Protein AF-0000000087051568 (afdb_homodimer)

InterPro domains:
  IPR002885 Pentatricopeptide repeat [PF01535] (149-173)
  IPR002885 Pentatricopeptide repeat [PF13041] (75-123)
  IPR002885 Pentatricopeptide repeat [PS51375] (75-109)
  IPR002885 Pentatricopeptide repeat [PS51375] (110-144)
  IPR002885 Pentatricopeptide repeat [TIGR00756] (49-76)
  IPR002885 Pentatricopeptide repeat [TIGR00756] (77-106)
  IPR002885 Pentatricopeptide repeat [TIGR00756] (113-145)
  IPR011990 Tetratricopeptide-like helical domain superfamily [G3DSA:1.25.40.10] (1-111)
  IPR011990 Tetratricopeptide-like helical domain superfamily [G3DSA:1.25.40.10] (114-200)
  IPR011990 Tetratricopeptide-like helical domain superfamily [SSF48452] (55-232)
  IPR046848 E motif [PF20431] (190-251)
  IPR046960 Pentatricopeptide repeat-containing protein At4g14850-like, plant [PTHR47926] (1-251)

Radius of gyration: 24.04 Å; Cα contacts (8 Å, |Δi|>4): 680; chains: 2; bounding box: 50×74×55 Å

Solvent-accessible surface area (backbone atoms only — not comparable to full-atom values): 26525 Å² total; per-residue (Å²): 116,85,82,51,93,58,80,76,49,68,41,55,52,51,47,52,32,50,45,23,30,76,65,47,34,49,70,63,40,47,51,51,51,48,50,38,61,73,67,64,54,79,78,45,63,67,56,46,39,43,49,28,43,21,27,25,64,42,67,38,47,68,62,16,48,52,51,57,68,67,46,88,68,79,53,63,60,48,52,37,44,53,27,39,33,27,24,75,72,62,36,28,67,61,12,46,50,50,49,50,51,38,53,72,67,68,48,76,78,51,70,64,52,52,38,35,43,36,43,13,18,33,75,64,57,38,54,70,61,35,53,51,52,59,58,45,29,59,76,68,74,36,77,81,48,69,68,47,49,21,32,49,22,34,23,28,16,74,45,62,37,44,67,60,24,50,51,52,61,72,64,47,91,61,84,71,43,36,63,33,37,44,29,44,38,68,39,20,42,82,78,34,52,70,58,28,59,72,43,43,64,58,32,41,68,46,36,71,70,48,49,65,56,39,50,52,52,19,50,39,28,44,76,70,67,36,54,67,59,17,50,50,35,50,47,50,35,52,75,69,65,27,53,83,80,61,68,72,76,84,120,112,83,82,50,92,58,79,75,51,66,40,54,53,52,48,52,33,50,46,21,30,77,66,47,34,49,68,61,38,48,51,52,50,48,49,39,61,74,69,63,55,80,80,46,63,66,56,47,38,43,50,29,43,22,27,23,64,41,67,38,49,68,61,17,48,53,51,57,67,67,47,88,67,80,51,63,60,46,52,37,44,52,27,39,36,27,24,76,72,61,36,27,68,62,13,45,51,51,50,50,51,37,53,74,67,67,47,77,79,49,71,63,50,52,39,35,43,36,44,12,18,32,73,64,60,37,57,70,61,33,52,51,51,59,58,44,29,59,77,67,73,35,78,82,49,69,69,45,50,21,33,49,21,35,22,29,14,72,46,63,38,46,69,59,24,49,51,52,61,71,63,47,91,60,83,72,42,37,64,33,37,43,30,44,37,68,40,21,42,84,78,33,51,70,58,27,59,71,43,43,64,60,32,39,69,46,37,72,70,47,47,65,57,41,50,52,51,19,49,38,27,44,74,70,65,37,53,66,60,16,50,50,35,51,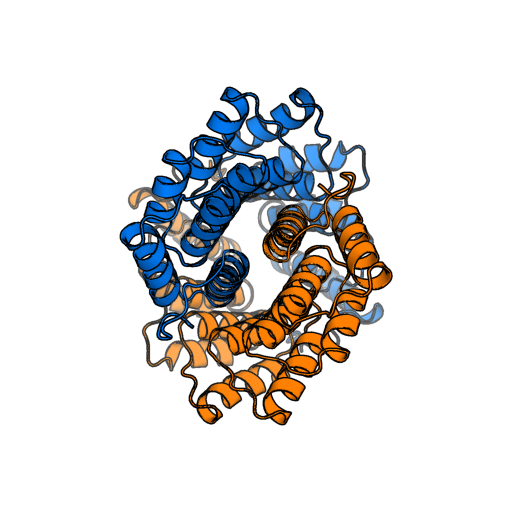49,51,35,50,74,70,64,26,54,83,80,57,66,73,76,83,119

Secondary structure (DSSP, 8-state):
-TTSSSPPPHHHHHHHHHHHHHHT-HHHHHHHHHHHHHHT----HHHHHHHHHHHHHTT-HHHHHHHHHH-SS--HHHHHHHHHHHHHTT-HHHHHHHHHHHHHTTPPP-HHHHHHHHHHHHHHT-HHHHHHHHHHHHHTT----HHHHHHHHHHHHHTT-HHHHHHHHHT-SSPP-HHHHHHHHHHHTTT-HHHHHHHHHHHHHH-TT-HHHHHHHHHHHHHTT-HHHHHHHHHHHHHTT-STTS-----/-TTSSSPPPHHHHHHHHHHHHHHT-HHHHHHHHHHHHHHT----HHHHHHHHHHHHHTT-HHHHHHHHHH-SS--HHHHHHHHHHHHHTT-HHHHHHHHHHHHHTTPPP-HHHHHHHHHHHHHHT-HHHHHHHHHHHHHTT----HHHHHHHHHHHHHTT-HHHHHHHHHT-SSPP-HHHHHHHHHHHTTT-HHHHHHHHHHHHHH-TT-HHHHHHHHHHHHHTT-HHHHHHHHHHHHHTT-STTS-----

Foldseek 3Di:
DVPDPDDDDPVRLLVQLVVLLVVLPVVSLVVSVVVCVVVVPDCDASNLLSSLLNCLSNPVLVVSVVSLVPDPDDAQSSLLSNLLSCLVVLNLVVSLVSVVVCVVVVHQDEQRSLLSSLSSCLSNLVLVSNVVSVVCCVVSVYDDDQSSLLSNLLSCLQNPVLVVSVVSQVPDPDHHALSSLVSSLVSQLVPPVVVNVVCLVVNCVRPVQDVVSLQSNLVSCVVVVNNVVSVVSVVSCVVVVHPVPDPPPPD/DVPDPDDDDPVRLLVQLVVLLVVLPVVSLVVSVVCCVVVVPDCDASNLLSSLLNCLSNPVLVVSVVSLVPDPDDAQSSLLSNLLSCLVVLNLVVSLVSVVVCVVVVHQDEQRSLLSSLSSCLSNLVLVSNVVSVVCCVVSVYDDDQSSLLSNLLSCLQNPVLVVSVVSQVPDPDHHALSSLVSSLVSQLPPPVVVNVVCLVVNCVRPVQDVVSLQSNLVSCVVVVNNVVSVVSVVSCVVVVHPVVDPPPPD

pLDDT: mean 90.9, std 13.41, range [21.06, 98.75]

Organism: Hibiscus syriacus (NCBI:txid106335)

Nearest PDB structures (foldseek):
  5orm-assembly1_A  TM=7.805E-01  e=6.049E-10  synthetic construct
  5i9g-assembly1_C  TM=6.517E-01  e=6.913E-09  unidentified
  5i9f-assembly1_A  TM=6.359E-01  e=5.325E-09  unidentified
  4pjs-assembly1_A  TM=8.354E-01  e=2.057E-07  unidentified
  4wsl-assembly1_A  TM=7.800E-01  e=1.168E-07  synthetic construct

Structure (mmCIF, N/CA/C/O backbone):
data_AF-0000000087051568-model_v1
#
loop_
_entity.id
_entity.type
_entity.pdbx_description
1 polymer 'Pentatricopeptide repeat-containing protein'
#
loop_
_atom_site.group_PDB
_atom_site.id
_atom_site.type_symbol
_atom_site.label_atom_id
_atom_site.label_alt_id
_atom_site.label_comp_id
_atom_site.label_asym_id
_atom_site.label_entity_id
_atom_site.label_seq_id
_atom_site.pdbx_PDB_ins_code
_atom_site.Cartn_x
_atom_site.Cartn_y
_atom_site.Cartn_z
_atom_site.occupancy
_atom_site.B_iso_or_equiv
_atom_site.auth_seq_id
_atom_site.auth_comp_id
_atom_site.auth_asym_id
_atom_site.auth_atom_id
_atom_site.pdbx_PDB_model_num
ATOM 1 N N . MET A 1 1 ? -3.162 -30.062 1.984 1 47.62 1 MET A N 1
ATOM 2 C CA . MET A 1 1 ? -2.6 -30.75 0.82 1 47.62 1 MET A CA 1
ATOM 3 C C . MET A 1 1 ? -1.329 -31.5 1.192 1 47.62 1 MET A C 1
ATOM 5 O O . MET A 1 1 ? -1.002 -32.531 0.573 1 47.62 1 MET A O 1
ATOM 9 N N . LEU A 1 2 ? -0.613 -30.969 2.207 1 52.28 2 LEU A N 1
ATOM 10 C CA . LEU A 1 2 ? 0.668 -31.594 2.514 1 52.28 2 LEU A CA 1
ATOM 11 C C . LEU A 1 2 ? 0.465 -32.906 3.27 1 52.28 2 LEU A C 1
ATOM 13 O O . LEU A 1 2 ? 1.401 -33.688 3.414 1 52.28 2 LEU A O 1
ATOM 17 N N . SER A 1 3 ? -0.708 -33.062 3.746 1 48.16 3 SER A N 1
ATOM 18 C CA . SER A 1 3 ? -0.844 -34.219 4.59 1 48.16 3 SER A CA 1
ATOM 19 C C . SER A 1 3 ? -1.071 -35.5 3.754 1 48.16 3 SER A C 1
ATOM 21 O O . SER A 1 3 ? -0.991 -36.594 4.266 1 48.16 3 SER A O 1
ATOM 23 N N . GLY A 1 4 ? -1.518 -35.281 2.52 1 49.38 4 GLY A N 1
ATOM 24 C CA . GLY A 1 4 ? -1.837 -36.5 1.83 1 49.38 4 GLY A CA 1
ATOM 25 C C . GLY A 1 4 ? -0.629 -37.156 1.181 1 49.38 4 GLY A C 1
ATOM 26 O O . GLY A 1 4 ? 0.436 -36.562 1.085 1 49.38 4 GLY A O 1
ATOM 27 N N . ASN A 1 5 ? -0.614 -38.469 1.013 1 57.62 5 ASN A N 1
ATOM 28 C CA . ASN A 1 5 ? 0.361 -39.406 0.469 1 57.62 5 ASN A CA 1
ATOM 29 C C . ASN A 1 5 ? 0.868 -38.969 -0.898 1 57.62 5 ASN A C 1
ATOM 31 O O . ASN A 1 5 ? 1.734 -39.625 -1.487 1 57.62 5 ASN A O 1
ATOM 35 N N . SER A 1 6 ? 0.224 -38.031 -1.545 1 67.12 6 SER A N 1
ATOM 36 C CA . SER A 1 6 ? 0.7 -37.719 -2.885 1 67.12 6 SER A CA 1
ATOM 37 C C . SER A 1 6 ? 1.562 -36.438 -2.873 1 67.12 6 SER A C 1
ATOM 39 O O . SER A 1 6 ? 1.287 -35.5 -2.125 1 67.12 6 SER A O 1
ATOM 41 N N . THR A 1 7 ? 2.715 -36.531 -3.445 1 80.19 7 THR A N 1
ATOM 42 C CA . THR A 1 7 ? 3.684 -35.469 -3.561 1 80.19 7 THR A CA 1
ATOM 43 C C . THR A 1 7 ? 3.088 -34.281 -4.32 1 80.19 7 THR A C 1
ATOM 45 O O . THR A 1 7 ? 2.652 -34.438 -5.461 1 80.19 7 THR A O 1
ATOM 48 N N . PRO A 1 8 ? 3.049 -33.219 -3.609 1 87.44 8 PRO A N 1
ATOM 49 C CA . PRO A 1 8 ? 2.5 -32.062 -4.309 1 87.44 8 PRO A CA 1
ATOM 50 C C . PRO A 1 8 ? 3.326 -31.656 -5.531 1 87.44 8 PRO A C 1
ATOM 52 O O . PRO A 1 8 ? 4.555 -31.766 -5.512 1 87.44 8 PRO A O 1
ATOM 55 N N . ASP A 1 9 ? 2.594 -31.359 -6.625 1 90.75 9 ASP A N 1
ATOM 56 C CA . ASP A 1 9 ? 3.305 -30.891 -7.809 1 90.75 9 ASP A CA 1
ATOM 57 C C . ASP A 1 9 ? 3.639 -29.406 -7.695 1 90.75 9 ASP A C 1
ATOM 59 O O . ASP A 1 9 ? 3.273 -28.75 -6.715 1 90.75 9 ASP A O 1
ATOM 63 N N . LEU A 1 10 ? 4.383 -28.922 -8.625 1 93.19 10 LEU A N 1
ATOM 64 C CA . LEU A 1 10 ? 4.879 -27.547 -8.625 1 93.19 10 LEU A CA 1
ATOM 65 C C . LEU A 1 10 ? 3.727 -26.562 -8.594 1 93.19 10 LEU A C 1
ATOM 67 O O . LEU A 1 10 ? 3.789 -25.547 -7.887 1 93.19 10 LEU A O 1
ATOM 71 N N . ALA A 1 11 ? 2.725 -26.812 -9.336 1 93.69 11 ALA A N 1
ATOM 72 C CA . ALA A 1 11 ? 1.56 -25.938 -9.375 1 93.69 11 ALA A CA 1
ATOM 73 C C . ALA A 1 11 ? 0.919 -25.812 -8 1 93.69 11 ALA A C 1
ATOM 75 O O . ALA A 1 11 ? 0.519 -24.719 -7.594 1 93.69 11 ALA A O 1
ATOM 76 N N . THR A 1 12 ? 0.798 -26.891 -7.352 1 94.62 12 THR A N 1
ATOM 77 C CA . THR A 1 12 ? 0.222 -26.906 -6.012 1 94.62 12 THR A CA 1
ATOM 78 C C . THR A 1 12 ? 1.073 -26.094 -5.047 1 94.62 12 THR A C 1
ATOM 80 O O . THR A 1 12 ? 0.546 -25.281 -4.277 1 94.62 12 THR A O 1
ATOM 83 N N . LEU A 1 13 ? 2.342 -26.266 -5.105 1 95.75 13 LEU A N 1
ATOM 84 C CA . LEU A 1 13 ? 3.252 -25.547 -4.227 1 95.75 13 LEU A CA 1
ATOM 85 C C . LEU A 1 13 ? 3.176 -24.047 -4.492 1 95.75 13 LEU A C 1
ATOM 87 O O . LEU A 1 13 ? 3.082 -23.25 -3.553 1 95.75 13 LEU A O 1
ATOM 91 N N . LEU A 1 14 ? 3.16 -23.656 -5.73 1 96.38 14 LEU A N 1
ATOM 92 C CA . LEU A 1 14 ? 3.076 -22.25 -6.102 1 96.38 14 LEU A CA 1
ATOM 93 C C . LEU A 1 14 ? 1.758 -21.641 -5.637 1 96.38 14 LEU A C 1
ATOM 95 O O . LEU A 1 14 ? 1.731 -20.516 -5.133 1 96.38 14 LEU A O 1
ATOM 99 N N . THR A 1 15 ? 0.735 -22.375 -5.758 1 96.62 15 THR A N 1
ATOM 100 C CA . THR A 1 15 ? -0.589 -21.922 -5.352 1 96.62 15 THR A CA 1
ATOM 101 C C . THR A 1 15 ? -0.647 -21.703 -3.844 1 96.62 15 THR A C 1
ATOM 103 O O . THR A 1 15 ? -1.157 -20.688 -3.377 1 96.62 15 THR A O 1
ATOM 106 N N . GLU A 1 16 ? -0.17 -22.672 -3.16 1 97 16 GLU A N 1
ATOM 107 C CA . GLU A 1 16 ? -0.204 -22.578 -1.703 1 97 16 GLU A CA 1
ATOM 108 C C . GLU A 1 16 ? 0.677 -21.438 -1.202 1 97 16 GLU A C 1
ATOM 110 O O . GLU A 1 16 ? 0.318 -20.734 -0.25 1 97 16 GLU A O 1
ATOM 115 N N . LEU A 1 17 ? 1.796 -21.25 -1.808 1 97.69 17 LEU A N 1
ATOM 116 C CA . LEU A 1 17 ? 2.672 -20.156 -1.414 1 97.69 17 LEU A CA 1
ATOM 117 C C . LEU A 1 17 ? 2.025 -18.797 -1.721 1 97.69 17 LEU A C 1
ATOM 119 O O . LEU A 1 17 ? 2.146 -17.859 -0.937 1 97.69 17 LEU A O 1
ATOM 123 N N . SER A 1 18 ? 1.414 -18.688 -2.83 1 97.62 18 SER A N 1
ATOM 124 C CA . SER A 1 18 ? 0.683 -17.469 -3.186 1 97.62 18 SER A CA 1
ATOM 125 C C . SER A 1 18 ? -0.407 -17.172 -2.164 1 97.62 18 SER A C 1
ATOM 127 O O . SER A 1 18 ? -0.582 -16.016 -1.763 1 97.62 18 SER A O 1
ATOM 129 N N . ALA A 1 19 ? -1.087 -18.188 -1.787 1 97.19 19 ALA A N 1
ATOM 130 C CA . ALA A 1 19 ? -2.123 -18.031 -0.771 1 97.19 19 ALA A CA 1
ATOM 131 C C . ALA A 1 19 ? -1.533 -17.5 0.535 1 97.19 19 ALA A C 1
ATOM 133 O O . ALA A 1 19 ? -2.088 -16.594 1.151 1 97.19 19 ALA A O 1
ATOM 134 N N . CYS A 1 20 ? -0.437 -18.094 0.895 1 97.38 20 CYS A N 1
ATOM 135 C CA . CYS A 1 20 ? 0.229 -17.672 2.121 1 97.38 20 CYS A CA 1
ATOM 136 C C . CYS A 1 20 ? 0.679 -16.219 2.02 1 97.38 20 CYS A C 1
ATOM 138 O O . CYS A 1 20 ? 0.632 -15.477 3.004 1 97.38 20 CYS A O 1
ATOM 140 N N . SER A 1 21 ? 1.12 -15.805 0.848 1 97.44 21 SER A N 1
ATOM 141 C CA . SER A 1 21 ? 1.536 -14.422 0.62 1 97.44 21 SER A CA 1
ATOM 142 C C . SER A 1 21 ? 0.359 -13.461 0.753 1 97.44 21 SER A C 1
ATOM 144 O O . SER A 1 21 ? 0.464 -12.43 1.425 1 97.44 21 SER A O 1
ATOM 146 N N . HIS A 1 22 ? -0.748 -13.812 0.194 1 95.75 22 HIS A N 1
ATOM 147 C CA . HIS A 1 22 ? -1.931 -12.961 0.214 1 95.75 22 HIS A CA 1
ATOM 148 C C . HIS A 1 22 ? -2.494 -12.828 1.625 1 95.75 22 HIS A C 1
ATOM 150 O O . HIS A 1 22 ? -2.945 -11.75 2.023 1 95.75 22 HIS A O 1
ATOM 156 N N . LEU A 1 23 ? -2.377 -13.938 2.369 1 94.25 23 LEU A N 1
ATOM 157 C CA . LEU A 1 23 ? -3.031 -13.984 3.672 1 94.25 23 LEU A CA 1
ATOM 158 C C . LEU A 1 23 ? -2.025 -13.734 4.793 1 94.25 23 LEU A C 1
ATOM 160 O O . LEU A 1 23 ? -2.357 -13.867 5.973 1 94.25 23 LEU A O 1
ATOM 164 N N . ALA A 1 24 ? -0.825 -13.508 4.473 1 93.88 24 ALA A N 1
ATOM 165 C CA . ALA A 1 24 ? 0.256 -13.234 5.418 1 93.88 24 ALA A CA 1
ATOM 166 C C . ALA A 1 24 ? 0.407 -14.367 6.426 1 93.88 24 ALA A C 1
ATOM 168 O O . ALA A 1 24 ? 0.534 -14.125 7.629 1 93.88 24 ALA A O 1
ATOM 169 N N . SER A 1 25 ? 0.306 -15.57 5.926 1 95.12 25 SER A N 1
ATOM 170 C CA . SER A 1 25 ? 0.428 -16.766 6.758 1 95.12 25 SER A CA 1
ATOM 171 C C . SER A 1 25 ? 1.837 -17.344 6.691 1 95.12 25 SER A C 1
ATOM 173 O O . SER A 1 25 ? 2.057 -18.391 6.066 1 95.12 25 SER A O 1
ATOM 175 N N . TRP A 1 26 ? 2.764 -16.797 7.418 1 94.31 26 TRP A N 1
ATOM 176 C CA . TRP A 1 26 ? 4.164 -17.172 7.246 1 94.31 26 TRP A CA 1
ATOM 177 C C . TRP A 1 26 ? 4.441 -18.547 7.824 1 94.31 26 TRP A C 1
ATOM 179 O O . TRP A 1 26 ? 5.273 -19.297 7.301 1 94.31 26 TRP A O 1
ATOM 189 N N . GLU A 1 27 ? 3.676 -18.969 8.906 1 96.56 27 GLU A N 1
ATOM 190 C CA . GLU A 1 27 ? 3.902 -20.281 9.484 1 96.56 27 GLU A CA 1
ATOM 191 C C . GLU A 1 27 ? 3.598 -21.391 8.469 1 96.56 27 GLU A C 1
ATOM 193 O O . GLU A 1 27 ? 4.367 -22.344 8.328 1 96.56 27 GLU A O 1
ATOM 198 N N . LYS A 1 28 ? 2.475 -21.203 7.855 1 96.94 28 LYS A N 1
ATOM 199 C CA . LYS A 1 28 ? 2.131 -22.156 6.805 1 96.94 28 LYS A CA 1
ATOM 200 C C . LYS A 1 28 ? 3.15 -22.125 5.672 1 96.94 28 LYS A C 1
ATOM 202 O O . LYS A 1 28 ? 3.557 -23.172 5.16 1 96.94 28 LYS A O 1
ATOM 207 N N . GLY A 1 29 ? 3.529 -20.906 5.266 1 97.81 29 GLY A N 1
ATOM 208 C CA . GLY A 1 29 ? 4.551 -20.766 4.238 1 97.81 29 GLY A CA 1
ATOM 209 C C . GLY A 1 29 ? 5.863 -21.438 4.605 1 97.81 29 GLY A C 1
ATOM 210 O O . GLY A 1 29 ? 6.488 -22.094 3.77 1 97.81 29 GLY A O 1
ATOM 211 N N . GLU A 1 30 ? 6.195 -21.281 5.805 1 97.62 30 GLU A N 1
ATOM 212 C CA . GLU A 1 30 ? 7.434 -21.891 6.281 1 97.62 30 GLU A CA 1
ATOM 213 C C . GLU A 1 30 ? 7.348 -23.406 6.254 1 97.62 30 GLU A C 1
ATOM 215 O O . GLU A 1 30 ? 8.336 -24.094 5.977 1 97.62 30 GLU A O 1
ATOM 220 N N . ARG A 1 31 ? 6.227 -23.953 6.609 1 97.06 31 ARG A N 1
ATOM 221 C CA . ARG A 1 31 ? 6.035 -25.391 6.535 1 97.06 31 ARG A CA 1
ATOM 222 C C . ARG A 1 31 ? 6.207 -25.906 5.109 1 97.06 31 ARG A C 1
ATOM 224 O O . ARG A 1 31 ? 6.824 -26.938 4.883 1 97.06 31 ARG A O 1
ATOM 231 N N . ILE A 1 32 ? 5.723 -25.172 4.191 1 97 32 ILE A N 1
ATOM 232 C CA . ILE A 1 32 ? 5.871 -25.531 2.783 1 97 32 ILE A CA 1
ATOM 233 C C . ILE A 1 32 ? 7.348 -25.484 2.393 1 97 32 ILE A C 1
ATOM 235 O O . ILE A 1 32 ? 7.844 -26.375 1.706 1 97 32 ILE A O 1
ATOM 239 N N . HIS A 1 33 ? 7.996 -24.438 2.811 1 97.25 33 HIS A N 1
ATOM 240 C CA . HIS A 1 33 ? 9.422 -24.312 2.537 1 97.25 33 HIS A CA 1
ATOM 241 C C . HIS A 1 33 ? 10.203 -25.484 3.098 1 97.25 33 HIS A C 1
ATOM 243 O O . HIS A 1 33 ? 11.062 -26.047 2.414 1 97.25 33 HIS A O 1
ATOM 249 N N . CYS A 1 34 ? 9.875 -25.844 4.309 1 96.12 34 CYS A N 1
ATOM 250 C CA . CYS A 1 34 ? 10.531 -26.969 4.941 1 96.12 34 CYS A CA 1
ATOM 251 C C . CYS A 1 34 ? 10.258 -28.266 4.16 1 96.12 34 CYS A C 1
ATOM 253 O O . CYS A 1 34 ? 11.164 -29.078 3.975 1 96.12 34 CYS A O 1
ATOM 255 N N . TYR A 1 35 ? 9.094 -28.406 3.793 1 94.44 35 TYR A N 1
ATOM 256 C CA . TYR A 1 35 ? 8.727 -29.562 2.99 1 94.44 35 TYR A CA 1
ATOM 257 C C . TYR A 1 35 ? 9.57 -29.641 1.724 1 94.44 35 TYR A C 1
ATOM 259 O O . TYR A 1 35 ? 10.055 -30.719 1.359 1 94.44 35 TYR A O 1
ATOM 267 N N . ILE A 1 36 ? 9.719 -28.531 1.072 1 94 36 ILE A N 1
ATOM 268 C CA . ILE A 1 36 ? 10.492 -28.453 -0.163 1 94 36 ILE A CA 1
ATOM 269 C C . ILE A 1 36 ? 11.945 -28.828 0.115 1 94 36 ILE A C 1
ATOM 271 O O . ILE A 1 36 ? 12.539 -29.625 -0.612 1 94 36 ILE A O 1
ATOM 275 N N . LYS A 1 37 ? 12.477 -28.297 1.082 1 92.38 37 LYS A N 1
ATOM 276 C CA . LYS A 1 37 ? 13.867 -28.516 1.445 1 92.38 37 LYS A CA 1
ATOM 277 C C . LYS A 1 37 ? 14.109 -29.969 1.837 1 92.38 37 LYS A C 1
ATOM 279 O O . LYS A 1 37 ? 15.055 -30.609 1.356 1 92.38 37 LYS A O 1
ATOM 284 N N . GLU A 1 38 ? 13.25 -30.516 2.625 1 91.81 38 GLU A N 1
ATOM 285 C CA . GLU A 1 38 ? 13.414 -31.859 3.15 1 91.81 38 GLU A CA 1
ATOM 286 C C . GLU A 1 38 ? 13.141 -32.906 2.076 1 91.81 38 GLU A C 1
ATOM 288 O O . GLU A 1 38 ? 13.727 -34 2.098 1 91.81 38 GLU A O 1
ATOM 293 N N . GLY A 1 39 ? 12.273 -32.562 1.256 1 88.31 39 GLY A N 1
ATOM 294 C CA . GLY A 1 39 ? 11.914 -33.5 0.194 1 88.31 39 GLY A CA 1
ATOM 295 C C . GLY A 1 39 ? 12.93 -33.531 -0.935 1 88.31 39 GLY A C 1
ATOM 296 O O . GLY A 1 39 ? 12.836 -34.344 -1.84 1 88.31 39 GLY A O 1
ATOM 297 N N . GLY A 1 40 ? 13.883 -32.625 -0.935 1 83.5 40 GLY A N 1
ATOM 298 C CA . GLY A 1 40 ? 14.93 -32.594 -1.944 1 83.5 40 GLY A CA 1
ATOM 299 C C . GLY A 1 40 ? 14.477 -31.984 -3.26 1 83.5 40 GLY A C 1
ATOM 300 O O . GLY A 1 40 ? 15.023 -32.312 -4.316 1 83.5 40 GLY A O 1
ATOM 301 N N . TYR A 1 41 ? 13.391 -31.25 -3.246 1 83.94 41 TYR A N 1
ATOM 302 C CA . TYR A 1 41 ? 12.938 -30.578 -4.453 1 83.94 41 TYR A CA 1
ATOM 303 C C . TYR A 1 41 ? 13.961 -29.531 -4.906 1 83.94 41 TYR A C 1
ATOM 305 O O . TYR A 1 41 ? 14.578 -28.859 -4.082 1 83.94 41 TYR A O 1
ATOM 313 N N . GLU A 1 42 ? 14.188 -29.609 -6.168 1 85.38 42 GLU A N 1
ATOM 314 C CA . GLU A 1 42 ? 14.992 -28.5 -6.691 1 85.38 42 GLU A CA 1
ATOM 315 C C . GLU A 1 42 ? 14.219 -27.188 -6.617 1 85.38 42 GLU A C 1
ATOM 317 O O . GLU A 1 42 ? 13.086 -27.094 -7.082 1 85.38 42 GLU A O 1
ATOM 322 N N . LEU A 1 43 ? 14.836 -26.281 -6.02 1 91.19 43 LEU A N 1
ATOM 323 C CA . LEU A 1 43 ? 14.242 -24.953 -5.949 1 91.19 43 LEU A CA 1
ATOM 324 C C . LEU A 1 43 ? 14.438 -24.203 -7.258 1 91.19 43 LEU A C 1
ATOM 326 O O . LEU A 1 43 ? 15.461 -23.547 -7.449 1 91.19 43 LEU A O 1
ATOM 330 N N . CYS A 1 44 ? 13.5 -24.344 -8.141 1 93.25 44 CYS A N 1
ATOM 331 C CA . CYS A 1 44 ? 13.578 -23.625 -9.398 1 93.25 44 CYS A CA 1
ATOM 332 C C . CYS A 1 44 ? 13.305 -22.141 -9.188 1 93.25 44 CYS A C 1
ATOM 334 O O . CYS A 1 44 ? 12.969 -21.719 -8.078 1 93.25 44 CYS A O 1
ATOM 336 N N . GLN A 1 45 ? 13.422 -21.344 -10.188 1 94.88 45 GLN A N 1
ATOM 337 C CA . GLN A 1 45 ? 13.352 -19.891 -10.109 1 94.88 45 GLN A CA 1
ATOM 338 C C . GLN A 1 45 ? 11.969 -19.438 -9.656 1 94.88 45 GLN A C 1
ATOM 340 O O . GLN A 1 45 ? 11.852 -18.531 -8.82 1 94.88 45 GLN A O 1
ATOM 345 N N . SER A 1 46 ? 10.953 -20.031 -10.227 1 95.31 46 SER A N 1
ATOM 346 C CA . SER A 1 46 ? 9.594 -19.625 -9.891 1 95.31 46 SER A CA 1
ATOM 347 C C . SER A 1 46 ? 9.281 -19.906 -8.422 1 95.31 46 SER A C 1
ATOM 349 O O . SER A 1 46 ? 8.656 -19.094 -7.75 1 95.31 46 SER A O 1
ATOM 351 N N . LEU A 1 47 ? 9.68 -21.047 -7.973 1 95.88 47 LEU A N 1
ATOM 352 C CA . LEU A 1 47 ? 9.445 -21.422 -6.582 1 95.88 47 LEU A CA 1
ATOM 353 C C . LEU A 1 47 ? 10.234 -20.516 -5.641 1 95.88 47 LEU A C 1
ATOM 355 O O . LEU A 1 47 ? 9.719 -20.078 -4.613 1 95.88 47 LEU A O 1
ATOM 359 N N . ALA A 1 48 ? 11.43 -20.312 -5.996 1 97.44 48 ALA A N 1
ATOM 360 C CA . ALA A 1 48 ? 12.273 -19.422 -5.191 1 97.44 48 ALA A CA 1
ATOM 361 C C . ALA A 1 48 ? 11.664 -18.016 -5.102 1 97.44 48 ALA A C 1
ATOM 363 O O . ALA A 1 48 ? 11.586 -17.438 -4.016 1 97.44 48 ALA A O 1
ATOM 364 N N . THR A 1 49 ? 11.219 -17.469 -6.203 1 98.12 49 THR A N 1
ATOM 365 C CA . THR A 1 49 ? 10.617 -16.141 -6.234 1 98.12 49 THR A CA 1
ATOM 366 C C . THR A 1 49 ? 9.344 -16.109 -5.391 1 98.12 49 THR A C 1
ATOM 368 O O . THR A 1 49 ? 9.102 -15.148 -4.668 1 98.12 49 THR A O 1
ATOM 371 N N . ALA A 1 50 ? 8.57 -17.172 -5.48 1 98.19 50 ALA A N 1
ATOM 372 C CA . ALA A 1 50 ? 7.348 -17.25 -4.688 1 98.19 50 ALA A CA 1
ATOM 373 C C . ALA A 1 50 ? 7.664 -17.266 -3.193 1 98.19 50 ALA A C 1
ATOM 375 O O . ALA A 1 50 ? 6.969 -16.625 -2.402 1 98.19 50 ALA A O 1
ATOM 376 N N . LEU A 1 51 ? 8.664 -18 -2.844 1 98.38 51 LEU A N 1
ATOM 377 C CA . LEU A 1 51 ? 9.086 -18.062 -1.449 1 98.38 51 LEU A CA 1
ATOM 378 C C . LEU A 1 51 ? 9.57 -16.688 -0.979 1 98.38 51 LEU A C 1
ATOM 380 O O . LEU A 1 51 ? 9.227 -16.25 0.118 1 98.38 51 LEU A O 1
ATOM 384 N N . ILE A 1 52 ? 10.359 -16.031 -1.796 1 98.56 52 ILE A N 1
ATOM 385 C CA . ILE A 1 52 ? 10.859 -14.688 -1.484 1 98.56 52 ILE A CA 1
ATOM 386 C C . ILE A 1 52 ? 9.688 -13.734 -1.257 1 98.56 52 ILE A C 1
ATOM 388 O O . ILE A 1 52 ? 9.656 -13.016 -0.259 1 98.56 52 ILE A O 1
ATOM 392 N N . ASP A 1 53 ? 8.773 -13.727 -2.137 1 98.56 53 ASP A N 1
ATOM 393 C CA . ASP A 1 53 ? 7.59 -12.875 -2.057 1 98.56 53 ASP A CA 1
ATOM 394 C C . ASP A 1 53 ? 6.793 -13.156 -0.786 1 98.56 53 ASP A C 1
ATOM 396 O O . ASP A 1 53 ? 6.387 -12.227 -0.083 1 98.56 53 ASP A O 1
ATOM 400 N N . MET A 1 54 ? 6.582 -14.438 -0.525 1 98.5 54 MET A N 1
ATOM 401 C CA . MET A 1 54 ? 5.812 -14.852 0.646 1 98.5 54 MET A CA 1
ATOM 402 C C . MET A 1 54 ? 6.488 -14.383 1.932 1 98.5 54 MET A C 1
ATOM 404 O O . MET A 1 54 ? 5.859 -13.734 2.77 1 98.5 54 MET A O 1
ATOM 408 N N . TYR A 1 55 ? 7.758 -14.664 2.062 1 98.31 55 TYR A N 1
ATOM 409 C CA . TYR A 1 55 ? 8.484 -14.273 3.268 1 98.31 55 TYR A CA 1
ATOM 410 C C . TYR A 1 55 ? 8.5 -12.758 3.424 1 98.31 55 TYR A C 1
ATOM 412 O O . TYR A 1 55 ? 8.328 -12.234 4.531 1 98.31 55 TYR A O 1
ATOM 420 N N . ALA A 1 56 ? 8.703 -12.008 2.324 1 98.12 56 ALA A N 1
ATOM 421 C CA . ALA A 1 56 ? 8.742 -10.547 2.371 1 98.12 56 ALA A CA 1
ATOM 422 C C . ALA A 1 56 ? 7.402 -9.977 2.814 1 98.12 56 ALA A C 1
ATOM 424 O O . ALA A 1 56 ? 7.344 -9.164 3.744 1 98.12 56 ALA A O 1
ATOM 425 N N . LYS A 1 57 ? 6.402 -10.461 2.234 1 96.19 57 LYS A N 1
ATOM 426 C CA . LYS A 1 57 ? 5.074 -9.922 2.514 1 96.19 57 LYS A CA 1
ATOM 427 C C . LYS A 1 57 ? 4.617 -10.281 3.924 1 96.19 57 LYS A C 1
ATOM 429 O O . LYS A 1 57 ? 3.779 -9.594 4.508 1 96.19 57 LYS A O 1
ATOM 434 N N . CYS A 1 58 ? 5.184 -11.328 4.43 1 96.19 58 CYS A N 1
ATOM 435 C CA . CYS A 1 58 ? 4.809 -11.766 5.773 1 96.19 58 CYS A CA 1
ATOM 436 C C . CYS A 1 58 ? 5.727 -11.156 6.82 1 96.19 58 CYS A C 1
ATOM 438 O O . CYS A 1 58 ? 5.637 -11.484 8.008 1 96.19 58 CYS A O 1
ATOM 440 N N . GLY A 1 59 ? 6.699 -10.398 6.441 1 94.94 59 GLY A N 1
ATOM 441 C CA . GLY A 1 59 ? 7.559 -9.672 7.367 1 94.94 59 GLY A CA 1
ATOM 442 C C . GLY A 1 59 ? 8.812 -10.438 7.742 1 94.94 59 GLY A C 1
ATOM 443 O O . GLY A 1 59 ? 9.547 -10.031 8.641 1 94.94 59 GLY A O 1
ATOM 444 N N . GLN A 1 60 ? 8.93 -11.562 7.152 1 97.44 60 GLN A N 1
ATOM 445 C CA . GLN A 1 60 ? 10.141 -12.344 7.383 1 97.44 60 GLN A CA 1
ATOM 446 C C . GLN A 1 60 ? 11.219 -12 6.363 1 97.44 60 GLN A C 1
ATOM 448 O O . GLN A 1 60 ? 11.672 -12.859 5.605 1 97.44 60 GLN A O 1
ATOM 453 N N . ILE A 1 61 ? 11.734 -10.789 6.406 1 98 61 ILE A N 1
ATOM 454 C CA . ILE A 1 61 ? 12.555 -10.195 5.359 1 98 61 ILE A CA 1
ATOM 455 C C . ILE A 1 61 ? 13.93 -10.859 5.344 1 98 61 ILE A C 1
ATOM 457 O O . ILE A 1 61 ? 14.539 -11.016 4.281 1 98 61 ILE A O 1
ATOM 461 N N . GLU A 1 62 ? 14.43 -11.305 6.52 1 97.62 62 GLU A N 1
ATOM 462 C CA . GLU A 1 62 ? 15.734 -11.953 6.57 1 97.62 62 GLU A CA 1
ATOM 463 C C . GLU A 1 62 ? 15.719 -13.289 5.828 1 97.62 62 GLU A C 1
ATOM 465 O O . GLU A 1 62 ? 16.656 -13.617 5.098 1 97.62 62 GLU A O 1
ATOM 470 N N . LYS A 1 63 ? 14.695 -14 6.02 1 97.94 63 LYS A N 1
ATOM 471 C CA . LYS A 1 63 ? 14.539 -15.258 5.297 1 97.94 63 LYS A CA 1
ATOM 472 C C . LYS A 1 63 ? 14.391 -15.016 3.797 1 97.94 63 LYS A C 1
ATOM 474 O O . LYS A 1 63 ? 14.938 -15.766 2.984 1 97.94 63 LYS A O 1
ATOM 479 N N . SER A 1 64 ? 13.633 -14 3.469 1 98.44 64 SER A N 1
ATOM 480 C CA . SER A 1 64 ? 13.484 -13.594 2.074 1 98.44 64 SER A CA 1
ATOM 481 C C . SER A 1 64 ? 14.836 -13.289 1.441 1 98.44 64 SER A C 1
ATOM 483 O O . SER A 1 64 ? 15.148 -13.789 0.36 1 98.44 64 SER A O 1
ATOM 485 N N . ARG A 1 65 ? 15.648 -12.594 2.096 1 98.31 65 ARG A N 1
ATOM 486 C CA . ARG A 1 65 ? 16.953 -12.18 1.611 1 98.31 65 ARG A CA 1
ATOM 487 C C . ARG A 1 65 ? 17.875 -13.391 1.436 1 98.31 65 ARG A C 1
ATOM 489 O O . ARG A 1 65 ? 18.609 -13.477 0.454 1 98.31 65 ARG A O 1
ATOM 496 N N . GLU A 1 66 ? 17.844 -14.242 2.352 1 97.94 66 GLU A N 1
ATOM 497 C CA . GLU A 1 66 ? 18.672 -15.445 2.27 1 97.94 66 GLU A CA 1
ATOM 498 C C . GLU A 1 66 ? 18.344 -16.25 1.021 1 97.94 66 GLU A C 1
ATOM 500 O O . GLU A 1 66 ? 19.25 -16.734 0.33 1 97.94 66 GLU A O 1
ATOM 505 N N . LEU A 1 67 ? 17.109 -16.391 0.813 1 98.06 67 LEU A N 1
ATOM 506 C CA . LEU A 1 67 ? 16.672 -17.109 -0.376 1 98.06 67 LEU A CA 1
ATOM 507 C C . LEU A 1 67 ? 17.109 -16.391 -1.645 1 98.06 67 LEU A C 1
ATOM 509 O O . LEU A 1 67 ? 17.609 -17.016 -2.586 1 98.06 67 LEU A O 1
ATOM 513 N N . PHE A 1 68 ? 17 -15.141 -1.661 1 98.56 68 PHE A N 1
ATOM 514 C CA . PHE A 1 68 ? 17.375 -14.32 -2.807 1 98.56 68 PHE A CA 1
ATOM 515 C C . PHE A 1 68 ? 18.859 -14.469 -3.125 1 98.56 68 PHE A C 1
ATOM 517 O O . PHE A 1 68 ? 19.234 -14.641 -4.285 1 98.56 68 PHE A O 1
ATOM 524 N N . ILE A 1 69 ? 19.609 -14.391 -2.082 1 97.44 69 ILE A N 1
ATOM 525 C CA . ILE A 1 69 ? 21.047 -14.508 -2.238 1 97.44 69 ILE A CA 1
ATOM 526 C C . ILE A 1 69 ? 21.406 -15.891 -2.793 1 97.44 69 ILE A C 1
ATOM 528 O O . ILE A 1 69 ? 22.281 -16.016 -3.639 1 97.44 69 ILE A O 1
ATOM 532 N N . SER A 1 70 ? 20.703 -16.891 -2.422 1 95.19 70 SER A N 1
ATOM 533 C CA . SER A 1 70 ? 21.031 -18.266 -2.771 1 95.19 70 SER A CA 1
ATOM 534 C C . SER A 1 70 ? 20.578 -18.594 -4.195 1 95.19 70 SER A C 1
ATOM 536 O O . SER A 1 70 ? 21 -19.609 -4.758 1 95.19 70 SER A O 1
ATOM 538 N N . MET A 1 71 ? 19.797 -17.719 -4.77 1 95.81 71 MET A N 1
ATOM 539 C CA . MET A 1 71 ? 19.344 -17.969 -6.133 1 95.81 71 MET A CA 1
ATOM 540 C C . MET A 1 71 ? 20.5 -17.906 -7.121 1 95.81 71 MET A C 1
ATOM 542 O O . MET A 1 71 ? 21.281 -16.953 -7.109 1 95.81 71 MET A O 1
ATOM 546 N N . LYS A 1 72 ? 20.562 -18.922 -7.941 1 92 72 LYS A N 1
ATOM 547 C CA . LYS A 1 72 ? 21.609 -18.953 -8.961 1 92 72 LYS A CA 1
ATOM 548 C C . LYS A 1 72 ? 21.328 -17.953 -10.07 1 92 72 LYS A C 1
ATOM 550 O O . LYS A 1 72 ? 22.234 -17.266 -10.547 1 92 72 LYS A O 1
ATOM 555 N N . GLU A 1 73 ? 20.188 -17.969 -10.531 1 93.44 73 GLU A N 1
ATOM 556 C CA . GLU A 1 73 ? 19.734 -17.031 -11.562 1 93.44 73 GLU A CA 1
ATOM 557 C C . GLU A 1 73 ? 18.594 -16.156 -11.055 1 93.44 73 GLU A C 1
ATOM 559 O O . GLU A 1 73 ? 17.688 -16.656 -10.383 1 93.44 73 GLU A O 1
ATOM 564 N N . LYS A 1 74 ? 18.703 -14.914 -11.414 1 96.19 74 LYS A N 1
ATOM 565 C CA . LYS A 1 74 ? 17.688 -13.953 -11 1 96.19 74 LYS A CA 1
ATOM 566 C C . LYS A 1 74 ? 17.109 -13.219 -12.211 1 96.19 74 LYS A C 1
ATOM 568 O O . LYS A 1 74 ? 17.844 -12.82 -13.109 1 96.19 74 LYS A O 1
ATOM 573 N N . ASP A 1 75 ? 15.844 -13.125 -12.258 1 95.94 75 ASP A N 1
ATOM 574 C CA . ASP A 1 75 ? 15.195 -12.375 -13.328 1 95.94 75 ASP A CA 1
ATOM 575 C C . ASP A 1 75 ? 14.562 -11.086 -12.805 1 95.94 75 ASP A C 1
ATOM 577 O O . ASP A 1 75 ? 14.742 -10.734 -11.633 1 95.94 75 ASP A O 1
ATOM 581 N N . LEU A 1 76 ? 13.875 -10.391 -13.664 1 96.69 76 LEU A N 1
ATOM 582 C CA . LEU A 1 76 ? 13.305 -9.094 -13.328 1 96.69 76 LEU A CA 1
ATOM 583 C C . LEU A 1 76 ? 12.328 -9.211 -12.164 1 96.69 76 LEU A C 1
ATOM 585 O O . LEU A 1 76 ? 12.312 -8.367 -11.266 1 96.69 76 LEU A O 1
ATOM 589 N N . VAL A 1 77 ? 11.562 -10.266 -12.141 1 97.31 77 VAL A N 1
ATOM 590 C CA . VAL A 1 77 ? 10.547 -10.453 -11.117 1 97.31 77 VAL A CA 1
ATOM 591 C C . VAL A 1 77 ? 11.211 -10.688 -9.758 1 97.31 77 VAL A C 1
ATOM 593 O O . VAL A 1 77 ? 10.805 -10.102 -8.75 1 97.31 77 VAL A O 1
ATOM 596 N N . SER A 1 78 ? 12.18 -11.57 -9.734 1 97.94 78 SER A N 1
ATOM 597 C CA . SER A 1 78 ? 12.867 -11.852 -8.477 1 97.94 78 SER A CA 1
ATOM 598 C C . SER A 1 78 ? 13.523 -10.602 -7.91 1 97.94 78 SER A C 1
ATOM 600 O O . SER A 1 78 ? 13.438 -10.344 -6.707 1 97.94 78 SER A O 1
ATOM 602 N N . TRP A 1 79 ? 14.148 -9.766 -8.82 1 98.19 79 TRP A N 1
ATOM 603 C CA . TRP A 1 79 ? 14.742 -8.5 -8.398 1 98.19 79 TRP A CA 1
ATOM 604 C C . TRP A 1 79 ? 13.68 -7.555 -7.852 1 98.19 79 TRP A C 1
ATOM 606 O O . TRP A 1 79 ? 13.836 -6.992 -6.766 1 98.19 79 TRP A O 1
ATOM 616 N N . TYR A 1 80 ? 12.633 -7.473 -8.562 1 98.25 80 TYR A N 1
ATOM 617 C CA . TYR A 1 80 ? 11.562 -6.555 -8.195 1 98.25 80 TYR A CA 1
ATOM 618 C C . TYR A 1 80 ? 10.945 -6.934 -6.855 1 98.25 80 TYR A C 1
ATOM 620 O O . TYR A 1 80 ? 10.711 -6.074 -6.004 1 98.25 80 TYR A O 1
ATOM 628 N N . VAL A 1 81 ? 10.672 -8.172 -6.668 1 98.44 81 VAL A N 1
ATOM 629 C CA . VAL A 1 81 ? 10.023 -8.648 -5.453 1 98.44 81 VAL A CA 1
ATOM 630 C C . VAL A 1 81 ? 10.914 -8.359 -4.246 1 98.44 81 VAL A C 1
ATOM 632 O O . VAL A 1 81 ? 10.422 -7.957 -3.189 1 98.44 81 VAL A O 1
ATOM 635 N N . MET A 1 82 ? 12.172 -8.539 -4.387 1 98.69 82 MET A N 1
ATOM 636 C CA . MET A 1 82 ? 13.086 -8.289 -3.275 1 98.69 82 MET A CA 1
ATOM 637 C C . MET A 1 82 ? 13.18 -6.793 -2.977 1 98.69 82 MET A C 1
ATOM 639 O O . MET A 1 82 ? 13.141 -6.387 -1.815 1 98.69 82 MET A O 1
ATOM 643 N N . ILE A 1 83 ? 13.289 -5.953 -4.02 1 98.5 83 ILE A N 1
ATOM 644 C CA . ILE A 1 83 ? 13.32 -4.504 -3.852 1 98.5 83 ILE A CA 1
ATOM 645 C C . ILE A 1 83 ? 12.031 -4.031 -3.186 1 98.5 83 ILE A C 1
ATOM 647 O O . ILE A 1 83 ? 12.07 -3.311 -2.188 1 98.5 83 ILE A O 1
ATOM 651 N N . SER A 1 84 ? 10.992 -4.504 -3.719 1 98.12 84 SER A N 1
ATOM 652 C CA . SER A 1 84 ? 9.688 -4.121 -3.203 1 98.12 84 SER A CA 1
ATOM 653 C C . SER A 1 84 ? 9.484 -4.613 -1.773 1 98.12 84 SER A C 1
ATOM 655 O O . SER A 1 84 ? 8.828 -3.951 -0.968 1 98.12 84 SER A O 1
ATOM 657 N N . GLY A 1 85 ? 10.016 -5.809 -1.524 1 97.88 85 GLY A N 1
ATOM 658 C CA . GLY A 1 85 ? 9.961 -6.336 -0.17 1 97.88 85 GLY A CA 1
ATOM 659 C C . GLY A 1 85 ? 10.586 -5.414 0.856 1 97.88 85 GLY A C 1
ATOM 660 O O . GLY A 1 85 ? 9.992 -5.133 1.896 1 97.88 85 GLY A O 1
ATOM 661 N N . TYR A 1 86 ? 11.695 -4.926 0.544 1 97.88 86 TYR A N 1
ATOM 662 C CA . TYR A 1 86 ? 12.367 -3.99 1.443 1 97.88 86 TYR A CA 1
ATOM 663 C C . TYR A 1 86 ? 11.617 -2.662 1.503 1 97.88 86 TYR A C 1
ATOM 665 O O . TYR A 1 86 ? 11.477 -2.072 2.576 1 97.88 86 TYR A O 1
ATOM 673 N N . ALA A 1 87 ? 11.164 -2.18 0.36 1 96.94 87 ALA A N 1
ATOM 674 C CA . ALA A 1 87 ? 10.445 -0.911 0.293 1 96.94 87 ALA A CA 1
ATOM 675 C C . ALA A 1 87 ? 9.188 -0.948 1.154 1 96.94 87 ALA A C 1
ATOM 677 O O . ALA A 1 87 ? 8.898 0.002 1.887 1 96.94 87 ALA A O 1
ATOM 678 N N . MET A 1 88 ? 8.5 -2.035 1.134 1 93.88 88 MET A N 1
ATOM 679 C CA . MET A 1 88 ? 7.234 -2.197 1.844 1 93.88 88 MET A CA 1
ATOM 680 C C . MET A 1 88 ? 7.449 -2.145 3.354 1 93.88 88 MET A C 1
ATOM 682 O O . MET A 1 88 ? 6.551 -1.744 4.098 1 93.88 88 MET A O 1
ATOM 686 N N . HIS A 1 89 ? 8.586 -2.504 3.797 1 92.25 89 HIS A N 1
ATOM 687 C CA . HIS A 1 89 ? 8.867 -2.535 5.227 1 92.25 89 HIS A CA 1
ATOM 688 C C . HIS A 1 89 ? 9.664 -1.307 5.656 1 92.25 89 HIS A C 1
ATOM 690 O O . HIS A 1 89 ? 10.211 -1.271 6.762 1 92.25 89 HIS A O 1
ATOM 696 N N . GLY A 1 90 ? 9.883 -0.403 4.742 1 90.19 90 GLY A N 1
ATOM 697 C CA . GLY A 1 90 ? 10.5 0.87 5.078 1 90.19 90 GLY A CA 1
ATOM 698 C C . GLY A 1 90 ? 12.016 0.803 5.117 1 90.19 90 GLY A C 1
ATOM 699 O O . GLY A 1 90 ? 12.664 1.688 5.68 1 90.19 90 GLY A O 1
ATOM 700 N N . ASP A 1 91 ? 12.492 -0.25 4.676 1 96 91 ASP A N 1
ATOM 701 C CA . ASP A 1 91 ? 13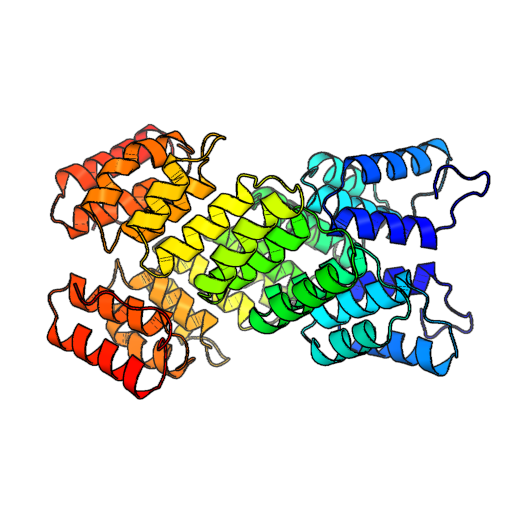.945 -0.4 4.641 1 96 91 ASP A CA 1
ATOM 702 C C . ASP A 1 91 ? 14.516 0.087 3.311 1 96 91 ASP A C 1
ATOM 704 O O . ASP A 1 91 ? 14.945 -0.717 2.48 1 96 91 ASP A O 1
ATOM 708 N N . ALA A 1 92 ? 14.625 1.369 3.217 1 97 92 ALA A N 1
ATOM 709 C CA . ALA A 1 92 ? 15.039 2.021 1.979 1 97 92 ALA A CA 1
ATOM 710 C C . ALA A 1 92 ? 16.5 1.698 1.648 1 97 92 ALA A C 1
ATOM 712 O O . ALA A 1 92 ? 16.844 1.473 0.485 1 97 92 ALA A O 1
ATOM 713 N N . LYS A 1 93 ? 17.312 1.626 2.59 1 97.38 93 LYS A N 1
ATOM 714 C CA . LYS A 1 93 ? 18.734 1.386 2.357 1 97.38 93 LYS A CA 1
ATOM 715 C C . LYS A 1 93 ? 18.969 0.019 1.718 1 97.38 93 LYS A C 1
ATOM 717 O O . LYS A 1 93 ? 19.703 -0.098 0.735 1 97.38 93 LYS A O 1
ATOM 722 N N . SER A 1 94 ? 18.281 -0.949 2.312 1 98.38 94 SER A N 1
ATOM 723 C CA . SER A 1 94 ? 18.422 -2.283 1.738 1 98.38 94 SER A CA 1
ATOM 724 C C . SER A 1 94 ? 17.812 -2.352 0.343 1 98.38 94 SER A C 1
ATOM 726 O O . SER A 1 94 ? 18.344 -3.027 -0.541 1 98.38 94 SER A O 1
ATOM 728 N N . ALA A 1 95 ? 16.656 -1.694 0.133 1 98.69 95 ALA A N 1
ATOM 729 C CA . ALA A 1 95 ? 16.062 -1.637 -1.196 1 98.69 95 ALA A CA 1
ATOM 730 C C . ALA A 1 95 ? 17.031 -1.056 -2.215 1 98.69 95 ALA A C 1
ATOM 732 O O . ALA A 1 95 ? 17.203 -1.603 -3.307 1 98.69 95 ALA A O 1
ATOM 733 N N . ILE A 1 96 ? 17.734 -0.016 -1.84 1 98.62 96 ILE A N 1
ATOM 734 C CA . ILE A 1 96 ? 18.703 0.647 -2.705 1 98.62 96 ILE A CA 1
ATOM 735 C C . ILE A 1 96 ? 19.875 -0.291 -2.98 1 98.62 96 ILE A C 1
ATOM 737 O O . ILE A 1 96 ? 20.359 -0.378 -4.113 1 98.62 96 ILE A O 1
ATOM 741 N N . GLN A 1 97 ? 20.312 -0.958 -1.972 1 98.5 97 GLN A N 1
ATOM 742 C CA . GLN A 1 97 ? 21.422 -1.888 -2.127 1 98.5 97 GLN A CA 1
ATOM 743 C C . GLN A 1 97 ? 21.094 -2.986 -3.133 1 98.5 97 GLN A C 1
ATOM 745 O O . GLN A 1 97 ? 21.906 -3.326 -3.986 1 98.5 97 GLN A O 1
ATOM 750 N N . ILE A 1 98 ? 19.906 -3.555 -3.008 1 98.75 98 ILE A N 1
ATOM 751 C CA . ILE A 1 98 ? 19.5 -4.598 -3.938 1 98.75 98 ILE A CA 1
ATOM 752 C C . ILE A 1 98 ? 19.391 -4.023 -5.348 1 98.75 98 ILE A C 1
ATOM 754 O O . ILE A 1 98 ? 19.781 -4.672 -6.32 1 98.75 98 ILE A O 1
ATOM 758 N N . PHE A 1 99 ? 18.891 -2.865 -5.504 1 98.56 99 PHE A N 1
ATOM 759 C CA . PHE A 1 99 ? 18.781 -2.205 -6.801 1 98.56 99 PHE A CA 1
ATOM 760 C C . PHE A 1 99 ? 20.172 -2.014 -7.422 1 98.56 99 PHE A C 1
ATOM 762 O O . PHE A 1 99 ? 20.359 -2.248 -8.617 1 98.56 99 PHE A O 1
ATOM 769 N N . GLN A 1 100 ? 21.062 -1.562 -6.582 1 97.69 100 GLN A N 1
ATOM 770 C CA . GLN A 1 100 ? 22.422 -1.383 -7.051 1 97.69 100 GLN A CA 1
ATOM 771 C C . GLN A 1 100 ? 23.016 -2.705 -7.523 1 97.69 100 GLN A C 1
ATOM 773 O O . GLN A 1 100 ? 23.703 -2.754 -8.555 1 97.69 100 GLN A O 1
ATOM 778 N N . GLN A 1 101 ? 22.812 -3.742 -6.777 1 97.88 101 GLN A N 1
ATOM 779 C CA . GLN A 1 101 ? 23.266 -5.066 -7.191 1 97.88 101 GLN A CA 1
ATOM 780 C C . GLN A 1 101 ? 22.641 -5.473 -8.523 1 97.88 101 GLN A C 1
ATOM 782 O O . GLN A 1 101 ? 23.297 -6.098 -9.359 1 97.88 101 GLN A O 1
ATOM 787 N N . MET A 1 102 ? 21.359 -5.141 -8.68 1 97.56 102 MET A N 1
ATOM 788 C CA . MET A 1 102 ? 20.672 -5.41 -9.938 1 97.56 102 MET A CA 1
ATOM 789 C C . MET A 1 102 ? 21.375 -4.734 -11.109 1 97.56 102 MET A C 1
ATOM 791 O O . MET A 1 102 ? 21.641 -5.367 -12.133 1 97.56 102 MET A O 1
ATOM 795 N N . GLU A 1 103 ? 21.672 -3.475 -10.93 1 95.5 103 GLU A N 1
ATOM 796 C CA . GLU A 1 103 ? 22.359 -2.711 -11.969 1 95.5 103 GLU A CA 1
ATOM 797 C C . GLU A 1 103 ? 23.734 -3.309 -12.273 1 95.5 103 GLU A C 1
ATOM 799 O O . GLU A 1 103 ? 24.109 -3.436 -13.438 1 95.5 103 GLU A O 1
ATOM 804 N N . GLU A 1 104 ? 24.391 -3.666 -11.25 1 95.5 104 GLU A N 1
ATOM 805 C CA . GLU A 1 104 ? 25.75 -4.199 -11.391 1 95.5 104 GLU A CA 1
ATOM 806 C C . GLU A 1 104 ? 25.734 -5.543 -12.117 1 95.5 104 GLU A C 1
ATOM 808 O O . GLU A 1 104 ? 26.734 -5.918 -12.75 1 95.5 104 GLU A O 1
ATOM 813 N N . SER A 1 105 ? 24.688 -6.242 -11.984 1 95.69 105 SER A N 1
ATOM 814 C CA . SER A 1 105 ? 24.562 -7.539 -12.641 1 95.69 105 SER A CA 1
ATOM 815 C C . SER A 1 105 ? 24.094 -7.387 -14.086 1 95.69 105 SER A C 1
ATOM 817 O O . SER A 1 105 ? 23.875 -8.383 -14.773 1 95.69 105 SER A O 1
ATOM 819 N N . ASN A 1 106 ? 23.859 -6.199 -14.516 1 93.19 106 ASN A N 1
ATOM 820 C CA . ASN A 1 106 ? 23.422 -5.859 -15.859 1 93.19 106 ASN A CA 1
ATOM 821 C C . ASN A 1 106 ? 22 -6.371 -16.125 1 93.19 106 ASN A C 1
ATOM 823 O O . ASN A 1 106 ? 21.656 -6.676 -17.266 1 93.19 106 ASN A O 1
ATOM 827 N N . ALA A 1 107 ? 21.344 -6.637 -15.016 1 94.56 107 ALA A N 1
ATOM 828 C CA . ALA A 1 107 ? 19.922 -6.93 -15.172 1 94.56 107 ALA A CA 1
ATOM 829 C C . ALA A 1 107 ? 19.141 -5.684 -15.578 1 94.56 107 ALA A C 1
ATOM 831 O O . ALA A 1 107 ? 19.406 -4.586 -15.094 1 94.56 107 ALA A O 1
ATOM 832 N N . LYS A 1 108 ? 18.234 -5.898 -16.438 1 92.62 108 LYS A N 1
ATOM 833 C CA . LYS A 1 108 ? 17.453 -4.766 -16.938 1 92.62 108 LYS A CA 1
ATOM 834 C C . LYS A 1 108 ? 16.5 -4.238 -15.852 1 92.62 108 LYS A C 1
ATOM 836 O O . LYS A 1 108 ? 15.875 -5.02 -15.141 1 92.62 108 LYS A O 1
ATOM 841 N N . GLN A 1 109 ? 16.469 -2.902 -15.75 1 95.56 109 GLN A N 1
ATOM 842 C CA . GLN A 1 109 ? 15.516 -2.229 -14.875 1 95.56 109 GLN A CA 1
ATOM 843 C C . GLN A 1 109 ? 14.305 -1.729 -15.656 1 95.56 109 GLN A C 1
ATOM 845 O O . GLN A 1 109 ? 14.352 -1.645 -16.891 1 95.56 109 GLN A O 1
ATOM 850 N N . ASN A 1 110 ? 13.273 -1.486 -14.977 1 94.38 110 ASN A N 1
ATOM 851 C CA . ASN A 1 110 ? 12.086 -0.926 -15.617 1 94.38 110 ASN A CA 1
ATOM 852 C C . ASN A 1 110 ? 11.406 0.115 -14.734 1 94.38 110 ASN A C 1
ATOM 854 O O . ASN A 1 110 ? 11.969 0.53 -13.719 1 94.38 110 ASN A O 1
ATOM 858 N N . ASP A 1 111 ? 10.258 0.609 -15.117 1 96.12 111 ASP A N 1
ATOM 859 C CA . ASP A 1 111 ? 9.523 1.651 -14.406 1 96.12 111 ASP A CA 1
ATOM 860 C C . ASP A 1 111 ? 9.211 1.221 -12.977 1 96.12 111 ASP A C 1
ATOM 862 O O . ASP A 1 111 ? 9.336 2.016 -12.039 1 96.12 111 ASP A O 1
ATOM 866 N N . LEU A 1 112 ? 8.938 -0.01 -12.875 1 96.5 112 LEU A N 1
ATOM 867 C CA . LEU A 1 112 ? 8.461 -0.491 -11.586 1 96.5 112 LEU A CA 1
ATOM 868 C C . LEU A 1 112 ? 9.609 -0.624 -10.594 1 96.5 112 LEU A C 1
ATOM 870 O O . LEU A 1 112 ? 9.445 -0.337 -9.406 1 96.5 112 LEU A O 1
ATOM 874 N N . THR A 1 113 ? 10.766 -1.106 -11.008 1 97.62 113 THR A N 1
ATOM 875 C CA . THR A 1 113 ? 11.922 -1.211 -10.117 1 97.62 113 THR A CA 1
ATOM 876 C C . THR A 1 113 ? 12.359 0.169 -9.633 1 97.62 113 THR A C 1
ATOM 878 O O . THR A 1 113 ? 12.617 0.361 -8.445 1 97.62 113 THR A O 1
ATOM 881 N N . PHE A 1 114 ? 12.336 1.134 -10.555 1 98.31 114 PHE A N 1
ATOM 882 C CA . PHE A 1 114 ? 12.68 2.504 -10.188 1 98.31 114 PHE A CA 1
ATOM 883 C C . PHE A 1 114 ? 11.633 3.08 -9.242 1 98.31 114 PHE A C 1
ATOM 885 O O . PHE A 1 114 ? 11.969 3.744 -8.258 1 98.31 114 PHE A O 1
ATOM 892 N N . LEU A 1 115 ? 10.43 2.799 -9.539 1 98 115 LEU A N 1
ATOM 893 C CA . LEU A 1 115 ? 9.359 3.324 -8.695 1 98 115 LEU A CA 1
ATOM 894 C C . LEU A 1 115 ? 9.477 2.787 -7.273 1 98 115 LEU A C 1
ATOM 896 O O . LEU A 1 115 ? 9.328 3.537 -6.309 1 98 115 LEU A O 1
ATOM 900 N N . SER A 1 116 ? 9.719 1.532 -7.18 1 98.19 116 SER A N 1
ATOM 901 C CA . SER A 1 116 ? 9.797 0.895 -5.871 1 98.19 116 SER A CA 1
ATOM 902 C C . SER A 1 116 ? 10.922 1.498 -5.027 1 98.19 116 SER A C 1
ATOM 904 O O . SER A 1 116 ? 10.719 1.811 -3.852 1 98.19 116 SER A O 1
ATOM 906 N N . VAL A 1 117 ? 12.039 1.681 -5.586 1 98.12 117 VAL A N 1
ATOM 907 C CA . VAL A 1 117 ? 13.164 2.197 -4.82 1 98.12 117 VAL A CA 1
ATOM 908 C C . VAL A 1 117 ? 12.961 3.686 -4.539 1 98.12 117 VAL A C 1
ATOM 910 O O . VAL A 1 117 ? 13.344 4.18 -3.473 1 98.12 117 VAL A O 1
ATOM 913 N N . LEU A 1 118 ? 12.352 4.438 -5.477 1 98.06 118 LEU A N 1
ATOM 914 C CA . LEU A 1 118 ? 12.07 5.848 -5.25 1 98.06 118 LEU A CA 1
ATOM 915 C C . LEU A 1 118 ? 11.039 6.027 -4.141 1 98.06 118 LEU A C 1
ATOM 917 O O . LEU A 1 118 ? 11.156 6.93 -3.312 1 98.06 118 LEU A O 1
ATOM 921 N N . ASN A 1 119 ? 10.086 5.152 -4.164 1 97.62 119 ASN A N 1
ATOM 922 C CA . ASN A 1 119 ? 9.094 5.172 -3.092 1 97.62 119 ASN A CA 1
ATOM 923 C C . ASN A 1 119 ? 9.734 4.926 -1.729 1 97.62 119 ASN A C 1
ATOM 925 O O . ASN A 1 119 ? 9.367 5.562 -0.74 1 97.62 119 ASN A O 1
ATOM 929 N N . ALA A 1 120 ? 10.633 3.982 -1.719 1 96.88 120 ALA A N 1
ATOM 930 C CA . ALA A 1 120 ? 11.352 3.701 -0.482 1 96.88 120 ALA A CA 1
ATOM 931 C C . ALA A 1 120 ? 12.125 4.93 -0.008 1 96.88 120 ALA A C 1
ATOM 933 O O . ALA A 1 120 ? 12.125 5.254 1.182 1 96.88 120 ALA A O 1
ATOM 934 N N . CYS A 1 121 ? 12.758 5.641 -0.917 1 96.25 121 CYS A N 1
ATOM 935 C CA . CYS A 1 121 ? 13.5 6.852 -0.589 1 96.25 121 CYS A CA 1
ATOM 936 C C . CYS A 1 121 ? 12.57 7.941 -0.064 1 96.25 121 CYS A C 1
ATOM 938 O O . CYS A 1 121 ? 12.898 8.625 0.908 1 96.25 121 CYS A O 1
ATOM 940 N N . ALA A 1 122 ? 11.469 8.086 -0.715 1 95.06 122 ALA A N 1
ATOM 941 C CA . ALA A 1 122 ? 10.5 9.094 -0.301 1 95.06 122 ALA A CA 1
ATOM 942 C C . ALA A 1 122 ? 10 8.836 1.118 1 95.06 122 ALA A C 1
ATOM 944 O O . ALA A 1 122 ? 9.945 9.75 1.942 1 95.06 122 ALA A O 1
ATOM 945 N N . HIS A 1 123 ? 9.789 7.609 1.444 1 89.38 123 HIS A N 1
ATOM 946 C CA . HIS A 1 123 ? 9.289 7.23 2.764 1 89.38 123 HIS A CA 1
ATOM 947 C C . HIS A 1 123 ? 10.367 7.426 3.83 1 89.38 123 HIS A C 1
ATOM 949 O O . HIS A 1 123 ? 10.062 7.828 4.957 1 89.38 123 HIS A O 1
ATOM 955 N N . ALA A 1 124 ? 11.57 7.203 3.414 1 90.38 124 ALA A N 1
ATOM 956 C CA . ALA A 1 124 ? 12.664 7.23 4.387 1 90.38 124 ALA A CA 1
ATOM 957 C C . ALA A 1 124 ? 13.312 8.609 4.441 1 90.38 124 ALA A C 1
ATOM 959 O O . ALA A 1 124 ? 14.156 8.87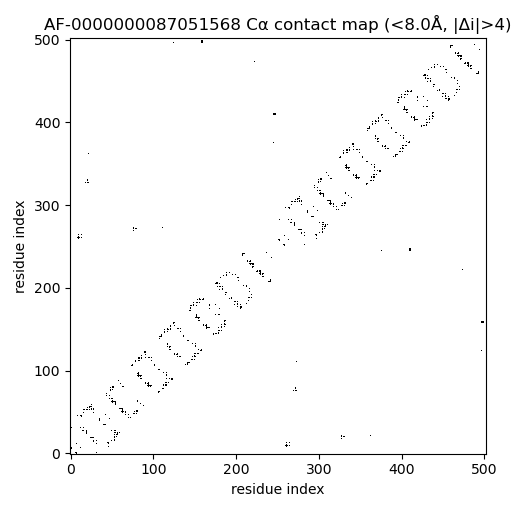5 5.297 1 90.38 124 ALA A O 1
ATOM 960 N N . GLY A 1 125 ? 12.977 9.438 3.486 1 89.19 125 GLY A N 1
ATOM 961 C CA . GLY A 1 125 ? 13.547 10.773 3.457 1 89.19 125 GLY A CA 1
ATOM 962 C C . GLY A 1 125 ? 14.977 10.805 2.939 1 89.19 125 GLY A C 1
ATOM 963 O O . GLY A 1 125 ? 15.789 11.609 3.391 1 89.19 125 GLY A O 1
ATOM 964 N N . LEU A 1 126 ? 15.25 9.867 2.096 1 95 126 LEU A N 1
ATOM 965 C CA . LEU A 1 126 ? 16.594 9.812 1.519 1 95 126 LEU A CA 1
ATOM 966 C C . LEU A 1 126 ? 16.672 10.648 0.248 1 95 126 LEU A C 1
ATOM 968 O O . LEU A 1 126 ? 16.578 10.117 -0.86 1 95 126 LEU A O 1
ATOM 972 N N . VAL A 1 127 ? 16.984 11.883 0.377 1 96.38 127 VAL A N 1
ATOM 973 C CA . VAL A 1 127 ? 16.859 12.875 -0.685 1 96.38 127 VAL A CA 1
ATOM 974 C C . VAL A 1 127 ? 17.953 12.664 -1.724 1 96.38 127 VAL A C 1
ATOM 976 O O . VAL A 1 127 ? 17.672 12.547 -2.92 1 96.38 127 VAL A O 1
ATOM 979 N N . GLU A 1 128 ? 19.203 12.602 -1.27 1 97.38 128 GLU A N 1
ATOM 980 C CA . GLU A 1 128 ? 20.312 12.492 -2.201 1 97.38 128 GLU A CA 1
ATOM 981 C C . GLU A 1 128 ? 20.25 11.188 -2.992 1 97.38 128 GLU A C 1
ATOM 983 O O . GLU A 1 128 ? 20.469 11.18 -4.203 1 97.38 128 GLU A O 1
ATOM 988 N N . GLU A 1 129 ? 19.922 10.18 -2.311 1 98.06 129 GLU A N 1
ATOM 989 C CA . GLU A 1 129 ? 19.781 8.891 -2.982 1 98.06 129 GLU A CA 1
ATOM 990 C C . GLU A 1 129 ? 18.641 8.938 -4 1 98.06 129 GLU A C 1
ATOM 992 O O . GLU A 1 129 ? 18.781 8.406 -5.109 1 98.06 129 GLU A O 1
ATOM 997 N N . GLY A 1 130 ? 17.531 9.516 -3.611 1 98.25 130 GLY A N 1
ATOM 998 C CA . GLY A 1 130 ? 16.406 9.656 -4.523 1 98.25 130 GLY A CA 1
ATOM 999 C C . GLY A 1 130 ? 16.75 10.438 -5.777 1 98.25 130 GLY A C 1
ATOM 1000 O O . GLY A 1 130 ? 16.406 10.016 -6.887 1 98.25 130 GLY A O 1
ATOM 1001 N N . LYS A 1 131 ? 17.406 11.531 -5.586 1 97.75 131 LYS A N 1
ATOM 1002 C CA . LYS A 1 131 ? 17.828 12.336 -6.727 1 97.75 131 LYS A CA 1
ATOM 1003 C C . LYS A 1 131 ? 18.75 11.539 -7.652 1 97.75 131 LYS A C 1
ATOM 1005 O O . LYS A 1 131 ? 18.609 11.602 -8.875 1 97.75 131 LYS A O 1
ATOM 1010 N N . PHE A 1 132 ? 19.641 10.891 -7.082 1 97.69 132 PHE A N 1
ATOM 1011 C CA . PHE A 1 132 ? 20.578 10.07 -7.852 1 97.69 132 PHE A CA 1
ATOM 1012 C C . PHE A 1 132 ? 19.812 9.016 -8.656 1 97.69 132 PHE A C 1
ATOM 1014 O O . PHE A 1 132 ? 20.031 8.875 -9.859 1 97.69 132 PHE A O 1
ATOM 1021 N N . LEU A 1 133 ? 18.953 8.344 -8.039 1 98.38 133 LEU A N 1
ATOM 1022 C CA . LEU A 1 133 ? 18.188 7.281 -8.68 1 98.38 133 LEU A CA 1
ATOM 1023 C C . LEU A 1 133 ? 17.312 7.844 -9.797 1 98.38 133 LEU A C 1
ATOM 1025 O O . LEU A 1 133 ? 17.203 7.234 -10.867 1 98.38 133 LEU A O 1
ATOM 1029 N N . PHE A 1 134 ? 16.719 8.938 -9.5 1 98.06 134 PHE A N 1
ATOM 1030 C CA . PHE A 1 134 ? 15.875 9.586 -10.508 1 98.06 134 PHE A CA 1
ATOM 1031 C C . PHE A 1 134 ? 16.688 9.945 -11.742 1 98.06 134 PHE A C 1
ATOM 1033 O O . PHE A 1 134 ? 16.234 9.742 -12.867 1 98.06 134 PHE A O 1
ATOM 1040 N N . SER A 1 135 ? 17.875 10.406 -11.523 1 95.88 135 SER A N 1
ATOM 1041 C CA . SER A 1 135 ? 18.75 10.742 -12.633 1 95.88 135 SER A CA 1
ATOM 1042 C C . SER A 1 135 ? 19.188 9.492 -13.398 1 95.88 135 SER A C 1
ATOM 1044 O O . SER A 1 135 ? 19.406 9.547 -14.609 1 95.88 135 SER A O 1
ATOM 1046 N N . ARG A 1 136 ? 19.25 8.367 -12.711 1 95.69 136 ARG A N 1
ATOM 1047 C CA . ARG A 1 136 ? 19.656 7.105 -13.312 1 95.69 136 ARG A CA 1
ATOM 1048 C C . ARG A 1 136 ? 18.594 6.578 -14.273 1 95.69 136 ARG A C 1
ATOM 1050 O O . ARG A 1 136 ? 18.906 5.766 -15.156 1 95.69 136 ARG A O 1
ATOM 1057 N N . MET A 1 137 ? 17.359 7.035 -14.133 1 96.25 137 MET A N 1
ATOM 1058 C CA . MET A 1 137 ? 16.297 6.562 -15.023 1 96.25 137 MET A CA 1
ATOM 1059 C C . MET A 1 137 ? 16.609 6.914 -16.469 1 96.25 137 MET A C 1
ATOM 1061 O O . MET A 1 137 ? 16.547 6.051 -17.344 1 96.25 137 MET A O 1
ATOM 1065 N N . GLU A 1 138 ? 17.016 8.094 -16.719 1 88.69 138 GLU A N 1
ATOM 1066 C CA . GLU A 1 138 ? 17.375 8.5 -18.078 1 88.69 138 GLU A CA 1
ATOM 1067 C C . GLU A 1 138 ? 18.578 7.707 -18.594 1 88.69 138 GLU A C 1
ATOM 1069 O O . GLU A 1 138 ? 18.609 7.297 -19.75 1 88.69 138 GLU A O 1
ATOM 1074 N N . HIS A 1 139 ? 19.469 7.516 -17.734 1 89.31 139 HIS A N 1
ATOM 1075 C CA . HIS A 1 139 ? 20.672 6.777 -18.109 1 89.31 139 HIS A CA 1
ATOM 1076 C C . HIS A 1 139 ? 20.344 5.352 -18.531 1 89.31 139 HIS A C 1
ATOM 1078 O O . HIS A 1 139 ? 21 4.789 -19.406 1 89.31 139 HIS A O 1
ATOM 1084 N N . ASN A 1 140 ? 19.359 4.789 -17.953 1 91.5 140 ASN A N 1
ATOM 1085 C CA . ASN A 1 140 ? 18.953 3.416 -18.234 1 91.5 140 ASN A CA 1
ATOM 1086 C C . ASN A 1 140 ? 17.828 3.369 -19.266 1 91.5 140 ASN A C 1
ATOM 1088 O O . ASN A 1 140 ? 17.156 2.342 -19.406 1 91.5 140 ASN A O 1
ATOM 1092 N N . SER A 1 141 ? 17.531 4.516 -19.844 1 92.19 141 SER A N 1
ATOM 1093 C CA . SER A 1 141 ? 16.531 4.648 -20.891 1 92.19 141 SER A CA 1
ATOM 1094 C C . SER A 1 141 ? 15.133 4.336 -20.359 1 92.19 141 SER A C 1
ATOM 1096 O O . SER A 1 141 ? 14.328 3.691 -21.047 1 92.19 141 SER A O 1
ATOM 1098 N N . VAL A 1 142 ? 14.922 4.617 -19.156 1 95.19 142 VAL A N 1
ATOM 1099 C CA . VAL A 1 142 ? 13.594 4.547 -18.547 1 95.19 142 VAL A CA 1
ATOM 1100 C C . VAL A 1 142 ? 13.039 5.957 -18.359 1 95.19 142 VAL A C 1
ATOM 1102 O O . VAL A 1 142 ? 13.633 6.777 -17.656 1 95.19 142 VAL A O 1
ATOM 1105 N N . ASN A 1 143 ? 11.961 6.238 -18.984 1 95.19 143 ASN A N 1
ATOM 1106 C CA . ASN A 1 143 ? 11.359 7.562 -18.859 1 95.19 143 ASN A CA 1
ATOM 1107 C C . ASN A 1 143 ? 10.492 7.68 -17.609 1 95.19 143 ASN A C 1
ATOM 1109 O O . ASN A 1 143 ? 9.602 6.863 -17.391 1 95.19 143 ASN A O 1
ATOM 1113 N N . PRO A 1 144 ? 10.758 8.727 -16.844 1 96.5 144 PRO A N 1
ATOM 1114 C CA . PRO A 1 144 ? 9.898 8.914 -15.672 1 96.5 144 PRO A CA 1
ATOM 1115 C C . PRO A 1 144 ? 8.445 9.188 -16.047 1 96.5 144 PRO A C 1
ATOM 1117 O O . PRO A 1 144 ? 8.18 9.914 -17.016 1 96.5 144 PRO A O 1
ATOM 1120 N N . ASN A 1 145 ? 7.617 8.523 -15.445 1 96.12 145 ASN A N 1
ATOM 1121 C CA . ASN A 1 145 ? 6.195 8.797 -15.609 1 96.12 145 ASN A CA 1
ATOM 1122 C C . ASN A 1 145 ? 5.621 9.523 -14.391 1 96.12 145 ASN A C 1
ATOM 1124 O O . ASN A 1 145 ? 6.371 9.984 -13.531 1 96.12 145 ASN A O 1
ATOM 1128 N N . LEU A 1 146 ? 4.32 9.727 -14.305 1 97.31 146 LEU A N 1
ATOM 1129 C CA . LEU A 1 146 ? 3.66 10.531 -13.289 1 97.31 146 LEU A CA 1
ATOM 1130 C C . LEU A 1 146 ? 3.943 9.984 -11.891 1 97.31 146 LEU A C 1
ATOM 1132 O O . LEU A 1 146 ? 4.137 10.75 -10.945 1 97.31 146 LEU A O 1
ATOM 1136 N N . LYS A 1 147 ? 4.016 8.695 -11.781 1 96.94 147 LYS A N 1
ATOM 1137 C CA . LYS A 1 147 ? 4.246 8.078 -10.477 1 96.94 147 LYS A CA 1
ATOM 1138 C C . LYS A 1 147 ? 5.648 8.391 -9.953 1 96.94 147 LYS A C 1
ATOM 1140 O O . LYS A 1 147 ? 5.832 8.633 -8.758 1 96.94 147 LYS A O 1
ATOM 1145 N N . HIS A 1 148 ? 6.598 8.398 -10.805 1 98.19 148 HIS A N 1
ATOM 1146 C CA . HIS A 1 148 ? 7.961 8.75 -10.422 1 98.19 148 HIS A CA 1
ATOM 1147 C C . HIS A 1 148 ? 8.055 10.211 -9.984 1 98.19 148 HIS A C 1
ATOM 1149 O O . HIS A 1 148 ? 8.672 10.516 -8.961 1 98.19 148 HIS A O 1
ATOM 1155 N N . TYR A 1 149 ? 7.402 11.039 -10.75 1 98 149 TYR A N 1
ATOM 1156 C CA . TYR A 1 149 ? 7.402 12.461 -10.422 1 98 149 TYR A CA 1
ATOM 1157 C C . TYR A 1 149 ? 6.695 12.711 -9.094 1 98 149 TYR A C 1
ATOM 1159 O O . TYR A 1 149 ? 7.141 13.539 -8.297 1 98 149 TYR A O 1
ATOM 1167 N N . ALA A 1 150 ? 5.605 12.016 -8.898 1 97.75 150 ALA A N 1
ATOM 1168 C CA . ALA A 1 150 ? 4.898 12.164 -7.633 1 97.75 150 ALA A CA 1
ATOM 1169 C C . ALA A 1 150 ? 5.789 11.758 -6.461 1 97.75 150 ALA A C 1
ATOM 1171 O O . ALA A 1 150 ? 5.84 12.453 -5.445 1 97.75 150 ALA A O 1
ATOM 1172 N N . CYS A 1 151 ? 6.496 10.695 -6.602 1 97.5 151 CYS A N 1
ATOM 1173 C CA . CYS A 1 151 ? 7.398 10.211 -5.562 1 97.5 151 CYS A CA 1
ATOM 1174 C C . CYS A 1 151 ? 8.5 11.219 -5.285 1 97.5 151 CYS A C 1
ATOM 1176 O O . CYS A 1 151 ? 8.805 11.523 -4.129 1 97.5 151 CYS A O 1
ATOM 1178 N N . MET A 1 152 ? 9.039 11.719 -6.316 1 98.06 152 MET A N 1
ATOM 1179 C CA . MET A 1 152 ? 10.125 12.688 -6.176 1 98.06 152 MET A CA 1
ATOM 1180 C C . MET A 1 152 ? 9.617 13.992 -5.57 1 98.06 152 MET A C 1
ATOM 1182 O O . MET A 1 152 ? 10.289 14.602 -4.742 1 98.06 152 MET A O 1
ATOM 1186 N N . THR A 1 153 ? 8.461 14.391 -5.992 1 97.94 153 THR A N 1
ATOM 1187 C CA . THR A 1 153 ? 7.855 15.594 -5.438 1 97.94 153 THR A CA 1
ATOM 1188 C C . THR A 1 153 ? 7.602 15.43 -3.939 1 97.94 153 THR A C 1
ATOM 1190 O O . THR A 1 153 ? 7.895 16.328 -3.15 1 97.94 153 THR A O 1
ATOM 1193 N N . ASP A 1 154 ? 7.102 14.32 -3.6 1 95.75 154 ASP A N 1
ATOM 1194 C CA . ASP A 1 154 ? 6.852 14.008 -2.197 1 95.75 154 ASP A CA 1
ATOM 1195 C C . ASP A 1 154 ? 8.156 14.008 -1.397 1 95.75 154 ASP A C 1
ATOM 1197 O O . ASP A 1 154 ? 8.227 14.578 -0.31 1 95.75 154 ASP A O 1
ATOM 1201 N N . LEU A 1 155 ? 9.117 13.352 -1.941 1 95.75 155 LEU A N 1
ATOM 1202 C CA . LEU A 1 155 ? 10.422 13.258 -1.293 1 95.75 155 LEU A CA 1
ATOM 1203 C C . LEU A 1 155 ? 11.008 14.648 -1.054 1 95.75 155 LEU A C 1
ATOM 1205 O O . LEU A 1 155 ? 11.383 14.977 0.073 1 95.75 155 LEU A O 1
ATOM 1209 N N . LEU A 1 156 ? 11.016 15.438 -2.105 1 96 156 LEU A N 1
ATOM 1210 C CA . LEU A 1 156 ? 11.578 16.781 -2.01 1 96 156 LEU A CA 1
ATOM 1211 C C . LEU A 1 156 ? 10.727 17.656 -1.097 1 96 156 LEU A C 1
ATOM 1213 O O . LEU A 1 156 ? 11.258 18.375 -0.244 1 96 156 LEU A O 1
ATOM 1217 N N . GLY A 1 157 ? 9.5 17.547 -1.238 1 92.5 157 GLY A N 1
ATOM 1218 C CA . GLY A 1 157 ? 8.586 18.359 -0.441 1 92.5 157 GLY A CA 1
ATOM 1219 C C . GLY A 1 157 ? 8.688 18.078 1.046 1 92.5 157 GLY A C 1
ATOM 1220 O O . GLY A 1 157 ? 8.875 19 1.845 1 92.5 157 GLY A O 1
ATOM 1221 N N . ARG A 1 158 ? 8.672 16.906 1.415 1 85.81 158 ARG A N 1
ATOM 1222 C CA . ARG A 1 158 ? 8.68 16.5 2.818 1 85.81 158 ARG A CA 1
ATOM 1223 C C . ARG A 1 158 ? 10.031 16.812 3.461 1 85.81 158 ARG A C 1
ATOM 1225 O O . ARG A 1 158 ? 10.117 17 4.676 1 85.81 158 ARG A O 1
ATOM 1232 N N . SER A 1 159 ? 11.016 16.828 2.635 1 86.81 159 SER A N 1
ATOM 1233 C CA . SER A 1 159 ? 12.352 17.094 3.158 1 86.81 159 SER A CA 1
ATOM 1234 C C . SER A 1 159 ? 12.625 18.594 3.23 1 86.81 159 SER A C 1
ATOM 1236 O O . SER A 1 159 ? 13.742 19 3.543 1 86.81 159 SER A O 1
ATOM 1238 N N . GLY A 1 160 ? 11.68 19.391 2.771 1 85.62 160 GLY A N 1
ATOM 1239 C CA . GLY A 1 160 ? 11.82 20.828 2.883 1 85.62 160 GLY A CA 1
ATOM 1240 C C . GLY A 1 160 ? 12.406 21.469 1.638 1 85.62 160 GLY A C 1
ATOM 1241 O O . GLY A 1 160 ? 12.625 22.672 1.598 1 85.62 160 GLY A O 1
ATOM 1242 N N . ASN A 1 161 ? 12.688 20.625 0.692 1 93.69 161 ASN A N 1
ATOM 1243 C CA . ASN A 1 161 ? 13.203 21.156 -0.57 1 93.69 161 ASN A CA 1
ATOM 1244 C C . ASN A 1 161 ? 12.062 21.594 -1.488 1 93.69 161 ASN A C 1
ATOM 1246 O O . ASN A 1 161 ? 11.961 21.141 -2.625 1 93.69 161 ASN A O 1
ATOM 1250 N N . LEU A 1 162 ? 11.352 22.547 -1.061 1 95 162 LEU A N 1
ATOM 1251 C CA . LEU A 1 162 ? 10.094 22.953 -1.694 1 95 162 LEU A CA 1
ATOM 1252 C C . LEU A 1 162 ? 10.359 23.625 -3.031 1 95 162 LEU A C 1
ATOM 1254 O O . LEU A 1 162 ? 9.641 23.391 -4.004 1 95 162 LEU A O 1
ATOM 1258 N N . GLN A 1 163 ? 11.352 24.5 -3.039 1 95.75 163 GLN A N 1
ATOM 1259 C CA . GLN A 1 163 ? 11.68 25.172 -4.289 1 95.75 163 GLN A CA 1
ATOM 1260 C C . GLN A 1 163 ? 12.086 24.172 -5.367 1 95.75 163 GLN A C 1
ATOM 1262 O O . GLN A 1 163 ? 11.656 24.297 -6.52 1 95.75 163 GLN A O 1
ATOM 1267 N N . GLU A 1 164 ? 12.867 23.281 -4.926 1 97.25 164 GLU A N 1
ATOM 1268 C CA . GLU A 1 164 ? 13.273 22.234 -5.863 1 97.25 164 GLU A CA 1
ATOM 1269 C C . GLU A 1 164 ? 12.086 21.375 -6.293 1 97.25 164 GLU A C 1
ATOM 1271 O O . GLU A 1 164 ? 11.992 20.969 -7.453 1 97.25 164 GLU A O 1
ATOM 1276 N N . ALA A 1 165 ? 11.211 21.016 -5.391 1 97.88 165 ALA A N 1
ATOM 1277 C CA . ALA A 1 165 ? 10 20.25 -5.703 1 97.88 165 ALA A CA 1
ATOM 1278 C C . ALA A 1 165 ? 9.141 20.984 -6.719 1 97.88 165 ALA A C 1
ATOM 1280 O O . ALA A 1 165 ? 8.672 20.391 -7.695 1 97.88 165 ALA A O 1
ATOM 1281 N N . GLU A 1 166 ? 8.984 22.25 -6.469 1 97.44 166 GLU A N 1
ATOM 1282 C CA . GLU A 1 166 ? 8.195 23.047 -7.398 1 97.44 166 GLU A CA 1
ATOM 1283 C C . GLU A 1 166 ? 8.852 23.109 -8.773 1 97.44 166 GLU A C 1
ATOM 1285 O O . GLU A 1 166 ? 8.18 22.969 -9.797 1 97.44 166 GLU A O 1
ATOM 1290 N N . ALA A 1 167 ? 10.102 23.391 -8.773 1 97.75 167 ALA A N 1
ATOM 1291 C CA . ALA A 1 167 ? 10.836 23.438 -10.039 1 97.75 167 ALA A CA 1
ATOM 1292 C C . ALA A 1 167 ? 10.695 22.125 -10.805 1 97.75 167 ALA A C 1
ATOM 1294 O O . ALA A 1 167 ? 10.531 22.125 -12.023 1 97.75 167 ALA A O 1
ATOM 1295 N N . LEU A 1 168 ? 10.766 21.016 -10.141 1 98.25 168 LEU A N 1
ATOM 1296 C CA . LEU A 1 168 ? 10.609 19.703 -10.75 1 98.25 168 LEU A CA 1
ATOM 1297 C C . LEU A 1 168 ? 9.234 19.562 -11.406 1 98.25 168 LEU A C 1
ATOM 1299 O O . LEU A 1 168 ? 9.141 19.156 -12.57 1 98.25 168 LEU A O 1
ATOM 1303 N N . VAL A 1 169 ? 8.234 19.938 -10.711 1 98.31 169 VAL A N 1
ATOM 1304 C CA . VAL A 1 169 ? 6.863 19.797 -11.195 1 98.31 169 VAL A CA 1
ATOM 1305 C C . VAL A 1 169 ? 6.648 20.703 -12.406 1 98.31 169 VAL A C 1
ATOM 1307 O O . VAL A 1 169 ? 6.062 20.297 -13.406 1 98.31 169 VAL A O 1
ATOM 1310 N N . MET A 1 170 ? 7.234 21.859 -12.344 1 96.69 170 MET A N 1
ATOM 1311 C CA . MET A 1 170 ? 7.039 22.859 -13.398 1 96.69 170 MET A CA 1
ATOM 1312 C C . MET A 1 170 ? 7.836 22.484 -14.648 1 96.69 170 MET A C 1
ATOM 1314 O O . MET A 1 170 ? 7.539 22.953 -15.742 1 96.69 170 MET A O 1
ATOM 1318 N N . SER A 1 171 ? 8.797 21.688 -14.5 1 96.25 171 SER A N 1
ATOM 1319 C CA . SER A 1 171 ? 9.664 21.344 -15.625 1 96.25 171 SER A CA 1
ATOM 1320 C C . SER A 1 171 ? 9.234 20.031 -16.266 1 96.25 171 SER A C 1
ATOM 1322 O O . SER A 1 171 ? 9.844 19.578 -17.234 1 96.25 171 SER A O 1
ATOM 1324 N N . MET A 1 172 ? 8.227 19.391 -15.719 1 96.44 172 MET A N 1
ATOM 1325 C CA . MET A 1 172 ? 7.773 18.109 -16.25 1 96.44 172 MET A CA 1
ATOM 1326 C C . MET A 1 172 ? 7.355 18.25 -17.719 1 96.44 172 MET A C 1
ATOM 1328 O O . MET A 1 172 ? 6.727 19.25 -18.094 1 96.44 172 MET A O 1
ATOM 1332 N N . LEU A 1 173 ? 7.672 17.234 -18.5 1 92.19 173 LEU A N 1
ATOM 1333 C CA . LEU A 1 173 ? 7.277 17.203 -19.906 1 92.19 173 LEU A CA 1
ATOM 1334 C C . LEU A 1 173 ? 5.836 16.719 -20.062 1 92.19 173 LEU A C 1
ATOM 1336 O O . LEU A 1 173 ? 5.172 17.047 -21.047 1 92.19 173 LEU A O 1
ATOM 1340 N N . ILE A 1 174 ? 5.379 15.977 -19.156 1 95.31 174 ILE A N 1
ATOM 1341 C CA . ILE A 1 174 ? 3.996 15.516 -19.109 1 95.31 174 ILE A CA 1
ATOM 1342 C C . ILE A 1 174 ? 3.221 16.344 -18.078 1 95.31 174 ILE A C 1
ATOM 1344 O O . ILE A 1 174 ? 3.762 16.719 -17.031 1 95.31 174 ILE A O 1
ATOM 1348 N N . SER A 1 175 ? 1.995 16.547 -18.391 1 96.12 175 SER A N 1
ATOM 1349 C CA . SER A 1 175 ? 1.19 17.359 -17.484 1 96.12 175 SER A CA 1
ATOM 1350 C C . SER A 1 175 ? 1.041 16.703 -16.125 1 96.12 175 SER A C 1
ATOM 1352 O O . SER A 1 175 ? 0.628 15.547 -16.031 1 96.12 175 SER A O 1
ATOM 1354 N N . PRO A 1 176 ? 1.365 17.469 -15.062 1 97.5 176 PRO A N 1
ATOM 1355 C CA . PRO A 1 176 ? 1.16 16.891 -13.734 1 97.5 176 PRO A CA 1
ATOM 1356 C C . PRO A 1 176 ? -0.308 16.594 -13.438 1 97.5 176 PRO A C 1
ATOM 1358 O O . PRO A 1 176 ? -1.19 17.344 -13.852 1 97.5 176 PRO A O 1
ATOM 1361 N N . ASP A 1 177 ? -0.507 15.539 -12.781 1 96.44 177 ASP A N 1
ATOM 1362 C CA . ASP A 1 177 ? -1.867 15.195 -12.383 1 96.44 177 ASP A CA 1
ATOM 1363 C C . ASP A 1 177 ? -2.084 15.469 -10.891 1 96.44 177 ASP A C 1
ATOM 1365 O O . ASP A 1 177 ? -1.264 16.125 -10.25 1 96.44 177 ASP A O 1
ATOM 1369 N N . GLY A 1 178 ? -3.219 15.031 -10.375 1 95.19 178 GLY A N 1
ATOM 1370 C CA . GLY A 1 178 ? -3.582 15.281 -8.992 1 95.19 178 GLY A CA 1
ATOM 1371 C C . GLY A 1 178 ? -2.576 14.727 -8 1 95.19 178 GLY A C 1
ATOM 1372 O O . GLY A 1 178 ? -2.336 15.328 -6.949 1 95.19 178 GLY A O 1
ATOM 1373 N N . SER A 1 179 ? -2.027 13.602 -8.383 1 95.19 179 SER A N 1
ATOM 1374 C CA . SER A 1 179 ? -1.059 12.992 -7.477 1 95.19 179 SER A CA 1
ATOM 1375 C C . SER A 1 179 ? 0.192 13.852 -7.344 1 95.19 179 SER A C 1
ATOM 1377 O O . SER A 1 179 ? 0.735 14.008 -6.25 1 95.19 179 SER A O 1
ATOM 1379 N N . VAL A 1 180 ? 0.628 14.422 -8.391 1 97.69 180 VAL A N 1
ATOM 1380 C CA . VAL A 1 180 ? 1.83 15.25 -8.391 1 97.69 180 VAL A CA 1
ATOM 1381 C C . VAL A 1 180 ? 1.533 16.594 -7.727 1 97.69 180 VAL A C 1
ATOM 1383 O O . VAL A 1 180 ? 2.211 16.984 -6.773 1 97.69 180 VAL A O 1
ATOM 1386 N N . TRP A 1 181 ? 0.479 17.234 -8.125 1 97.44 181 TRP A N 1
ATOM 1387 C CA . TRP A 1 181 ? 0.093 18.531 -7.562 1 97.44 181 TRP A CA 1
ATOM 1388 C C . TRP A 1 181 ? -0.257 18.391 -6.082 1 97.44 181 TRP A C 1
ATOM 1390 O O . TRP A 1 181 ? 0.091 19.25 -5.273 1 97.44 181 TRP A O 1
ATOM 1400 N N . GLY A 1 182 ? -0.953 17.344 -5.832 1 95.5 182 GLY A N 1
ATOM 1401 C CA . GLY A 1 182 ? -1.324 17.094 -4.449 1 95.5 182 GLY A CA 1
ATOM 1402 C C . GLY A 1 182 ? -0.128 16.922 -3.533 1 95.5 182 GLY A C 1
ATOM 1403 O O . GLY A 1 182 ? -0.13 17.422 -2.404 1 95.5 182 GLY A O 1
ATOM 1404 N N . ALA A 1 183 ? 0.847 16.172 -4.016 1 95.12 183 ALA A N 1
ATOM 1405 C CA . ALA A 1 183 ? 2.072 16 -3.238 1 95.12 183 ALA A CA 1
ATOM 1406 C C . ALA A 1 183 ? 2.74 17.344 -2.965 1 95.12 183 ALA A C 1
ATOM 1408 O O . ALA A 1 183 ? 3.188 17.609 -1.845 1 95.12 183 ALA A O 1
ATOM 1409 N N . LEU A 1 184 ? 2.742 18.188 -3.932 1 96.69 184 LEU A N 1
ATOM 1410 C CA . LEU A 1 184 ? 3.352 19.5 -3.766 1 96.69 184 LEU A CA 1
ATOM 1411 C C . LEU A 1 184 ? 2.541 20.359 -2.801 1 96.69 184 LEU A C 1
ATOM 1413 O O . LEU A 1 184 ? 3.104 21 -1.915 1 96.69 184 LEU A O 1
ATOM 1417 N N . LEU A 1 185 ? 1.271 20.312 -2.908 1 95.38 185 LEU A N 1
ATOM 1418 C CA . LEU A 1 185 ? 0.399 21.078 -2.021 1 95.38 185 LEU A CA 1
ATOM 1419 C C . LEU A 1 185 ? 0.565 20.625 -0.575 1 95.38 185 LEU A C 1
ATOM 1421 O O . LEU A 1 185 ? 0.716 21.453 0.325 1 95.38 185 LEU A O 1
ATOM 1425 N N . SER A 1 186 ? 0.533 19.406 -0.407 1 88.69 186 SER A N 1
ATOM 1426 C CA . SER A 1 186 ? 0.652 18.844 0.937 1 88.69 186 SER A CA 1
ATOM 1427 C C . SER A 1 186 ? 1.957 19.281 1.6 1 88.69 186 SER A C 1
ATOM 1429 O O . SER A 1 186 ? 2.008 19.469 2.816 1 88.69 186 SER A O 1
ATOM 1431 N N . ALA A 1 187 ? 2.941 19.391 0.81 1 87.88 187 ALA A N 1
ATOM 1432 C CA . ALA A 1 187 ? 4.258 19.734 1.345 1 87.88 187 ALA A CA 1
ATOM 1433 C C . ALA A 1 187 ? 4.336 21.219 1.691 1 87.88 187 ALA A C 1
ATOM 1435 O O . ALA A 1 187 ? 5.062 21.609 2.605 1 87.88 187 ALA A O 1
ATOM 1436 N N . CYS A 1 188 ? 3.557 22.062 1.051 1 89.62 188 CYS A N 1
ATOM 1437 C CA . CYS A 1 188 ? 3.811 23.5 1.196 1 89.62 188 CYS A CA 1
ATOM 1438 C C . CYS A 1 188 ? 2.699 24.172 1.993 1 89.62 188 CYS A C 1
ATOM 1440 O O . CYS A 1 188 ? 2.852 25.312 2.441 1 89.62 188 CYS A O 1
ATOM 1442 N N . VAL A 1 189 ? 1.71 23.516 2.305 1 83.25 189 VAL A N 1
ATOM 1443 C CA . VAL A 1 189 ? 0.534 24.141 2.908 1 83.25 189 VAL A CA 1
ATOM 1444 C C . VAL A 1 189 ? 0.875 24.641 4.309 1 83.25 189 VAL A C 1
ATOM 1446 O O . VAL A 1 189 ? 0.324 25.641 4.77 1 83.25 189 VAL A O 1
ATOM 1449 N N . HIS A 1 190 ? 1.818 24.094 4.945 1 73.12 190 HIS A N 1
ATOM 1450 C CA . HIS A 1 190 ? 2.117 24.469 6.32 1 73.12 190 HIS A CA 1
ATOM 1451 C C . HIS A 1 190 ? 3.359 25.359 6.391 1 73.12 190 HIS A C 1
ATOM 1453 O O . HIS A 1 190 ? 3.543 26.094 7.355 1 73.12 190 HIS A O 1
ATOM 1459 N N . ASN A 1 191 ? 4.219 25.312 5.367 1 74 191 ASN A N 1
ATOM 1460 C CA . ASN A 1 191 ? 5.516 25.969 5.5 1 74 191 ASN A CA 1
ATOM 1461 C C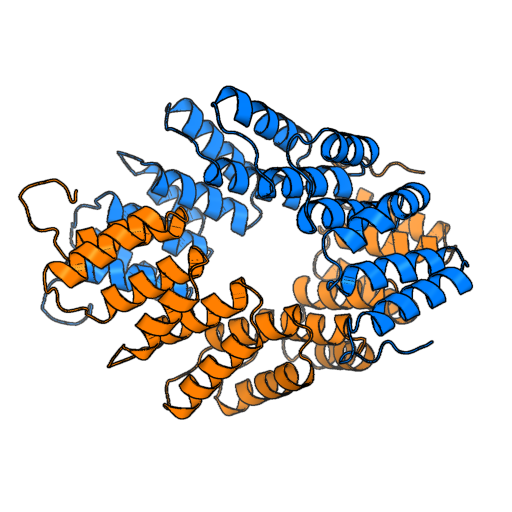 . ASN A 1 191 ? 5.66 27.125 4.527 1 74 191 ASN A C 1
ATOM 1463 O O . ASN A 1 191 ? 6.434 28.062 4.77 1 74 191 ASN A O 1
ATOM 1467 N N . GLU A 1 192 ? 5.051 26.938 3.482 1 86.94 192 GLU A N 1
ATOM 1468 C CA . GLU A 1 192 ? 5.164 27.953 2.434 1 86.94 192 GLU A CA 1
ATOM 1469 C C . GLU A 1 192 ? 3.795 28.297 1.854 1 86.94 192 GLU A C 1
ATOM 1471 O O . GLU A 1 192 ? 3.5 27.969 0.704 1 86.94 192 GLU A O 1
ATOM 1476 N N . SER A 1 193 ? 3.09 29.109 2.566 1 88.62 193 SER A N 1
ATOM 1477 C CA . SER A 1 193 ? 1.701 29.391 2.227 1 88.62 193 SER A CA 1
ATOM 1478 C C . SER A 1 193 ? 1.601 30.125 0.886 1 88.62 193 SER A C 1
ATOM 1480 O O . SER A 1 193 ? 0.655 29.891 0.126 1 88.62 193 SER A O 1
ATOM 1482 N N . GLU A 1 194 ? 2.559 31 0.642 1 92.62 194 GLU A N 1
ATOM 1483 C CA . GLU A 1 194 ? 2.531 31.719 -0.627 1 92.62 194 GLU A CA 1
ATOM 1484 C C . GLU A 1 194 ? 2.607 30.75 -1.81 1 92.62 194 GLU A C 1
ATOM 1486 O O . GLU A 1 1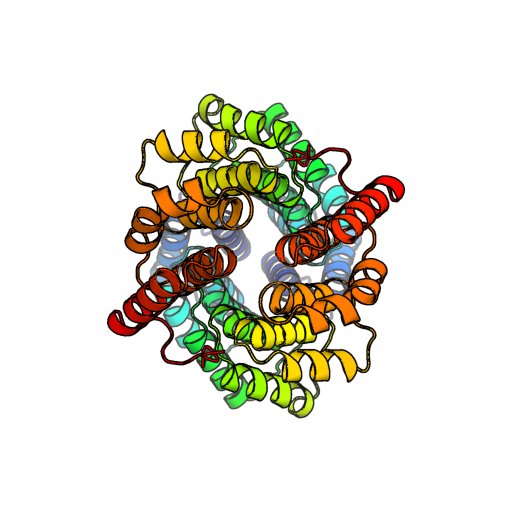94 ? 1.886 30.906 -2.795 1 92.62 194 GLU A O 1
ATOM 1491 N N . MET A 1 195 ? 3.461 29.812 -1.69 1 94.88 195 MET A N 1
ATOM 1492 C CA . MET A 1 195 ? 3.564 28.797 -2.723 1 94.88 195 MET A CA 1
ATOM 1493 C C . MET A 1 195 ? 2.268 28 -2.836 1 94.88 195 MET A C 1
ATOM 1495 O O . MET A 1 195 ? 1.792 27.734 -3.941 1 94.88 195 MET A O 1
ATOM 1499 N N . ALA A 1 196 ? 1.762 27.578 -1.754 1 95.5 196 ALA A N 1
ATOM 1500 C CA . ALA A 1 196 ? 0.516 26.812 -1.728 1 95.5 196 ALA A CA 1
ATOM 1501 C C . ALA A 1 196 ? -0.61 27.578 -2.418 1 95.5 196 ALA A C 1
ATOM 1503 O O . ALA A 1 196 ? -1.374 27 -3.195 1 95.5 196 ALA A O 1
ATOM 1504 N N . ILE A 1 197 ? -0.644 28.859 -2.127 1 95.56 197 ILE A N 1
ATOM 1505 C CA . ILE A 1 197 ? -1.661 29.703 -2.734 1 95.56 197 ILE A CA 1
ATOM 1506 C C . ILE A 1 197 ? -1.456 29.75 -4.246 1 95.56 197 ILE A C 1
ATOM 1508 O O . ILE A 1 197 ? -2.412 29.609 -5.012 1 95.56 197 ILE A O 1
ATOM 1512 N N . ARG A 1 198 ? -0.238 29.906 -4.648 1 95.31 198 ARG A N 1
ATOM 1513 C CA . ARG A 1 198 ? 0.083 30.016 -6.066 1 95.31 198 ARG A CA 1
ATOM 1514 C C . ARG A 1 198 ? -0.33 28.766 -6.832 1 95.31 198 ARG A C 1
ATOM 1516 O O . ARG A 1 198 ? -0.766 28.859 -7.984 1 95.31 198 ARG A O 1
ATOM 1523 N N . ILE A 1 199 ? -0.302 27.656 -6.211 1 96.62 199 ILE A N 1
ATOM 1524 C CA . ILE A 1 199 ? -0.522 26.438 -6.969 1 96.62 199 ILE A CA 1
ATOM 1525 C C . ILE A 1 199 ? -1.926 25.891 -6.691 1 96.62 199 ILE A C 1
ATOM 1527 O O . ILE A 1 199 ? -2.352 24.906 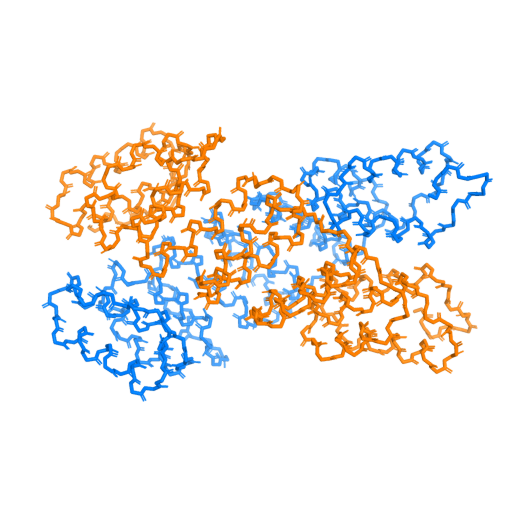-7.293 1 96.62 199 ILE A O 1
ATOM 1531 N N . SER A 1 200 ? -2.68 26.484 -5.867 1 96.25 200 SER A N 1
ATOM 1532 C CA . SER A 1 200 ? -3.965 25.969 -5.398 1 96.25 200 SER A CA 1
ATOM 1533 C C . SER A 1 200 ? -4.922 25.734 -6.562 1 96.25 200 SER A C 1
ATOM 1535 O O . SER A 1 200 ? -5.609 24.703 -6.605 1 96.25 200 SER A O 1
ATOM 1537 N N . THR A 1 201 ? -4.93 26.656 -7.465 1 94.94 201 THR A N 1
ATOM 1538 C CA . THR A 1 201 ? -5.836 26.531 -8.602 1 94.94 201 THR A CA 1
ATOM 1539 C C . THR A 1 201 ? -5.465 25.328 -9.461 1 94.94 201 THR A C 1
ATOM 1541 O O . THR A 1 201 ? -6.34 24.594 -9.914 1 94.94 201 THR A O 1
ATOM 1544 N N . ARG A 1 202 ? -4.188 25.141 -9.68 1 96.38 202 ARG A N 1
ATOM 1545 C CA . ARG A 1 202 ? -3.717 24 -10.461 1 96.38 202 ARG A CA 1
ATOM 1546 C C . ARG A 1 202 ? -4.039 22.688 -9.766 1 96.38 202 ARG A C 1
ATOM 1548 O O . ARG A 1 202 ? -4.402 21.703 -10.422 1 96.38 202 ARG A O 1
ATOM 1555 N N . VAL A 1 203 ? -3.9 22.641 -8.484 1 96.75 203 VAL A N 1
ATOM 1556 C CA . VAL A 1 203 ? -4.191 21.453 -7.688 1 96.75 203 VAL A CA 1
ATOM 1557 C C . VAL A 1 203 ? -5.668 21.078 -7.836 1 96.75 203 VAL A C 1
ATOM 1559 O O . VAL A 1 203 ? -5.996 19.953 -8.195 1 96.75 203 VAL A O 1
ATOM 1562 N N . ILE A 1 204 ? -6.543 22.078 -7.688 1 95.19 204 ILE A N 1
ATOM 1563 C CA . ILE A 1 204 ? -7.984 21.844 -7.738 1 95.19 204 ILE A CA 1
ATOM 1564 C C . ILE A 1 204 ? -8.391 21.422 -9.148 1 95.19 204 ILE A C 1
ATOM 1566 O O . ILE A 1 204 ? -9.164 20.469 -9.32 1 95.19 204 ILE A O 1
ATOM 1570 N N . ASP A 1 205 ? -7.789 22.016 -10.156 1 95.44 205 ASP A N 1
ATOM 1571 C CA . ASP A 1 205 ? -8.117 21.703 -11.547 1 95.44 205 ASP A CA 1
ATOM 1572 C C . ASP A 1 205 ? -7.66 20.297 -11.922 1 95.44 205 ASP A C 1
ATOM 1574 O O . ASP A 1 205 ? -8.273 19.656 -12.773 1 95.44 205 ASP A O 1
ATOM 1578 N N . SER A 1 206 ? -6.594 19.891 -11.352 1 95.31 206 SER A N 1
ATOM 1579 C CA . SER A 1 206 ? -6.027 18.594 -11.688 1 95.31 206 SER A CA 1
ATOM 1580 C C . SER A 1 206 ? -6.93 17.453 -11.211 1 95.31 206 SER A C 1
ATOM 1582 O O . SER A 1 206 ? -6.891 16.359 -11.758 1 95.31 206 SER A O 1
ATOM 1584 N N . ASP A 1 207 ? -7.695 17.688 -10.156 1 93.5 207 ASP A N 1
ATOM 1585 C CA . ASP A 1 207 ? -8.648 16.734 -9.617 1 93.5 207 ASP A CA 1
ATOM 1586 C C . ASP A 1 207 ? -9.758 17.438 -8.844 1 93.5 207 ASP A C 1
ATOM 1588 O O . ASP A 1 207 ? -9.766 17.422 -7.609 1 93.5 207 ASP A O 1
ATOM 1592 N N . PRO A 1 208 ? -10.75 17.875 -9.492 1 92.62 208 PRO A N 1
ATOM 1593 C CA . PRO A 1 208 ? -11.766 18.734 -8.875 1 92.62 208 PRO A CA 1
ATOM 1594 C C . PRO A 1 208 ? -12.633 17.984 -7.863 1 92.62 208 PRO A C 1
ATOM 1596 O O . PRO A 1 208 ? -13.305 18.609 -7.043 1 92.62 208 PRO A O 1
ATOM 1599 N N . GLN A 1 209 ? -12.594 16.734 -7.859 1 88 209 GLN A N 1
ATOM 1600 C CA . GLN A 1 209 ? -13.469 15.977 -6.977 1 88 209 GLN A CA 1
ATOM 1601 C C . GLN A 1 209 ? -12.758 15.586 -5.688 1 88 209 GLN A C 1
ATOM 1603 O O . GLN A 1 209 ? -13.359 15 -4.785 1 88 209 GLN A O 1
ATOM 1608 N N . ASN A 1 210 ? -11.547 15.961 -5.621 1 87.44 210 ASN A N 1
ATOM 1609 C CA . ASN A 1 210 ? -10.781 15.617 -4.43 1 87.44 210 ASN A CA 1
ATOM 1610 C C . ASN A 1 210 ? -11.055 16.594 -3.287 1 87.44 210 ASN A C 1
ATOM 1612 O O . ASN A 1 210 ? -10.578 17.734 -3.305 1 87.44 210 ASN A O 1
ATOM 1616 N N . ASP A 1 211 ? -11.766 16.156 -2.309 1 85.31 211 ASP A N 1
ATOM 1617 C CA . ASP A 1 211 ? -12.164 17.031 -1.204 1 85.31 211 ASP A CA 1
ATOM 1618 C C . ASP A 1 211 ? -10.953 17.469 -0.381 1 85.31 211 ASP A C 1
ATOM 1620 O O . ASP A 1 211 ? -10.953 18.547 0.203 1 85.31 211 ASP A O 1
ATOM 1624 N N . GLY A 1 212 ? -9.945 16.594 -0.392 1 82.56 212 GLY A N 1
ATOM 1625 C CA . GLY A 1 212 ? -8.75 16.875 0.384 1 82.56 212 GLY A CA 1
ATOM 1626 C C . GLY A 1 212 ? -8.062 18.156 -0.026 1 82.56 212 GLY A C 1
ATOM 1627 O O . GLY A 1 212 ? -7.516 18.875 0.818 1 82.56 212 GLY A O 1
ATOM 1628 N N . TYR A 1 213 ? -8.148 18.438 -1.214 1 90.31 213 TYR A N 1
ATOM 1629 C CA . TYR A 1 213 ? -7.527 19.656 -1.711 1 90.31 213 TYR A CA 1
ATOM 1630 C C . TYR A 1 213 ? -8.211 20.891 -1.144 1 90.31 213 TYR A C 1
ATOM 1632 O O . TYR A 1 213 ? -7.551 21.812 -0.649 1 90.31 213 TYR A O 1
ATOM 1640 N N . TYR A 1 214 ? -9.477 20.891 -1.148 1 88.69 214 TYR A N 1
ATOM 1641 C CA . TYR A 1 214 ? -10.242 22.016 -0.646 1 88.69 214 TYR A CA 1
ATOM 1642 C C . TYR A 1 214 ? -10.031 22.203 0.852 1 88.69 214 TYR A C 1
ATOM 1644 O O . TYR A 1 214 ? -9.852 23.328 1.327 1 88.69 214 TYR A O 1
ATOM 1652 N N . ILE A 1 215 ? -10.016 21.141 1.468 1 80.06 215 ILE A N 1
ATOM 1653 C CA . ILE A 1 215 ? -9.859 21.156 2.918 1 80.06 215 ILE A CA 1
ATOM 1654 C C . ILE A 1 215 ? -8.484 21.703 3.283 1 80.06 215 ILE A C 1
ATOM 1656 O O . ILE A 1 215 ? -8.367 22.594 4.133 1 80.06 215 ILE A O 1
ATOM 1660 N N . LEU A 1 216 ? -7.465 21.203 2.627 1 83.25 216 LEU A N 1
ATOM 1661 C CA . LEU A 1 216 ? -6.109 21.656 2.9 1 83.25 216 LEU A CA 1
ATOM 1662 C C . LEU A 1 216 ? -5.973 23.156 2.625 1 83.25 216 LEU A C 1
ATOM 1664 O O . LEU A 1 216 ? -5.391 23.891 3.428 1 83.25 216 LEU A O 1
ATOM 1668 N N . ILE A 1 217 ? -6.527 23.547 1.574 1 90.56 217 ILE A N 1
ATOM 1669 C CA . ILE A 1 217 ? -6.43 24.938 1.166 1 90.56 217 ILE A CA 1
ATOM 1670 C C . ILE A 1 217 ? -7.234 25.812 2.123 1 90.56 217 ILE A C 1
ATOM 1672 O O . ILE A 1 217 ? -6.762 26.875 2.559 1 90.56 217 ILE A O 1
ATOM 1676 N N . SER A 1 218 ? -8.391 25.375 2.461 1 87.31 218 SER A N 1
ATOM 1677 C CA . SER A 1 218 ? -9.219 26.094 3.41 1 87.31 218 SER A CA 1
ATOM 1678 C C . SER A 1 218 ? -8.523 26.234 4.762 1 87.31 218 SER A C 1
ATOM 1680 O O . SER A 1 218 ? -8.5 27.328 5.344 1 87.31 218 SER A O 1
ATOM 1682 N N . ASN A 1 219 ? -7.988 25.188 5.18 1 76.88 219 ASN A N 1
ATOM 1683 C CA . ASN A 1 219 ? -7.285 25.203 6.457 1 76.88 219 ASN A CA 1
ATOM 1684 C C . ASN A 1 219 ? -6.078 26.141 6.418 1 76.88 219 ASN A C 1
ATOM 1686 O O . ASN A 1 219 ? -5.777 26.812 7.406 1 76.88 219 ASN A O 1
ATOM 1690 N N . MET A 1 220 ? -5.402 26.109 5.383 1 82.31 220 MET A N 1
ATOM 1691 C CA . MET A 1 220 ? -4.273 27.016 5.211 1 82.31 220 MET A CA 1
ATOM 1692 C C . MET A 1 220 ? -4.723 28.469 5.324 1 82.31 220 MET A C 1
ATOM 1694 O O . MET A 1 220 ? -4.125 29.25 6.066 1 82.31 220 MET A O 1
ATOM 1698 N N . TYR A 1 221 ? -5.809 28.797 4.68 1 86.88 221 TYR A N 1
ATOM 1699 C CA . TYR A 1 221 ? -6.34 30.156 4.758 1 86.88 221 TYR A CA 1
ATOM 1700 C C . TYR A 1 221 ? -6.738 30.5 6.188 1 86.88 221 TYR A C 1
ATOM 1702 O O . TYR A 1 221 ? -6.473 31.609 6.664 1 86.88 221 TYR A O 1
ATOM 1710 N N . SER A 1 222 ? -7.352 29.531 6.789 1 80.38 222 SER A N 1
ATOM 1711 C CA . SER A 1 222 ? -7.754 29.75 8.172 1 80.38 222 SER A CA 1
ATOM 1712 C C . SER A 1 222 ? -6.543 30.016 9.07 1 80.38 222 SER A C 1
ATOM 1714 O O . SER A 1 222 ? -6.574 30.906 9.914 1 80.38 222 SER A O 1
ATOM 1716 N N . SER A 1 223 ? -5.578 29.281 8.852 1 74.38 223 SER A N 1
ATOM 1717 C CA . SER A 1 223 ? -4.375 29.438 9.664 1 74.38 223 SER A CA 1
ATOM 1718 C C . SER A 1 223 ? -3.711 30.781 9.438 1 74.38 223 SER A C 1
ATOM 1720 O O . SER A 1 223 ? -2.984 31.281 10.305 1 74.38 223 SER A O 1
ATOM 1722 N N . MET A 1 224 ? -3.994 31.391 8.352 1 80.56 224 MET A N 1
ATOM 1723 C CA . MET A 1 224 ? -3.443 32.688 8.008 1 80.56 224 MET A CA 1
ATOM 1724 C C . MET A 1 224 ? -4.371 33.812 8.461 1 80.56 224 MET A C 1
ATOM 1726 O O . MET A 1 224 ? -4.055 35 8.297 1 80.56 224 MET A O 1
ATOM 1730 N N . GLY A 1 225 ? -5.527 33.406 8.945 1 80.88 225 GLY A N 1
ATOM 1731 C CA . GLY A 1 225 ? -6.508 34.406 9.359 1 80.88 225 GLY A CA 1
ATOM 1732 C C . GLY A 1 225 ? -7.355 34.906 8.211 1 80.88 225 GLY A C 1
ATOM 1733 O O . GLY A 1 225 ? -8.016 35.938 8.328 1 80.88 225 GLY A O 1
ATOM 1734 N N . TRP A 1 226 ? -7.164 34.281 7.094 1 90.44 226 TRP A N 1
ATOM 1735 C CA . TRP A 1 226 ? -7.953 34.656 5.922 1 90.44 226 TRP A CA 1
ATOM 1736 C C . TRP A 1 226 ? -9.273 33.906 5.895 1 90.44 226 TRP A C 1
ATOM 1738 O O . TRP A 1 226 ? -9.516 33.094 5.004 1 90.44 226 TRP A O 1
ATOM 1748 N N . TRP A 1 227 ? -10.242 34.219 6.664 1 86.19 227 TRP A N 1
ATOM 1749 C CA . TRP A 1 227 ? -11.477 33.5 6.93 1 86.19 227 TRP A CA 1
ATOM 1750 C C . TRP A 1 227 ? -12.406 33.562 5.723 1 86.19 227 TRP A C 1
ATOM 1752 O O . TRP A 1 227 ? -13.109 32.594 5.434 1 86.19 227 TRP A O 1
ATOM 1762 N N . GLU A 1 228 ? -12.422 34.688 5.078 1 93.12 228 GLU A N 1
ATOM 1763 C CA . GLU A 1 228 ? -13.266 34.812 3.893 1 93.12 228 GLU A CA 1
ATOM 1764 C C . GLU A 1 228 ? -12.82 33.844 2.795 1 93.12 228 GLU A C 1
ATOM 1766 O O . GLU A 1 228 ? -13.648 33.188 2.18 1 93.12 228 GLU A O 1
ATOM 1771 N N . GLU A 1 229 ? -11.523 33.812 2.596 1 93.44 229 GLU A N 1
ATOM 1772 C CA . GLU A 1 229 ? -10.977 32.906 1.602 1 93.44 229 GLU A CA 1
ATOM 1773 C C . GLU A 1 229 ? -11.242 31.453 1.988 1 93.44 229 GLU A C 1
ATOM 1775 O O . GLU A 1 229 ? -11.539 30.609 1.13 1 93.44 229 GLU A O 1
ATOM 1780 N N . ALA A 1 230 ? -11.055 31.125 3.203 1 89.69 230 ALA A N 1
ATOM 1781 C CA . ALA A 1 230 ? -11.352 29.781 3.707 1 89.69 230 ALA A CA 1
ATOM 1782 C C . ALA A 1 230 ? -12.805 29.406 3.43 1 89.69 230 ALA A C 1
ATOM 1784 O O . ALA A 1 230 ? -13.078 28.312 2.926 1 89.69 230 ALA A O 1
ATOM 1785 N N . GLN A 1 231 ? -13.672 30.328 3.74 1 91.06 231 GLN A N 1
ATOM 1786 C CA . GLN A 1 231 ? -15.094 30.109 3.516 1 91.06 231 GLN A CA 1
ATOM 1787 C C . GLN A 1 231 ? -15.398 29.938 2.031 1 91.06 231 GLN A C 1
ATOM 1789 O O . GLN A 1 231 ? -16.188 29.062 1.647 1 91.06 231 GLN A O 1
ATOM 1794 N N . ARG A 1 232 ? -14.805 30.766 1.255 1 94.25 232 ARG A N 1
ATOM 1795 C CA . ARG A 1 232 ? -14.992 30.672 -0.189 1 94.25 232 ARG A CA 1
ATOM 1796 C C . ARG A 1 232 ? -14.555 29.312 -0.709 1 94.25 232 ARG A C 1
ATOM 1798 O O . ARG A 1 232 ? -15.188 28.75 -1.603 1 94.25 232 ARG A O 1
ATOM 1805 N N . THR A 1 233 ? -13.469 28.844 -0.24 1 92.69 233 THR A N 1
ATOM 1806 C CA . THR A 1 233 ? -12.961 27.547 -0.644 1 92.69 233 THR A CA 1
ATOM 1807 C C . THR A 1 233 ? -13.945 26.438 -0.268 1 92.69 233 THR A C 1
ATOM 1809 O O . THR A 1 233 ? -14.195 25.531 -1.061 1 92.69 233 THR A O 1
ATOM 1812 N N . ARG A 1 234 ? -14.523 26.531 0.816 1 87.81 234 ARG A N 1
ATOM 1813 C CA . ARG A 1 234 ? -15.516 25.562 1.263 1 87.81 234 ARG A CA 1
ATOM 1814 C C . ARG A 1 234 ? -16.766 25.625 0.403 1 87.81 234 ARG A C 1
ATOM 1816 O O . ARG A 1 234 ? -17.359 24.594 0.074 1 87.81 234 ARG A O 1
ATOM 1823 N N . GLU A 1 235 ? -17.109 26.766 0.127 1 92.12 235 GLU A N 1
ATOM 1824 C CA . GLU A 1 235 ? -18.266 26.953 -0.734 1 92.12 235 GLU A CA 1
ATOM 1825 C C . GLU A 1 235 ? -18.031 26.359 -2.123 1 92.12 235 GLU A C 1
ATOM 1827 O O . GLU A 1 235 ? -18.922 25.766 -2.715 1 92.12 235 GLU A O 1
ATOM 1832 N N . MET A 1 236 ? -16.859 26.562 -2.59 1 92.25 236 MET A N 1
ATOM 1833 C CA . MET A 1 236 ? -16.484 25.984 -3.877 1 92.25 236 MET A CA 1
ATOM 1834 C C . MET A 1 236 ? -16.609 24.469 -3.846 1 92.25 236 MET A C 1
ATOM 1836 O O . MET A 1 236 ? -17.109 23.859 -4.801 1 92.25 236 MET A O 1
ATOM 1840 N N . MET A 1 237 ? -16.047 23.875 -2.852 1 90.75 237 MET A N 1
ATOM 1841 C CA . MET A 1 237 ? -16.156 22.438 -2.658 1 90.75 237 MET A CA 1
ATOM 1842 C C . MET A 1 237 ? -17.609 21.984 -2.709 1 90.75 237 MET A C 1
ATOM 1844 O O . MET A 1 237 ? -17.938 21.016 -3.404 1 90.75 237 MET A O 1
ATOM 1848 N N . LYS A 1 238 ? -18.516 22.672 -2.078 1 87.75 238 LYS A N 1
ATOM 1849 C CA . LYS A 1 238 ? -19.938 22.359 -2.027 1 87.75 238 LYS A CA 1
ATOM 1850 C C . LYS A 1 238 ? -20.594 22.531 -3.393 1 87.75 238 LYS A C 1
ATOM 1852 O O . LYS A 1 238 ? -21.406 21.703 -3.82 1 87.75 238 LYS A O 1
ATOM 1857 N N . GLU A 1 239 ? -20.328 23.547 -3.939 1 89.81 239 GLU A N 1
ATOM 1858 C CA . GLU A 1 239 ? -20.891 23.844 -5.246 1 89.81 239 GLU A CA 1
ATOM 1859 C C . GLU A 1 239 ? -20.562 22.766 -6.266 1 89.81 239 GLU A C 1
ATOM 1861 O O . GLU A 1 239 ? -21.344 22.484 -7.172 1 89.81 239 GLU A O 1
ATOM 1866 N N . ARG A 1 240 ? -19.438 22.172 -6.102 1 89.94 240 ARG A N 1
ATOM 1867 C CA . ARG A 1 240 ? -18.984 21.141 -7.035 1 89.94 240 ARG A CA 1
ATOM 1868 C C . ARG A 1 240 ? -19.484 19.766 -6.625 1 89.94 240 ARG A C 1
ATOM 1870 O O . ARG A 1 240 ? -19.188 18.766 -7.281 1 89.94 240 ARG A O 1
ATOM 1877 N N . GLY A 1 241 ? -20.094 19.766 -5.527 1 81.56 241 GLY A N 1
ATOM 1878 C CA . GLY A 1 241 ? -20.688 18.516 -5.082 1 81.56 241 GLY A CA 1
ATOM 1879 C C . GLY A 1 241 ? -19.688 17.578 -4.422 1 81.56 241 GLY A C 1
ATOM 1880 O O . GLY A 1 241 ? -19.859 16.359 -4.43 1 81.56 241 GLY A O 1
ATOM 1881 N N . VAL A 1 242 ? -18.531 18.281 -4.043 1 73.94 242 VAL A N 1
ATOM 1882 C CA . VAL A 1 242 ? -17.469 17.5 -3.412 1 73.94 242 VAL A CA 1
ATOM 1883 C C . VAL A 1 242 ? -17.75 17.359 -1.915 1 73.94 242 VAL A C 1
ATOM 1885 O O . VAL A 1 242 ? -18.094 18.344 -1.254 1 73.94 242 VAL A O 1
ATOM 1888 N N . GLY A 1 243 ? -17.609 16.188 -1.125 1 61.34 243 GLY A N 1
ATOM 1889 C CA . GLY A 1 243 ? -17.688 16.062 0.322 1 61.34 243 GLY A CA 1
ATOM 1890 C C . GLY A 1 243 ? -19.094 15.797 0.82 1 61.34 243 GLY A C 1
ATOM 1891 O O . GLY A 1 243 ? -19.312 15.602 2.02 1 61.34 243 GLY A O 1
ATOM 1892 N N . LYS A 1 244 ? -20.219 16.094 0.27 1 48.12 244 LYS A N 1
ATOM 1893 C CA . LYS A 1 244 ? -21.516 16.016 0.935 1 48.12 244 LYS A CA 1
ATOM 1894 C C . LYS A 1 244 ? -21.516 14.945 2.014 1 48.12 244 LYS A C 1
ATOM 1896 O O . LYS A 1 244 ? -22.516 14.781 2.73 1 48.12 244 LYS A O 1
ATOM 1901 N N . LYS A 1 245 ? -20.875 13.859 2.08 1 39.19 245 LYS A N 1
ATOM 1902 C CA . LYS A 1 245 ? -21.297 13.117 3.264 1 39.19 245 LYS A CA 1
ATOM 1903 C C . LYS A 1 245 ? -20.594 13.633 4.516 1 39.19 245 LYS A C 1
ATOM 1905 O O . LYS A 1 245 ? -20.938 13.227 5.633 1 39.19 245 LYS A O 1
ATOM 1910 N N . ALA A 1 246 ? -19.234 14.047 4.66 1 40.22 246 ALA A N 1
ATOM 1911 C CA . ALA A 1 246 ? -18.609 14.297 5.953 1 40.22 246 ALA A CA 1
ATOM 1912 C C . ALA A 1 246 ? -18.922 15.703 6.457 1 40.22 246 ALA A C 1
ATOM 1914 O O . ALA A 1 246 ? -18.844 16.672 5.703 1 40.22 246 ALA A O 1
ATOM 1915 N N . GLY A 1 247 ? -19.766 15.906 7.512 1 32.06 247 GLY A N 1
ATOM 1916 C CA . GLY A 1 247 ? -20.047 17.062 8.352 1 32.06 247 GLY A CA 1
ATOM 1917 C C . GLY A 1 247 ? -18.797 17.875 8.695 1 32.06 247 GLY A C 1
ATOM 1918 O O . GLY A 1 247 ? -17.906 17.375 9.391 1 32.06 247 GLY A O 1
ATOM 1919 N N . TRP A 1 248 ? -18.172 18.562 7.883 1 32.34 248 TRP A N 1
ATOM 1920 C CA . TRP A 1 248 ? -17.234 19.625 8.203 1 32.34 248 TRP A CA 1
ATOM 1921 C C . TRP A 1 248 ? -17.781 20.531 9.305 1 32.34 248 TRP A C 1
ATOM 1923 O O . TRP A 1 248 ? -18.906 21.031 9.203 1 32.34 248 TRP A O 1
ATOM 1933 N N . SER A 1 249 ? -17.594 20.203 10.641 1 25.75 249 SER A N 1
ATOM 1934 C CA . SER A 1 249 ? -18.047 21.094 11.703 1 25.75 249 SER A CA 1
ATOM 1935 C C . SER A 1 249 ? -17.547 22.516 11.469 1 25.75 249 SER A C 1
ATOM 1937 O O . SER A 1 249 ? -16.391 22.734 11.117 1 25.75 249 SER A O 1
ATOM 1939 N N . ALA A 1 250 ? -18.312 23.391 10.797 1 27.78 250 ALA A N 1
ATOM 1940 C CA . ALA A 1 250 ? -18.312 24.844 10.914 1 27.78 250 ALA A CA 1
ATOM 1941 C C . ALA A 1 250 ? -17.844 25.281 12.297 1 27.78 250 ALA A C 1
ATOM 1943 O O . ALA A 1 250 ? -18.547 25.062 13.297 1 27.78 250 ALA A O 1
ATOM 1944 N N . ILE A 1 251 ? -16.703 24.812 12.898 1 21.06 251 ILE A N 1
ATOM 1945 C CA . ILE A 1 251 ? -16.406 25.781 13.945 1 21.06 251 ILE A CA 1
ATOM 1946 C C . ILE A 1 251 ? -15.914 27.094 13.328 1 21.06 251 ILE A C 1
ATOM 1948 O O . ILE A 1 251 ? -15.102 27.078 12.398 1 21.06 251 ILE A O 1
ATOM 1952 N N . MET B 1 1 ? 7.293 -18.328 -23.5 1 47.62 1 MET B N 1
ATOM 1953 C CA . MET B 1 1 ? 6.844 -19.703 -23.234 1 47.62 1 MET B CA 1
ATOM 1954 C C . MET B 1 1 ? 5.645 -20.062 -24.094 1 47.62 1 MET B C 1
ATOM 1956 O O . MET B 1 1 ? 5.465 -21.234 -24.453 1 47.62 1 MET B O 1
ATOM 1960 N N . LEU B 1 2 ? 4.816 -19.047 -24.422 1 52.19 2 LEU B N 1
ATOM 1961 C CA . LEU B 1 2 ? 3.592 -19.359 -25.156 1 52.19 2 LEU B CA 1
ATOM 1962 C C . LEU B 1 2 ? 3.889 -19.672 -26.625 1 52.19 2 LEU B C 1
ATOM 1964 O O . LEU B 1 2 ? 3.031 -20.188 -27.344 1 52.19 2 LEU B O 1
ATOM 1968 N N . SER B 1 3 ? 5.043 -19.266 -27 1 48.81 3 SER B N 1
ATOM 1969 C CA . SER B 1 3 ? 5.266 -19.422 -28.422 1 48.81 3 SER B CA 1
ATOM 1970 C C . SER B 1 3 ? 5.711 -20.844 -28.766 1 48.81 3 SER B C 1
ATOM 1972 O O . SER B 1 3 ? 5.727 -21.234 -29.938 1 48.81 3 SER B O 1
ATOM 1974 N N . GLY B 1 4 ? 6.203 -21.547 -27.734 1 49.78 4 GLY B N 1
ATOM 1975 C CA . GLY B 1 4 ? 6.723 -22.844 -28.141 1 49.78 4 GLY B CA 1
ATOM 1976 C C . GLY B 1 4 ? 5.652 -23.906 -28.234 1 49.78 4 GLY B C 1
ATOM 1977 O O . GLY B 1 4 ? 4.527 -23.703 -27.781 1 49.78 4 GLY B O 1
ATOM 1978 N N . ASN B 1 5 ? 5.805 -24.906 -29.078 1 57.91 5 ASN B N 1
ATOM 1979 C CA . ASN B 1 5 ? 4.992 -26.062 -29.438 1 57.91 5 ASN B CA 1
ATOM 1980 C C . ASN B 1 5 ? 4.523 -26.828 -28.203 1 57.91 5 ASN B C 1
ATOM 1982 O O . ASN B 1 5 ? 3.799 -27.812 -28.312 1 57.91 5 ASN B O 1
ATOM 1986 N N . SER B 1 6 ? 5.082 -26.562 -27.047 1 67.75 6 SER B N 1
ATOM 1987 C CA . SER B 1 6 ? 4.656 -27.375 -25.906 1 67.75 6 SER B CA 1
ATOM 1988 C C . SER B 1 6 ? 3.641 -26.625 -25.047 1 67.75 6 SER B C 1
ATOM 1990 O O . SER B 1 6 ? 3.752 -25.422 -24.859 1 67.75 6 SER B O 1
ATOM 1992 N N . THR B 1 7 ? 2.541 -27.266 -24.797 1 80.44 7 THR B N 1
ATOM 1993 C CA . THR B 1 7 ? 1.449 -26.75 -23.969 1 80.44 7 THR B CA 1
ATOM 1994 C C . THR B 1 7 ? 1.934 -26.438 -22.562 1 80.44 7 THR B C 1
ATOM 1996 O O . THR B 1 7 ? 2.445 -27.312 -21.859 1 80.44 7 THR B O 1
ATOM 1999 N N . PRO B 1 8 ? 1.808 -25.188 -22.281 1 87.56 8 PRO B N 1
ATOM 2000 C CA . PRO B 1 8 ? 2.246 -24.844 -20.922 1 87.56 8 PRO B CA 1
ATOM 2001 C C . PRO B 1 8 ? 1.442 -25.562 -19.844 1 87.56 8 PRO B C 1
ATOM 2003 O O . PRO B 1 8 ? 0.239 -25.781 -20 1 87.56 8 PRO B O 1
ATOM 2006 N N . ASP B 1 9 ? 2.191 -26.078 -18.844 1 90.81 9 ASP B N 1
ATOM 2007 C CA . ASP B 1 9 ? 1.491 -26.719 -17.734 1 90.81 9 ASP B CA 1
ATOM 2008 C C . ASP B 1 9 ? 0.969 -25.672 -16.75 1 90.81 9 ASP B C 1
ATOM 2010 O O . ASP B 1 9 ? 1.205 -24.469 -16.922 1 90.81 9 ASP B O 1
ATOM 2014 N N . LEU B 1 10 ? 0.222 -26.125 -15.797 1 93.12 10 LEU B N 1
ATOM 2015 C CA . LEU B 1 10 ? -0.441 -25.25 -14.82 1 93.12 10 LEU B CA 1
ATOM 2016 C C . LEU B 1 10 ? 0.577 -24.422 -14.055 1 93.12 10 LEU B C 1
ATOM 2018 O O . LEU B 1 10 ? 0.352 -23.234 -13.812 1 93.12 10 LEU B O 1
ATOM 2022 N N . ALA B 1 11 ? 1.642 -25 -13.688 1 93.69 11 ALA B N 1
ATOM 2023 C CA . ALA B 1 11 ? 2.689 -24.297 -12.961 1 93.69 11 ALA B CA 1
ATOM 2024 C C . ALA B 1 11 ? 3.234 -23.125 -13.773 1 93.69 11 ALA B C 1
ATOM 2026 O O . ALA B 1 11 ? 3.473 -22.031 -13.234 1 93.69 11 ALA B O 1
ATOM 2027 N N . THR B 1 12 ? 3.447 -23.359 -15 1 94.69 12 THR B N 1
ATOM 2028 C CA . THR B 1 12 ? 3.947 -22.328 -15.898 1 94.69 12 THR B CA 1
ATOM 2029 C C . THR B 1 12 ? 2.947 -21.172 -16.016 1 94.69 12 THR B C 1
ATOM 2031 O O . THR B 1 12 ? 3.326 -20.016 -15.93 1 94.69 12 THR B O 1
ATOM 2034 N N . LEU B 1 13 ? 1.71 -21.5 -16.172 1 95.75 13 LEU B N 1
ATOM 2035 C CA . LEU B 1 13 ? 0.669 -20.5 -16.281 1 95.75 13 LEU B CA 1
ATOM 2036 C C . LEU B 1 13 ? 0.572 -19.656 -15.008 1 95.75 13 LEU B C 1
ATOM 2038 O O . LEU B 1 13 ? 0.512 -18.438 -15.07 1 95.75 13 LEU B O 1
ATOM 2042 N N . LEU B 1 14 ? 0.603 -20.297 -13.883 1 96.44 14 LEU B N 1
ATOM 2043 C CA . LEU B 1 14 ? 0.532 -19.625 -12.594 1 96.44 14 LEU B CA 1
ATOM 2044 C C . LEU B 1 14 ? 1.738 -18.703 -12.398 1 96.44 14 LEU B C 1
ATOM 2046 O O . LEU B 1 14 ? 1.598 -17.578 -11.922 1 96.44 14 LEU B O 1
ATOM 2050 N N . THR B 1 15 ? 2.854 -19.156 -12.797 1 96.69 15 THR B N 1
ATOM 2051 C CA . THR B 1 15 ? 4.086 -18.391 -12.672 1 96.69 15 THR B CA 1
ATOM 2052 C C . THR B 1 15 ? 4.035 -17.141 -13.539 1 96.69 15 THR B C 1
ATOM 2054 O O . THR B 1 15 ? 4.383 -16.047 -13.086 1 96.69 15 THR B O 1
ATOM 2057 N N . GLU B 1 16 ? 3.646 -17.344 -14.734 1 97.06 16 GLU B N 1
ATOM 2058 C CA . GLU B 1 16 ? 3.588 -16.219 -15.664 1 97.06 16 GLU B CA 1
ATOM 2059 C C . GLU B 1 16 ? 2.545 -15.203 -15.219 1 97.06 16 GLU B C 1
ATOM 2061 O O . GLU B 1 16 ? 2.76 -13.992 -15.344 1 97.06 16 GLU B O 1
ATOM 2066 N N . LEU B 1 17 ? 1.439 -15.664 -14.734 1 97.75 17 LEU B N 1
ATOM 2067 C CA . LEU B 1 17 ? 0.414 -14.742 -14.25 1 97.75 17 LEU B CA 1
ATOM 2068 C C . LEU B 1 17 ? 0.904 -13.977 -13.023 1 97.75 17 LEU B C 1
ATOM 2070 O O . LEU B 1 17 ? 0.623 -12.789 -12.883 1 97.75 17 LEU B O 1
ATOM 2074 N N . SER B 1 18 ? 1.558 -14.633 -12.148 1 97.62 18 SER B N 1
ATOM 2075 C CA . SER B 1 18 ? 2.15 -13.977 -10.984 1 97.62 18 SER B CA 1
ATOM 2076 C C . SER B 1 18 ? 3.137 -12.891 -11.398 1 97.62 18 SER B C 1
ATOM 2078 O O . SER B 1 18 ? 3.145 -11.805 -10.828 1 97.62 18 SER B O 1
ATOM 2080 N N . ALA B 1 19 ? 3.916 -13.227 -12.375 1 97.19 19 ALA B N 1
ATOM 2081 C CA . ALA B 1 19 ? 4.867 -12.242 -12.891 1 97.19 19 ALA B CA 1
ATOM 2082 C C . ALA B 1 19 ? 4.145 -11.016 -13.438 1 97.19 19 ALA B C 1
ATOM 2084 O O . ALA B 1 19 ? 4.547 -9.875 -13.164 1 97.19 19 ALA B O 1
ATOM 2085 N N . CYS B 1 20 ? 3.111 -11.281 -14.172 1 97.44 20 CYS B N 1
ATOM 2086 C CA . CYS B 1 20 ? 2.33 -10.188 -14.734 1 97.44 20 CYS B CA 1
ATOM 2087 C C . CYS B 1 20 ? 1.71 -9.336 -13.633 1 97.44 20 CYS B C 1
ATOM 2089 O O . CYS B 1 20 ? 1.607 -8.117 -13.766 1 97.44 20 CYS B O 1
ATOM 2091 N N . SER B 1 21 ? 1.289 -9.969 -12.555 1 97.56 21 SER B N 1
ATOM 2092 C CA . SER B 1 21 ? 0.719 -9.258 -11.414 1 97.56 21 SER B CA 1
ATOM 2093 C C . SER B 1 21 ? 1.758 -8.367 -10.742 1 97.56 21 SER B C 1
ATOM 2095 O O . SER B 1 21 ? 1.492 -7.195 -10.461 1 97.56 21 SER B O 1
ATOM 2097 N N . HIS B 1 22 ? 2.926 -8.867 -10.547 1 95.81 22 HIS B N 1
ATOM 2098 C CA . HIS B 1 22 ? 3.99 -8.133 -9.875 1 95.81 22 HIS B CA 1
ATOM 2099 C C . HIS B 1 22 ? 4.453 -6.945 -10.719 1 95.81 22 HIS B C 1
ATOM 2101 O O . HIS B 1 22 ? 4.746 -5.875 -10.18 1 95.81 22 HIS B O 1
ATOM 2107 N N . LEU B 1 23 ? 4.434 -7.168 -12.039 1 94.25 23 LEU B N 1
ATOM 2108 C CA . LEU B 1 23 ? 5.012 -6.164 -12.922 1 94.25 23 LEU B CA 1
ATOM 2109 C C . LEU B 1 23 ? 3.924 -5.305 -13.562 1 94.25 23 LEU B C 1
ATOM 2111 O O . LEU B 1 23 ? 4.203 -4.496 -14.445 1 94.25 23 LEU B O 1
ATOM 2115 N N . ALA B 1 24 ? 2.723 -5.543 -13.242 1 93.88 24 ALA B N 1
ATOM 2116 C CA . ALA B 1 24 ? 1.566 -4.805 -13.742 1 93.88 24 ALA B CA 1
ATOM 2117 C C . ALA B 1 24 ? 1.5 -4.852 -15.266 1 93.88 24 ALA B C 1
ATOM 2119 O O . ALA B 1 24 ? 1.27 -3.832 -15.922 1 93.88 24 ALA B O 1
ATOM 2120 N N . SER B 1 25 ? 1.789 -6.012 -15.805 1 95.19 25 SER B N 1
ATOM 2121 C CA . SER B 1 25 ? 1.769 -6.223 -17.25 1 95.19 25 SER B CA 1
ATOM 2122 C C . SER B 1 25 ? 0.448 -6.84 -17.688 1 95.19 25 SER B C 1
ATOM 2124 O O . SER B 1 25 ? 0.391 -8.031 -18.016 1 95.19 25 SER B O 1
ATOM 2126 N N . TRP B 1 26 ? -0.579 -6.062 -17.875 1 94.44 26 TRP B N 1
ATOM 2127 C CA . TRP B 1 26 ? -1.912 -6.613 -18.094 1 94.44 26 TRP B CA 1
ATOM 2128 C C . TRP B 1 26 ? -2.045 -7.156 -19.516 1 94.44 26 TRP B C 1
ATOM 2130 O O . TRP B 1 26 ? -2.746 -8.148 -19.734 1 94.44 26 TRP B O 1
ATOM 2140 N N . GLU B 1 27 ? -1.305 -6.555 -20.5 1 96.62 27 GLU B N 1
ATOM 2141 C CA . GLU B 1 27 ? -1.396 -7.055 -21.859 1 96.62 27 GLU B CA 1
ATOM 2142 C C . GLU B 1 27 ? -0.902 -8.492 -21.953 1 96.62 27 GLU B C 1
ATOM 2144 O O . GLU B 1 27 ? -1.538 -9.336 -22.594 1 96.62 27 GLU B O 1
ATOM 2149 N N . LYS B 1 28 ? 0.221 -8.68 -21.344 1 97 28 LYS B N 1
ATOM 2150 C CA . LYS B 1 28 ? 0.738 -10.047 -21.312 1 97 28 LYS B CA 1
ATOM 2151 C C . LYS B 1 28 ? -0.216 -10.977 -20.562 1 97 28 LYS B C 1
ATOM 2153 O O . LYS B 1 28 ? -0.46 -12.102 -21 1 97 28 LYS B O 1
ATOM 2158 N N . GLY B 1 29 ? -0.714 -10.492 -19.422 1 97.88 29 GLY B N 1
ATOM 2159 C CA . GLY B 1 29 ? -1.686 -11.273 -18.672 1 97.88 29 GLY B CA 1
ATOM 2160 C C . GLY B 1 29 ? -2.924 -11.625 -19.469 1 97.88 29 GLY B C 1
ATOM 2161 O O . GLY B 1 29 ? -3.418 -12.75 -19.406 1 97.88 29 GLY B O 1
ATOM 2162 N N . GLU B 1 30 ? -3.346 -10.688 -20.203 1 97.69 30 GLU B N 1
ATOM 2163 C CA . GLU B 1 30 ? -4.52 -10.906 -21.031 1 97.69 30 GLU B CA 1
ATOM 2164 C C . GLU B 1 30 ? -4.242 -11.945 -22.125 1 97.69 30 GLU B C 1
ATOM 2166 O O . GLU B 1 30 ? -5.125 -12.727 -22.469 1 97.69 30 GLU B O 1
ATOM 2171 N N . ARG B 1 31 ? -3.082 -11.906 -22.703 1 97.12 31 ARG B N 1
ATOM 2172 C CA . ARG B 1 31 ? -2.703 -12.906 -23.688 1 97.12 31 ARG B CA 1
ATOM 2173 C C . ARG B 1 31 ? -2.736 -14.312 -23.094 1 97.12 31 ARG B C 1
ATOM 2175 O O . ARG B 1 31 ? -3.197 -15.258 -23.734 1 97.12 31 ARG B O 1
ATOM 2182 N N . ILE B 1 32 ? -2.293 -14.43 -21.906 1 97.06 32 ILE B N 1
ATOM 2183 C CA . ILE B 1 32 ? -2.32 -15.711 -21.203 1 97.06 32 ILE B CA 1
ATOM 2184 C C . ILE B 1 32 ? -3.766 -16.156 -21 1 97.06 32 ILE B C 1
ATOM 2186 O O . ILE B 1 32 ? -4.105 -17.312 -21.203 1 97.06 32 ILE B O 1
ATOM 2190 N N . HIS B 1 33 ? -4.562 -15.227 -20.547 1 97.25 33 HIS B N 1
ATOM 2191 C CA . HIS B 1 33 ? -5.98 -15.516 -20.344 1 97.25 33 HIS B CA 1
ATOM 2192 C C . HIS B 1 33 ? -6.637 -16 -21.641 1 97.25 33 HIS B C 1
ATOM 2194 O O . HIS B 1 33 ? -7.375 -16.984 -21.625 1 97.25 33 HIS B O 1
ATOM 2200 N N . CYS B 1 34 ? -6.34 -15.312 -22.703 1 96.19 34 CYS B N 1
ATOM 2201 C CA . CYS B 1 34 ? -6.879 -15.703 -24 1 96.19 34 CYS B CA 1
ATOM 2202 C C . CYS B 1 34 ? -6.414 -17.109 -24.391 1 96.19 34 CYS B C 1
ATOM 2204 O O . CYS B 1 34 ? -7.195 -17.906 -24.891 1 96.19 34 CYS B O 1
ATOM 2206 N N . TYR B 1 35 ? -5.207 -17.312 -24.172 1 94.56 35 TYR B N 1
ATOM 2207 C CA . TYR B 1 35 ? -4.652 -18.641 -24.453 1 94.56 35 TYR B CA 1
ATOM 2208 C C . TYR B 1 35 ? -5.414 -19.719 -23.688 1 94.56 35 TYR B C 1
ATOM 2210 O O . TYR B 1 35 ? -5.742 -20.766 -24.25 1 94.56 35 TYR B O 1
ATOM 2218 N N . ILE B 1 36 ? -5.664 -19.469 -22.438 1 94.06 36 ILE B N 1
ATOM 2219 C CA . ILE B 1 36 ? -6.371 -20.406 -21.578 1 94.06 36 ILE B CA 1
ATOM 2220 C C . ILE B 1 36 ? -7.781 -20.641 -22.125 1 94.06 36 ILE B C 1
ATOM 2222 O O . ILE B 1 36 ? -8.227 -21.781 -22.25 1 94.06 36 ILE B O 1
ATOM 2226 N N . LYS B 1 37 ? -8.43 -19.641 -22.406 1 92.44 37 LYS B N 1
ATOM 2227 C CA . LYS B 1 37 ? -9.805 -19.703 -22.906 1 92.44 37 LYS B CA 1
ATOM 2228 C C . LYS B 1 37 ? -9.875 -20.422 -24.25 1 92.44 37 LYS B C 1
ATOM 2230 O O . LYS B 1 37 ? -10.703 -21.312 -24.422 1 92.44 37 LYS B O 1
ATOM 2235 N N . GLU B 1 38 ? -9.008 -20.094 -25.125 1 91.88 38 GLU B N 1
ATOM 2236 C CA . GLU B 1 38 ? -9.039 -20.641 -26.469 1 91.88 38 GLU B CA 1
ATOM 2237 C C . GLU B 1 38 ? -8.578 -22.109 -26.484 1 91.88 38 GLU B C 1
ATOM 2239 O O . GLU B 1 38 ? -9.016 -22.891 -27.328 1 91.88 38 GLU B O 1
ATOM 2244 N N . GLY B 1 39 ? -7.707 -22.359 -25.641 1 88.44 39 GLY B N 1
ATOM 2245 C CA . GLY B 1 39 ? -7.188 -23.719 -25.562 1 88.44 39 GLY B CA 1
ATOM 2246 C C . GLY B 1 39 ? -8.133 -24.688 -24.891 1 88.44 39 GLY B C 1
ATOM 2247 O O . GLY B 1 39 ? -7.895 -25.891 -24.875 1 88.44 39 GLY B O 1
ATOM 2248 N N . GLY B 1 40 ? -9.203 -24.172 -24.281 1 83.75 40 GLY B N 1
ATOM 2249 C CA . GLY B 1 40 ? -10.195 -25.016 -23.641 1 83.75 40 GLY B CA 1
ATOM 2250 C C . GLY B 1 40 ? -9.758 -25.516 -22.281 1 83.75 40 GLY B C 1
ATOM 2251 O O . GLY B 1 40 ? -10.219 -26.562 -21.812 1 83.75 40 GLY B O 1
ATOM 2252 N N . TYR B 1 41 ? -8.766 -24.891 -21.688 1 84 41 TYR B N 1
ATOM 2253 C CA . TYR B 1 41 ? -8.336 -25.266 -20.359 1 84 41 TYR B CA 1
ATOM 2254 C C . TYR B 1 41 ? -9.445 -25 -19.328 1 84 41 TYR B C 1
ATOM 2256 O O . TYR B 1 41 ? -10.164 -24.016 -19.438 1 84 41 TYR B O 1
ATOM 2264 N N . GLU B 1 42 ? -9.602 -26 -18.531 1 85.5 42 GLU B N 1
ATOM 2265 C CA . GLU B 1 42 ? -10.5 -25.734 -17.406 1 85.5 42 GLU B CA 1
ATOM 2266 C C . GLU B 1 42 ? -9.891 -24.703 -16.469 1 85.5 42 GLU B C 1
ATOM 2268 O O . GLU B 1 42 ? -8.75 -24.844 -16.031 1 85.5 42 GLU B O 1
ATOM 2273 N N . LEU B 1 43 ? -10.641 -23.734 -16.234 1 91.25 43 LEU B N 1
ATOM 2274 C CA . LEU B 1 43 ? -10.211 -22.719 -15.289 1 91.25 43 LEU B CA 1
ATOM 2275 C C . LEU B 1 43 ? -10.422 -23.188 -13.852 1 91.25 43 LEU B C 1
ATOM 2277 O O . LEU B 1 43 ? -11.508 -23 -13.297 1 91.25 43 LEU B O 1
ATOM 2281 N N . CYS B 1 44 ? -9.422 -23.812 -13.305 1 93.19 44 CYS B N 1
ATOM 2282 C CA . CYS B 1 44 ? -9.516 -24.234 -11.914 1 93.19 44 CYS B CA 1
ATOM 2283 C C . CYS B 1 44 ? -9.445 -23.047 -10.969 1 93.19 44 CYS B C 1
ATOM 2285 O O . CYS B 1 44 ? -9.227 -21.922 -11.398 1 93.19 44 CYS B O 1
ATOM 2287 N N . GLN B 1 45 ? -9.609 -23.266 -9.719 1 94.94 45 GLN B N 1
ATOM 2288 C CA . GLN B 1 45 ? -9.727 -22.219 -8.703 1 94.94 45 GLN B CA 1
ATOM 2289 C C . GLN B 1 45 ? -8.438 -21.391 -8.609 1 94.94 45 GLN B C 1
ATOM 2291 O O . GLN B 1 45 ? -8.484 -20.172 -8.523 1 94.94 45 GLN B O 1
ATOM 2296 N N . SER B 1 46 ? -7.324 -22.094 -8.602 1 95.31 46 SER B N 1
ATOM 2297 C CA . SER B 1 46 ? -6.043 -21.406 -8.469 1 95.31 46 SER B CA 1
ATOM 2298 C C . SER B 1 46 ? -5.777 -20.484 -9.656 1 95.31 46 SER B C 1
ATOM 2300 O O . SER B 1 46 ? -5.301 -19.359 -9.484 1 95.31 46 SER B O 1
ATOM 2302 N N . LEU B 1 47 ? -6.059 -20.984 -10.82 1 95.88 47 LEU B N 1
ATOM 2303 C CA . LEU B 1 47 ? -5.859 -20.188 -12.023 1 95.88 47 LEU B CA 1
ATOM 2304 C C . LEU B 1 47 ? -6.809 -19 -12.055 1 95.88 47 LEU B C 1
ATOM 2306 O O . LEU B 1 47 ? -6.402 -17.891 -12.406 1 95.88 47 LEU B O 1
ATOM 2310 N N . ALA B 1 48 ? -8 -19.266 -11.703 1 97.44 48 ALA B N 1
ATOM 2311 C CA . ALA B 1 48 ? -8.984 -18.188 -11.656 1 97.44 48 ALA B CA 1
ATOM 2312 C C . ALA B 1 48 ? -8.562 -17.094 -10.664 1 97.44 48 ALA B C 1
ATOM 2314 O O . ALA B 1 48 ? -8.617 -15.906 -10.984 1 97.44 48 ALA B O 1
ATOM 2315 N N . THR B 1 49 ? -8.133 -17.469 -9.492 1 98.12 49 THR B N 1
ATOM 2316 C CA . THR B 1 49 ? -7.695 -16.531 -8.469 1 98.12 49 THR B CA 1
ATOM 2317 C C . THR B 1 49 ? -6.484 -15.734 -8.953 1 98.12 49 THR B C 1
ATOM 2319 O O . THR B 1 49 ? -6.402 -14.523 -8.734 1 98.12 49 THR B O 1
ATOM 2322 N N . ALA B 1 50 ? -5.578 -16.406 -9.617 1 98.19 50 ALA B N 1
ATOM 2323 C CA . ALA B 1 50 ? -4.398 -15.742 -10.156 1 98.19 50 ALA B CA 1
ATOM 2324 C C . ALA B 1 50 ? -4.789 -14.703 -11.203 1 98.19 50 ALA B C 1
ATOM 2326 O O . ALA B 1 50 ? -4.227 -13.602 -11.242 1 98.19 50 ALA B O 1
ATOM 2327 N N . LEU B 1 51 ? -5.711 -15.07 -12.039 1 98.38 51 LEU B N 1
ATOM 2328 C CA . LEU B 1 51 ? -6.199 -14.141 -13.055 1 98.38 51 LEU B CA 1
ATOM 2329 C C . LEU B 1 51 ? -6.879 -12.938 -12.406 1 98.38 51 LEU B C 1
ATOM 2331 O O . LEU B 1 51 ? -6.648 -11.797 -12.812 1 98.38 51 LEU B O 1
ATOM 2335 N N . ILE B 1 52 ? -7.691 -13.18 -11.406 1 98.56 52 ILE B N 1
ATOM 2336 C CA . ILE B 1 52 ? -8.375 -12.117 -10.672 1 98.56 52 ILE B CA 1
ATOM 2337 C C . ILE B 1 52 ? -7.348 -11.164 -10.078 1 98.56 52 ILE B C 1
ATOM 2339 O O . ILE B 1 52 ? -7.461 -9.945 -10.227 1 98.56 52 ILE B O 1
ATOM 2343 N N . ASP B 1 53 ? -6.395 -11.688 -9.414 1 98.56 53 ASP B N 1
ATOM 2344 C CA . ASP B 1 53 ? -5.34 -10.906 -8.781 1 98.56 53 ASP B CA 1
ATOM 2345 C C . ASP B 1 53 ? -4.582 -10.07 -9.812 1 98.56 53 ASP B C 1
ATOM 2347 O O . ASP B 1 53 ? -4.332 -8.883 -9.594 1 98.56 53 ASP B O 1
ATOM 2351 N N . MET B 1 54 ? -4.227 -10.719 -10.906 1 98.5 54 MET B N 1
ATOM 2352 C CA . MET B 1 54 ? -3.477 -10.047 -11.961 1 98.5 54 MET B CA 1
ATOM 2353 C C . MET B 1 54 ? -4.273 -8.883 -12.547 1 98.5 54 MET B C 1
ATOM 2355 O O . MET B 1 54 ? -3.777 -7.758 -12.609 1 98.5 54 MET B O 1
ATOM 2359 N N . TYR B 1 55 ? -5.504 -9.141 -12.906 1 98.38 55 TYR B N 1
ATOM 2360 C CA . TYR B 1 55 ? -6.336 -8.086 -13.484 1 98.38 55 TYR B CA 1
ATOM 2361 C C . TYR B 1 55 ? -6.555 -6.957 -12.484 1 98.38 55 TYR B C 1
ATOM 2363 O O . TYR B 1 55 ? -6.512 -5.781 -12.852 1 98.38 55 TYR B O 1
ATOM 2371 N N . ALA B 1 56 ? -6.777 -7.273 -11.203 1 98.12 56 ALA B N 1
ATOM 2372 C CA . ALA B 1 56 ? -7.004 -6.262 -10.18 1 98.12 56 ALA B CA 1
ATOM 2373 C C . ALA B 1 56 ? -5.77 -5.387 -9.984 1 98.12 56 ALA B C 1
ATOM 2375 O O . ALA B 1 56 ? -5.859 -4.16 -10.031 1 98.12 56 ALA B O 1
ATOM 2376 N N . LYS B 1 57 ? -4.684 -6.008 -9.891 1 96.25 57 LYS B N 1
ATOM 2377 C CA . LYS B 1 57 ? -3.451 -5.277 -9.617 1 96.25 57 LYS B CA 1
ATOM 2378 C C . LYS B 1 57 ? -3.029 -4.438 -10.82 1 96.25 57 LYS B C 1
ATOM 2380 O O . LYS B 1 57 ? -2.316 -3.443 -10.672 1 96.25 57 LYS B O 1
ATOM 2385 N N . CYS B 1 58 ? -3.494 -4.844 -11.961 1 96.25 58 CYS B N 1
ATOM 2386 C CA . CYS B 1 58 ? -3.143 -4.117 -13.18 1 96.25 58 CYS B CA 1
ATOM 2387 C C . CYS B 1 58 ? -4.18 -3.049 -13.492 1 96.25 58 CYS B C 1
ATOM 2389 O O . CYS B 1 58 ? -4.109 -2.396 -14.539 1 96.25 58 CYS B O 1
ATOM 2391 N N . GLY B 1 59 ? -5.215 -2.939 -12.734 1 95.06 59 GLY B N 1
ATOM 2392 C CA . GLY B 1 59 ? -6.203 -1.884 -12.891 1 95.06 59 GLY B CA 1
ATOM 2393 C C . GLY B 1 59 ? -7.371 -2.281 -13.766 1 95.06 59 GLY B C 1
ATOM 2394 O O . GLY B 1 59 ? -8.203 -1.442 -14.125 1 95.06 59 GLY B O 1
ATOM 2395 N N . GLN B 1 60 ? -7.32 -3.486 -14.195 1 97.44 60 GLN B N 1
ATOM 2396 C CA . GLN B 1 60 ? -8.438 -3.996 -14.984 1 97.44 60 GLN B CA 1
ATOM 2397 C C . GLN B 1 60 ? -9.5 -4.633 -14.094 1 97.44 60 GLN B C 1
ATOM 2399 O O . GLN B 1 60 ? -9.789 -5.824 -14.227 1 97.44 60 GLN B O 1
ATOM 2404 N N . ILE B 1 61 ? -10.172 -3.855 -13.281 1 98 61 ILE B N 1
ATOM 2405 C CA . ILE B 1 61 ? -11 -4.316 -12.172 1 98 61 ILE B CA 1
ATOM 2406 C C . ILE B 1 61 ? -12.281 -4.953 -12.719 1 98 61 ILE B C 1
ATOM 2408 O O . ILE B 1 61 ? -12.805 -5.906 -12.141 1 98 61 ILE B O 1
ATOM 2412 N N . GLU B 1 62 ? -12.781 -4.457 -13.867 1 97.62 62 GLU B N 1
ATOM 2413 C CA . GLU B 1 62 ? -13.992 -5.027 -14.445 1 97.62 62 GLU B CA 1
ATOM 2414 C C . GLU B 1 62 ? -13.766 -6.461 -14.906 1 97.62 62 GLU B C 1
ATOM 2416 O O . GLU B 1 62 ? -14.617 -7.332 -14.695 1 97.62 62 GLU B O 1
ATOM 2421 N N . LYS B 1 63 ? -12.672 -6.672 -15.5 1 98 63 LYS B N 1
ATOM 2422 C CA . LYS B 1 63 ? -12.328 -8.031 -15.914 1 98 63 LYS B CA 1
ATOM 2423 C C . LYS B 1 63 ? -12.125 -8.938 -14.703 1 98 63 LYS B C 1
ATOM 2425 O O . LYS B 1 63 ? -12.531 -10.102 -14.719 1 98 63 LYS B O 1
ATOM 2430 N N . SER B 1 64 ? -11.484 -8.391 -13.703 1 98.44 64 SER B N 1
ATOM 2431 C CA . SER B 1 64 ? -11.312 -9.117 -12.445 1 98.44 64 SER B CA 1
ATOM 2432 C C . SER B 1 64 ? -12.656 -9.539 -11.859 1 98.44 64 SER B C 1
ATOM 2434 O O . SER B 1 64 ? -12.844 -10.703 -11.508 1 98.44 64 SER B O 1
ATOM 2436 N N . ARG B 1 65 ? -13.578 -8.695 -11.844 1 98.38 65 ARG B N 1
ATOM 2437 C CA . ARG B 1 65 ? -14.906 -8.93 -11.281 1 98.38 65 ARG B CA 1
ATOM 2438 C C . ARG B 1 65 ? -15.656 -9.984 -12.094 1 98.38 65 ARG B C 1
ATOM 2440 O O . ARG B 1 65 ? -16.328 -10.852 -11.523 1 98.38 65 ARG B O 1
ATOM 2447 N N . GLU B 1 66 ? -15.57 -9.891 -13.336 1 97.94 66 GLU B N 1
ATOM 2448 C CA . GLU B 1 66 ? -16.234 -10.859 -14.195 1 97.94 66 GLU B CA 1
ATOM 2449 C C . GLU B 1 66 ? -15.75 -12.273 -13.922 1 97.94 66 GLU B C 1
ATOM 2451 O O . GLU B 1 66 ? -16.547 -13.211 -13.844 1 97.94 66 GLU B O 1
ATOM 2456 N N . LEU B 1 67 ? -14.492 -12.375 -13.82 1 98.06 67 LEU B N 1
ATOM 2457 C CA . LEU B 1 67 ? -13.906 -13.672 -13.508 1 98.06 67 LEU B CA 1
ATOM 2458 C C . LEU B 1 67 ? -14.359 -14.164 -12.141 1 98.06 67 LEU B C 1
ATOM 2460 O O . LEU B 1 67 ? -14.719 -15.328 -11.977 1 98.06 67 LEU B O 1
ATOM 2464 N N . PHE B 1 68 ? -14.406 -13.32 -11.203 1 98.62 68 PHE B N 1
ATOM 2465 C CA . PHE B 1 68 ? -14.805 -13.641 -9.836 1 98.62 68 PHE B CA 1
ATOM 2466 C C . PHE B 1 68 ? -16.234 -14.156 -9.805 1 98.62 68 PHE B C 1
ATOM 2468 O O . PHE B 1 68 ? -16.531 -15.172 -9.164 1 98.62 68 PHE B O 1
ATOM 2475 N N . ILE B 1 69 ? -17.047 -13.43 -10.5 1 97.5 69 ILE B N 1
ATOM 2476 C CA . ILE B 1 69 ? -18.453 -13.805 -10.555 1 97.5 69 ILE B CA 1
ATOM 2477 C C . ILE B 1 69 ? -18.609 -15.18 -11.195 1 97.5 69 ILE B C 1
ATOM 2479 O O . ILE B 1 69 ? -19.422 -15.992 -10.758 1 97.5 69 ILE B O 1
ATOM 2483 N N . SER B 1 70 ? -17.812 -15.5 -12.141 1 95.25 70 SER B N 1
ATOM 2484 C CA . SER B 1 70 ? -17.938 -16.719 -12.93 1 95.25 70 SER B CA 1
ATOM 2485 C C . SER B 1 70 ? -17.391 -17.922 -12.172 1 95.25 70 SER B C 1
ATOM 2487 O O . SER B 1 70 ? -17.641 -19.078 -12.547 1 95.25 70 SER B O 1
ATOM 2489 N N . MET B 1 71 ? -16.688 -17.656 -11.102 1 95.88 71 MET B N 1
ATOM 2490 C CA . MET B 1 71 ? -16.125 -18.766 -10.336 1 95.88 71 MET B CA 1
ATOM 2491 C C . MET B 1 71 ? -17.219 -19.594 -9.68 1 95.88 71 MET B C 1
ATOM 2493 O O . MET B 1 71 ? -18.125 -19.031 -9.039 1 95.88 71 MET B O 1
ATOM 2497 N N . LYS B 1 72 ? -17.109 -20.875 -9.859 1 92 72 LYS B N 1
ATOM 2498 C CA . LYS B 1 72 ? -18.094 -21.781 -9.242 1 92 72 LYS B CA 1
ATOM 2499 C C . LYS B 1 72 ? -17.875 -21.875 -7.734 1 92 72 LYS B C 1
ATOM 2501 O O . LYS B 1 72 ? -18.828 -21.859 -6.961 1 92 72 LYS B O 1
ATOM 2506 N N . GLU B 1 73 ? -16.719 -22.078 -7.367 1 93.44 73 GLU B N 1
ATOM 2507 C CA . GLU B 1 73 ? -16.344 -22.141 -5.961 1 93.44 73 GLU B CA 1
ATOM 2508 C C . GLU B 1 73 ? -15.344 -21.047 -5.609 1 93.44 73 GLU B C 1
ATOM 2510 O O . GLU B 1 73 ? -14.414 -20.766 -6.375 1 93.44 73 GLU B O 1
ATOM 2515 N N . LYS B 1 74 ? -15.586 -20.469 -4.469 1 96.19 74 LYS B N 1
ATOM 2516 C CA . LYS B 1 74 ? -14.727 -19.391 -3.99 1 96.19 74 LYS B CA 1
ATOM 2517 C C . LYS B 1 74 ? -14.172 -19.703 -2.602 1 96.19 74 LYS B C 1
ATOM 2519 O O . LYS B 1 74 ? -14.906 -20.188 -1.735 1 96.19 74 LYS B O 1
ATOM 2524 N N . ASP B 1 75 ? -12.938 -19.5 -2.424 1 95.94 75 ASP B N 1
ATOM 2525 C CA . ASP B 1 75 ? -12.336 -19.703 -1.111 1 95.94 75 ASP B CA 1
ATOM 2526 C C . ASP B 1 75 ? -11.891 -18.375 -0.5 1 95.94 75 ASP B C 1
ATOM 2528 O O . ASP B 1 75 ? -12.172 -17.312 -1.052 1 95.94 75 ASP B O 1
ATOM 2532 N N . LEU B 1 76 ? -11.25 -18.453 0.632 1 96.69 76 LEU B N 1
ATOM 2533 C CA . LEU B 1 76 ? -10.852 -17.266 1.38 1 96.69 76 LEU B CA 1
ATOM 2534 C C . LEU B 1 76 ? -9.93 -16.391 0.546 1 96.69 76 LEU B C 1
ATOM 2536 O O . LEU B 1 76 ? -10.062 -15.164 0.553 1 96.69 76 LEU B O 1
ATOM 2540 N N . VAL B 1 77 ? -9.047 -16.984 -0.189 1 97.31 77 VAL B N 1
ATOM 2541 C CA . VAL B 1 77 ? -8.062 -16.234 -0.97 1 97.31 77 VAL B CA 1
ATOM 2542 C C . VAL B 1 77 ? -8.766 -15.484 -2.1 1 97.31 77 VAL B C 1
ATOM 2544 O O . VAL B 1 77 ? -8.492 -14.305 -2.336 1 97.31 77 VAL B O 1
ATOM 2547 N N . SER B 1 78 ? -9.617 -16.172 -2.826 1 97.88 78 SER B N 1
ATOM 2548 C CA . SER B 1 78 ? -10.32 -15.531 -3.93 1 97.88 78 SER B CA 1
ATOM 2549 C C . SER B 1 78 ? -11.164 -14.359 -3.439 1 97.88 78 SER B C 1
ATOM 2551 O O . SER B 1 78 ? -11.188 -13.297 -4.066 1 97.88 78 SER B O 1
ATOM 2553 N N . TRP B 1 79 ? -11.844 -14.539 -2.248 1 98.19 79 TRP B N 1
ATOM 2554 C CA . TRP B 1 79 ? -12.609 -13.453 -1.646 1 98.19 79 TRP B CA 1
ATOM 2555 C C . TRP B 1 79 ? -11.703 -12.281 -1.273 1 98.19 79 TRP B C 1
ATOM 2557 O O . TRP B 1 79 ? -11.984 -11.133 -1.615 1 98.19 79 TRP B O 1
ATOM 2567 N N . TYR B 1 80 ? -10.633 -12.617 -0.663 1 98.25 80 TYR B N 1
ATOM 2568 C CA . TYR B 1 80 ? -9.711 -11.594 -0.189 1 98.25 80 TYR B CA 1
ATOM 2569 C C . TYR B 1 80 ? -9.125 -10.805 -1.354 1 98.25 80 TYR B C 1
ATOM 2571 O O . TYR B 1 80 ? -9.047 -9.57 -1.298 1 98.25 80 TYR B O 1
ATOM 2579 N N . VAL B 1 81 ? -8.719 -11.469 -2.369 1 98.44 81 VAL B N 1
ATOM 2580 C CA . VAL B 1 81 ? -8.086 -10.828 -3.518 1 98.44 81 VAL B CA 1
ATOM 2581 C C . VAL B 1 81 ? -9.062 -9.867 -4.18 1 98.44 81 VAL B C 1
ATOM 2583 O O . VAL B 1 81 ? -8.68 -8.766 -4.586 1 98.44 81 VAL B O 1
ATOM 2586 N N . MET B 1 82 ? -10.281 -10.242 -4.285 1 98.69 82 MET B N 1
ATOM 2587 C CA . MET B 1 82 ? -11.273 -9.375 -4.91 1 98.69 82 MET B CA 1
ATOM 2588 C C . MET B 1 82 ? -11.57 -8.164 -4.035 1 98.69 82 MET B C 1
ATOM 2590 O O . MET B 1 82 ? -11.641 -7.035 -4.531 1 98.69 82 MET B O 1
ATOM 2594 N N . ILE B 1 83 ? -11.727 -8.367 -2.713 1 98.5 83 ILE B N 1
ATOM 2595 C CA . ILE B 1 83 ? -11.945 -7.273 -1.777 1 98.5 83 ILE B CA 1
ATOM 2596 C C . ILE B 1 83 ? -10.766 -6.309 -1.819 1 98.5 83 ILE B C 1
ATOM 2598 O O . ILE B 1 83 ? -10.945 -5.102 -1.979 1 98.5 83 ILE B O 1
ATOM 2602 N N . SER B 1 84 ? -9.648 -6.883 -1.739 1 98.06 84 SER B N 1
ATOM 2603 C CA . SER B 1 84 ? -8.422 -6.086 -1.743 1 98.06 84 SER B CA 1
ATOM 2604 C C . SER B 1 84 ? -8.242 -5.355 -3.07 1 98.06 84 SER B C 1
ATOM 2606 O O . SER B 1 84 ? -7.723 -4.238 -3.105 1 98.06 84 SER B O 1
ATOM 2608 N N . GLY B 1 85 ? -8.641 -6.043 -4.145 1 97.88 85 GLY B N 1
ATOM 2609 C CA . GLY B 1 85 ? -8.586 -5.41 -5.453 1 97.88 85 GLY B CA 1
ATOM 2610 C C . GLY B 1 85 ? -9.383 -4.117 -5.516 1 97.88 85 GLY B C 1
ATOM 2611 O O . GLY B 1 85 ? -8.875 -3.098 -5.992 1 97.88 85 GLY B O 1
ATOM 2612 N N . TYR B 1 86 ? -10.523 -4.152 -5 1 97.94 86 TYR B N 1
ATOM 2613 C CA . TYR B 1 86 ? -11.352 -2.949 -4.969 1 97.94 86 TYR B CA 1
ATOM 2614 C C . TYR B 1 86 ? -10.781 -1.917 -4.008 1 97.94 86 TYR B C 1
ATOM 2616 O O . TYR B 1 86 ? -10.758 -0.721 -4.309 1 97.94 86 TYR B O 1
ATOM 2624 N N . ALA B 1 87 ? -10.328 -2.361 -2.852 1 97 87 ALA B N 1
ATOM 2625 C CA . ALA B 1 87 ? -9.773 -1.464 -1.844 1 97 87 ALA B CA 1
ATOM 2626 C C . ALA B 1 87 ? -8.562 -0.706 -2.391 1 97 87 ALA B C 1
ATOM 2628 O O . ALA B 1 87 ? -8.438 0.504 -2.188 1 97 87 ALA B O 1
ATOM 2629 N N . MET B 1 88 ? -7.75 -1.367 -3.129 1 93.94 88 MET B N 1
ATOM 2630 C CA . MET B 1 88 ? -6.516 -0.802 -3.664 1 93.94 88 MET B CA 1
ATOM 2631 C C . MET B 1 88 ? -6.812 0.302 -4.672 1 93.94 88 MET B C 1
ATOM 2633 O O . MET B 1 88 ? -6.012 1.219 -4.855 1 93.94 88 MET B O 1
ATOM 2637 N N . HIS B 1 89 ? -7.922 0.246 -5.305 1 92.25 89 HIS B N 1
ATOM 2638 C CA . HIS B 1 89 ? -8.281 1.229 -6.32 1 92.25 89 HIS B CA 1
ATOM 2639 C C . HIS B 1 89 ? -9.242 2.27 -5.766 1 92.25 89 HIS B C 1
ATOM 2641 O O . HIS B 1 89 ? -9.852 3.027 -6.527 1 92.25 89 HIS B O 1
ATOM 2647 N N . GLY B 1 90 ? -9.516 2.189 -4.496 1 90.19 90 GLY B N 1
ATOM 2648 C CA . GLY B 1 90 ? -10.305 3.213 -3.834 1 90.19 90 GLY B CA 1
ATOM 2649 C C . GLY B 1 90 ? -11.805 3.006 -3.988 1 90.19 90 GLY B C 1
ATOM 2650 O O . GLY B 1 90 ? -12.586 3.926 -3.76 1 90.19 90 GLY B O 1
ATOM 2651 N N . ASP B 1 91 ? -12.117 1.913 -4.477 1 96.06 91 ASP B N 1
ATOM 2652 C CA . ASP B 1 91 ? -13.539 1.602 -4.637 1 96.06 91 ASP B CA 1
ATOM 2653 C C . ASP B 1 91 ? -14.086 0.894 -3.402 1 96.06 91 ASP B C 1
ATOM 2655 O O . ASP B 1 91 ? -14.367 -0.306 -3.439 1 96.06 91 ASP B O 1
ATOM 2659 N N . ALA B 1 92 ? -14.359 1.68 -2.416 1 97.06 92 ALA B N 1
ATOM 2660 C CA . ALA B 1 92 ? -14.781 1.168 -1.115 1 97.06 92 ALA B CA 1
ATOM 2661 C C . ALA B 1 92 ? -16.156 0.526 -1.203 1 97.06 92 ALA B C 1
ATOM 2663 O O . ALA B 1 92 ? -16.406 -0.514 -0.59 1 97.06 92 ALA B O 1
ATOM 2664 N N . LYS B 1 93 ? -17.016 1.057 -1.943 1 97.38 93 LYS B N 1
ATOM 2665 C CA . LYS B 1 93 ? -18.391 0.548 -2.037 1 97.38 93 LYS B CA 1
ATOM 2666 C C . LYS B 1 93 ? -18.406 -0.869 -2.602 1 97.38 93 LYS B C 1
ATOM 2668 O O . LYS B 1 93 ? -19.062 -1.753 -2.053 1 97.38 93 LYS B O 1
ATOM 2673 N N . SER B 1 94 ? -17.641 -1.004 -3.682 1 98.38 94 SER B N 1
ATOM 2674 C CA . SER B 1 94 ? -17.578 -2.34 -4.266 1 98.38 94 SER B CA 1
ATOM 2675 C C . SER B 1 94 ? -16.891 -3.322 -3.326 1 98.38 94 SER B C 1
ATOM 2677 O O . SER B 1 94 ? -17.281 -4.488 -3.24 1 98.38 94 SER B O 1
ATOM 2679 N N . ALA B 1 95 ? -15.82 -2.893 -2.641 1 98.69 95 ALA B N 1
ATOM 2680 C CA . ALA B 1 95 ? -15.156 -3.744 -1.656 1 98.69 95 ALA B CA 1
ATOM 2681 C C . ALA B 1 95 ? -16.141 -4.215 -0.587 1 98.69 95 ALA B C 1
ATOM 2683 O O . ALA B 1 95 ? -16.172 -5.398 -0.248 1 98.69 95 ALA B O 1
ATOM 2684 N N . ILE B 1 96 ? -16.984 -3.32 -0.125 1 98.62 96 ILE B N 1
ATOM 2685 C CA . ILE B 1 96 ? -17.969 -3.623 0.899 1 98.62 96 ILE B CA 1
ATOM 2686 C C . ILE B 1 96 ? -19 -4.605 0.345 1 98.62 96 ILE B C 1
ATOM 2688 O O . ILE B 1 96 ? -19.406 -5.547 1.032 1 98.62 96 ILE B O 1
ATOM 2692 N N . GLN B 1 97 ? -19.406 -4.379 -0.852 1 98.5 97 GLN B N 1
ATOM 2693 C CA . GLN B 1 97 ? -20.391 -5.258 -1.48 1 98.5 97 GLN B CA 1
ATOM 2694 C C . GLN B 1 97 ? -19.875 -6.688 -1.573 1 98.5 97 GLN B C 1
ATOM 2696 O O . GLN B 1 97 ? -20.594 -7.641 -1.279 1 98.5 97 GLN B O 1
ATOM 2701 N N . ILE B 1 98 ? -18.641 -6.836 -2.018 1 98.75 98 ILE B N 1
ATOM 2702 C CA . ILE B 1 98 ? -18.047 -8.164 -2.117 1 98.75 98 ILE B CA 1
ATOM 2703 C C . ILE B 1 98 ? -17.938 -8.789 -0.727 1 98.75 98 ILE B C 1
ATOM 2705 O O . ILE B 1 98 ? -18.203 -9.977 -0.553 1 98.75 98 ILE B O 1
ATOM 2709 N N . PHE B 1 99 ? -17.578 -8.055 0.254 1 98.56 99 PHE B N 1
ATOM 2710 C CA . PHE B 1 99 ? -17.5 -8.539 1.627 1 98.56 99 PHE B CA 1
ATOM 2711 C C . PHE B 1 99 ? -18.859 -9.031 2.117 1 98.56 99 PHE B C 1
ATOM 2713 O O . PHE B 1 99 ? -18.953 -10.078 2.756 1 98.56 99 PHE B O 1
ATOM 2720 N N . GLN B 1 100 ? -19.828 -8.234 1.821 1 97.75 100 GLN B N 1
ATOM 2721 C CA . GLN B 1 100 ? -21.188 -8.625 2.199 1 97.75 100 GLN B CA 1
ATOM 2722 C C . GLN B 1 100 ? -21.594 -9.93 1.53 1 97.75 100 GLN B C 1
ATOM 2724 O O . GLN B 1 100 ? -22.188 -10.797 2.162 1 97.75 100 GLN B O 1
ATOM 2729 N N . GLN B 1 101 ? -21.297 -10.062 0.279 1 97.88 101 GLN B N 1
ATOM 2730 C CA . GLN B 1 101 ? -21.562 -11.312 -0.427 1 97.88 101 GLN B CA 1
ATOM 2731 C C . GLN B 1 101 ? -20.812 -12.477 0.223 1 97.88 101 GLN B C 1
ATOM 2733 O O . GLN B 1 101 ? -21.344 -13.586 0.308 1 97.88 101 GLN B O 1
ATOM 2738 N N . MET B 1 102 ? -19.578 -12.211 0.639 1 97.56 102 MET B N 1
ATOM 2739 C CA . MET B 1 102 ? -18.781 -13.219 1.337 1 97.56 102 MET B CA 1
ATOM 2740 C C . MET B 1 102 ? -19.5 -13.695 2.594 1 97.56 102 MET B C 1
ATOM 2742 O O . MET B 1 102 ? -19.625 -14.906 2.82 1 97.56 102 MET B O 1
ATOM 2746 N N . GLU B 1 103 ? -19.953 -12.758 3.377 1 95.62 103 GLU B N 1
ATOM 2747 C CA . GLU B 1 103 ? -20.672 -13.086 4.605 1 95.62 103 GLU B CA 1
ATOM 2748 C C . GLU B 1 103 ? -21.953 -13.875 4.305 1 95.62 103 GLU B C 1
ATOM 2750 O O . GLU B 1 103 ? -22.25 -14.859 4.984 1 95.62 103 GLU B O 1
ATOM 2755 N N . GLU B 1 104 ? -22.625 -13.453 3.311 1 95.56 104 GLU B N 1
ATOM 2756 C CA . GLU B 1 104 ? -23.891 -14.086 2.947 1 95.56 104 GLU B CA 1
ATOM 2757 C C . GLU B 1 104 ? -23.672 -15.516 2.467 1 95.56 104 GLU B C 1
ATOM 2759 O O . GLU B 1 104 ? -24.562 -16.359 2.58 1 95.56 104 GLU B O 1
ATOM 2764 N N . SER B 1 105 ? -22.547 -15.766 1.933 1 95.69 105 SER B N 1
ATOM 2765 C CA . SER B 1 105 ? -22.234 -17.109 1.443 1 95.69 105 SER B CA 1
ATOM 2766 C C . SER B 1 105 ? -21.719 -18 2.566 1 95.69 105 SER B C 1
ATOM 2768 O O . SER B 1 105 ? -21.328 -19.141 2.328 1 95.69 105 SER B O 1
ATOM 2770 N N . ASN B 1 106 ? -21.594 -17.469 3.725 1 93.25 106 ASN B N 1
ATOM 2771 C CA . ASN B 1 106 ? -21.125 -18.156 4.918 1 93.25 106 ASN B CA 1
ATOM 2772 C C . ASN B 1 106 ? -19.641 -18.531 4.805 1 93.25 106 ASN B C 1
ATOM 2774 O O . ASN B 1 106 ? -19.188 -19.516 5.387 1 93.25 106 ASN B O 1
ATOM 2778 N N . ALA B 1 107 ? -19.016 -17.812 3.891 1 94.69 107 ALA B N 1
ATOM 2779 C CA . ALA B 1 107 ? -17.562 -17.938 3.857 1 94.69 107 ALA B CA 1
ATOM 2780 C C . ALA B 1 107 ? -16.922 -17.297 5.086 1 94.69 107 ALA B C 1
ATOM 2782 O O . ALA B 1 107 ? -17.359 -16.234 5.539 1 94.69 107 ALA B O 1
ATOM 2783 N N . LYS B 1 108 ? -15.953 -17.953 5.57 1 92.62 108 LYS B N 1
ATOM 2784 C CA . LYS B 1 108 ? -15.297 -17.453 6.773 1 92.62 108 LYS B CA 1
ATOM 2785 C C . LYS B 1 108 ? -14.477 -16.203 6.469 1 92.62 108 LYS B C 1
ATOM 2787 O O . LYS B 1 108 ? -13.781 -16.141 5.453 1 92.62 108 LYS B O 1
ATOM 2792 N N . GLN B 1 109 ? -14.625 -15.219 7.367 1 95.62 109 GLN B N 1
ATOM 2793 C CA . GLN B 1 109 ? -13.805 -14.008 7.309 1 95.62 109 GLN B CA 1
ATOM 2794 C C . GLN B 1 109 ? -12.625 -14.102 8.273 1 95.62 109 GLN B C 1
ATOM 2796 O O . GLN B 1 109 ? -12.617 -14.938 9.18 1 95.62 109 GLN B O 1
ATOM 2801 N N . ASN B 1 110 ? -11.672 -13.305 8.031 1 94.5 110 ASN B N 1
ATOM 2802 C CA . ASN B 1 110 ? -10.523 -13.25 8.938 1 94.5 110 ASN B CA 1
ATOM 2803 C C . ASN B 1 110 ? -10.023 -11.82 9.125 1 94.5 110 ASN B C 1
ATOM 2805 O O . ASN B 1 110 ? -10.688 -10.867 8.703 1 94.5 110 ASN B O 1
ATOM 2809 N N . ASP B 1 111 ? -8.922 -11.633 9.812 1 96.25 111 ASP B N 1
ATOM 2810 C CA . ASP B 1 111 ? -8.359 -10.328 10.117 1 96.25 111 ASP B CA 1
ATOM 2811 C C . ASP B 1 111 ? -8.078 -9.539 8.844 1 96.25 111 ASP B C 1
ATOM 2813 O O . ASP B 1 111 ? -8.359 -8.336 8.773 1 96.25 111 ASP B O 1
ATOM 2817 N N . LEU B 1 112 ? -7.648 -10.258 7.891 1 96.56 112 LEU B N 1
ATOM 2818 C CA . LEU B 1 112 ? -7.188 -9.586 6.688 1 96.56 112 LEU B CA 1
ATOM 2819 C C . LEU B 1 112 ? -8.367 -9.094 5.852 1 96.56 112 LEU B C 1
ATOM 2821 O O . LEU B 1 112 ? -8.305 -8.016 5.254 1 96.56 112 LEU B O 1
ATOM 2825 N N . THR B 1 113 ? -9.445 -9.859 5.73 1 97.69 113 THR B N 1
ATOM 2826 C CA . THR B 1 113 ? -10.617 -9.422 4.984 1 97.69 113 THR B CA 1
ATOM 2827 C C . THR B 1 113 ? -11.25 -8.195 5.637 1 97.69 113 THR B C 1
ATOM 2829 O O . THR B 1 113 ? -11.594 -7.234 4.949 1 97.69 113 THR B O 1
ATOM 2832 N N . PHE B 1 114 ? -11.297 -8.211 6.965 1 98.31 114 PHE B N 1
ATOM 2833 C CA . PHE B 1 114 ? -11.828 -7.059 7.688 1 98.31 114 PHE B CA 1
ATOM 2834 C C . PHE B 1 114 ? -10.914 -5.852 7.52 1 98.31 114 PHE B C 1
ATOM 2836 O O . PHE B 1 114 ? -11.383 -4.734 7.312 1 98.31 114 PHE B O 1
ATOM 2843 N N . LEU B 1 115 ? -9.664 -6.117 7.586 1 98.06 115 LEU B N 1
ATOM 2844 C CA . LEU B 1 115 ? -8.719 -5.016 7.449 1 98.06 115 LEU B CA 1
ATOM 2845 C C . LEU B 1 115 ? -8.844 -4.359 6.078 1 98.06 115 LEU B C 1
ATOM 2847 O O . LEU B 1 115 ? -8.844 -3.131 5.973 1 98.06 115 LEU B O 1
ATOM 2851 N N . SER B 1 116 ? -8.938 -5.168 5.09 1 98.19 116 SER B N 1
ATOM 2852 C CA . SER B 1 116 ? -9.016 -4.656 3.723 1 98.19 116 SER B CA 1
ATOM 2853 C C . SER B 1 116 ? -10.242 -3.775 3.529 1 98.19 116 SER B C 1
ATOM 2855 O O . SER B 1 116 ? -10.148 -2.684 2.963 1 98.19 116 SER B O 1
ATOM 2857 N N . VAL B 1 117 ? -11.344 -4.184 3.988 1 98.12 117 VAL B N 1
ATOM 2858 C CA . VAL B 1 117 ? -12.57 -3.42 3.783 1 98.12 117 VAL B CA 1
ATOM 2859 C C . VAL B 1 117 ? -12.562 -2.184 4.684 1 98.12 117 VAL B C 1
ATOM 2861 O O . VAL B 1 117 ? -13.062 -1.124 4.293 1 98.12 117 VAL B O 1
ATOM 2864 N N . LEU B 1 118 ? -12.008 -2.283 5.898 1 98.06 118 LEU B N 1
ATOM 2865 C CA . LEU B 1 118 ? -11.914 -1.131 6.785 1 98.06 118 LEU B CA 1
ATOM 2866 C C . LEU B 1 118 ? -10.969 -0.077 6.211 1 98.06 118 LEU B C 1
ATOM 2868 O O . LEU B 1 118 ? -11.25 1.122 6.301 1 98.06 118 LEU B O 1
ATOM 2872 N N . ASN B 1 119 ? -9.914 -0.573 5.645 1 97.62 119 ASN B N 1
ATOM 2873 C CA . ASN B 1 119 ? -8.992 0.342 4.977 1 97.62 119 ASN B CA 1
ATOM 2874 C C . ASN B 1 119 ? -9.672 1.083 3.832 1 97.62 119 ASN B C 1
ATOM 2876 O O . ASN B 1 119 ? -9.438 2.277 3.635 1 97.62 119 ASN B O 1
ATOM 2880 N N . ALA B 1 120 ? -10.453 0.348 3.094 1 96.94 120 ALA B N 1
ATOM 2881 C CA . ALA B 1 120 ? -11.203 0.969 2.004 1 96.94 120 ALA B CA 1
ATOM 2882 C C . ALA B 1 120 ? -12.141 2.047 2.533 1 96.94 120 ALA B C 1
ATOM 2884 O O . ALA B 1 120 ? -12.242 3.131 1.954 1 96.94 120 ALA B O 1
ATOM 2885 N N . CYS B 1 121 ? -12.797 1.793 3.637 1 96.31 121 CYS B N 1
ATOM 2886 C CA . CYS B 1 121 ? -13.703 2.756 4.254 1 96.31 121 CYS B CA 1
ATOM 2887 C C . CYS B 1 121 ? -12.945 3.988 4.73 1 96.31 121 CYS B C 1
ATOM 2889 O O . CYS B 1 121 ? -13.406 5.117 4.547 1 96.31 121 CYS B O 1
ATOM 2891 N N . ALA B 1 122 ? -11.828 3.75 5.344 1 95.06 122 ALA B N 1
ATOM 2892 C CA . ALA B 1 122 ? -11.016 4.855 5.844 1 9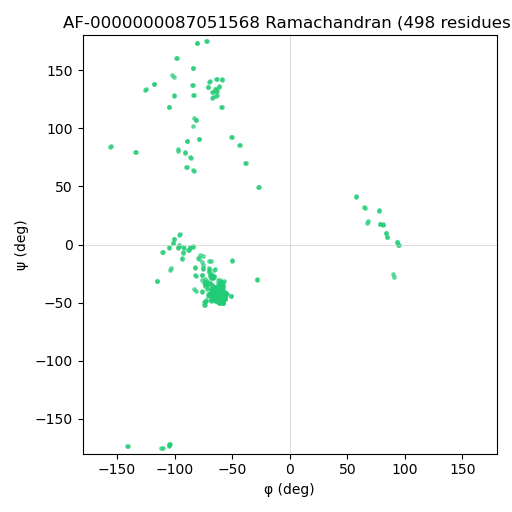5.06 122 ALA B CA 1
ATOM 2893 C C . ALA B 1 122 ? -10.57 5.77 4.707 1 95.06 122 ALA B C 1
ATOM 2895 O O . ALA B 1 122 ? -10.672 6.996 4.812 1 95.06 122 ALA B O 1
ATOM 2896 N N . HIS B 1 123 ? -10.227 5.203 3.607 1 89.5 123 HIS B N 1
ATOM 2897 C CA . HIS B 1 123 ? -9.766 5.965 2.455 1 89.5 123 HIS B CA 1
ATOM 2898 C C . HIS B 1 123 ? -10.914 6.742 1.812 1 89.5 123 HIS B C 1
ATOM 2900 O O . HIS B 1 123 ? -10.719 7.871 1.353 1 89.5 123 HIS B O 1
ATOM 2906 N N . ALA B 1 124 ? -12.055 6.137 1.862 1 90.44 124 ALA B N 1
ATOM 2907 C CA . ALA B 1 124 ? -13.195 6.727 1.159 1 90.44 124 ALA B CA 1
ATOM 2908 C C . ALA B 1 124 ? -14.008 7.621 2.088 1 90.44 124 ALA B C 1
ATOM 2910 O O . ALA B 1 124 ? -14.922 8.32 1.645 1 90.44 124 ALA B O 1
ATOM 2911 N N . GLY B 1 125 ? -13.734 7.523 3.355 1 89.44 125 GLY B N 1
ATOM 2912 C CA . GLY B 1 125 ? -14.461 8.336 4.316 1 89.44 125 GLY B CA 1
ATOM 2913 C C . GLY B 1 125 ? -15.852 7.805 4.613 1 89.44 125 GLY B C 1
ATOM 2914 O O . GLY B 1 125 ? -16.781 8.578 4.848 1 89.44 125 GLY B O 1
ATOM 2915 N N . LEU B 1 126 ? -15.961 6.523 4.496 1 95.06 126 LEU B N 1
ATOM 2916 C CA . LEU B 1 126 ? -17.25 5.902 4.781 1 95.06 126 LEU B CA 1
ATOM 2917 C C . LEU B 1 126 ? -17.359 5.535 6.258 1 95.06 126 LEU B C 1
ATOM 2919 O O . LEU B 1 126 ? -17.141 4.383 6.633 1 95.06 126 LEU B O 1
ATOM 2923 N N . VAL B 1 127 ? -17.828 6.418 7.047 1 96.44 127 VAL B N 1
ATOM 2924 C CA . VAL B 1 127 ? -17.766 6.332 8.5 1 96.44 127 VAL B CA 1
ATOM 2925 C C . VAL B 1 127 ? -18.781 5.305 9.008 1 96.44 127 VAL B C 1
ATOM 2927 O O . VAL B 1 127 ? -18.422 4.395 9.758 1 96.44 127 VAL B O 1
ATOM 2930 N N . GLU B 1 128 ? -20.031 5.438 8.586 1 97.44 128 GLU B N 1
ATOM 2931 C CA . GLU B 1 128 ? -21.078 4.543 9.078 1 97.44 128 GLU B CA 1
ATOM 2932 C C . GLU B 1 128 ? -20.797 3.098 8.672 1 97.44 128 GLU B C 1
ATOM 2934 O O . GLU B 1 128 ? -20.938 2.182 9.484 1 97.44 128 GLU B O 1
ATOM 2939 N N . GLU B 1 129 ? -20.406 2.953 7.496 1 98.12 129 GLU B N 1
ATOM 2940 C CA . GLU B 1 129 ? -20.047 1.615 7.027 1 98.12 129 GLU B CA 1
ATOM 2941 C C . GLU B 1 129 ? -18.875 1.043 7.816 1 98.12 129 GLU B C 1
ATOM 2943 O O . GLU B 1 129 ? -18.875 -0.133 8.18 1 98.12 129 GLU B O 1
ATOM 2948 N N . GLY B 1 130 ? -17.859 1.849 8.023 1 98.25 130 GLY B N 1
ATOM 2949 C CA . GLY B 1 130 ? -16.719 1.423 8.812 1 98.25 130 GLY B CA 1
ATOM 2950 C C . GLY B 1 130 ? -17.078 0.994 10.219 1 98.25 130 GLY B C 1
ATOM 2951 O O . GLY B 1 130 ? -16.625 -0.05 10.695 1 98.25 130 GLY B O 1
ATOM 2952 N N . LYS B 1 131 ? -17.891 1.795 10.852 1 97.75 131 LYS B N 1
ATOM 2953 C CA . LYS B 1 131 ? -18.359 1.457 12.203 1 97.75 131 LYS B CA 1
ATOM 2954 C C . LYS B 1 131 ? -19.109 0.133 12.203 1 97.75 131 LYS B C 1
ATOM 2956 O O . LYS B 1 131 ? -18.906 -0.699 13.094 1 97.75 131 LYS B O 1
ATOM 2961 N N . PHE B 1 132 ? -19.953 -0.009 11.297 1 97.69 132 PHE B N 1
ATOM 2962 C CA . PHE B 1 132 ? -20.719 -1.24 11.172 1 97.69 132 PHE B CA 1
ATOM 2963 C C . PHE B 1 132 ? -19.797 -2.441 11 1 97.69 132 PHE B C 1
ATOM 2965 O O . PHE B 1 132 ? -19.938 -3.439 11.711 1 97.69 132 PHE B O 1
ATOM 2972 N N . LEU B 1 133 ? -18.891 -2.34 10.133 1 98.38 133 LEU B N 1
ATOM 2973 C CA . LEU B 1 133 ? -17.969 -3.43 9.836 1 98.38 133 LEU B CA 1
ATOM 2974 C C . LEU B 1 133 ? -17.109 -3.754 11.055 1 98.38 133 LEU B C 1
ATOM 2976 O O . LEU B 1 133 ? -16.859 -4.926 11.352 1 98.38 133 LEU B O 1
ATOM 2980 N N . PHE B 1 134 ? -16.656 -2.719 11.68 1 98.06 134 PHE B N 1
ATOM 2981 C CA . PHE B 1 134 ? -15.859 -2.912 12.883 1 98.06 134 PHE B CA 1
ATOM 2982 C C . PHE B 1 134 ? -16.641 -3.668 13.945 1 98.06 134 PHE B C 1
ATOM 2984 O O . PHE B 1 134 ? -16.109 -4.566 14.602 1 98.06 134 PHE B O 1
ATOM 2991 N N . SER B 1 135 ? -17.891 -3.338 14.07 1 95.94 135 SER B N 1
ATOM 2992 C CA . SER B 1 135 ? -18.734 -4.031 15.031 1 95.94 135 SER B CA 1
ATOM 2993 C C . SER B 1 135 ? -18.969 -5.48 14.625 1 95.94 135 SER B C 1
ATOM 2995 O O . SER B 1 135 ? -19.141 -6.352 15.484 1 95.94 135 SER B O 1
ATOM 2997 N N . ARG B 1 136 ? -18.938 -5.758 13.328 1 95.69 136 ARG B N 1
ATOM 2998 C CA . ARG B 1 136 ? -19.156 -7.098 12.805 1 95.69 136 ARG B CA 1
ATOM 2999 C C . ARG B 1 136 ? -17.984 -8.023 13.148 1 95.69 136 ARG B C 1
ATOM 3001 O O . ARG B 1 136 ? -18.141 -9.242 13.141 1 95.69 136 ARG B O 1
ATOM 3008 N N . MET B 1 137 ? -16.812 -7.465 13.445 1 96.31 137 MET B N 1
ATOM 3009 C CA . MET B 1 137 ? -15.664 -8.297 13.758 1 96.31 137 MET B CA 1
ATOM 3010 C C . MET B 1 137 ? -15.93 -9.156 14.992 1 96.31 137 MET B C 1
ATOM 3012 O O . MET B 1 137 ? -15.719 -10.367 14.969 1 96.31 137 MET B O 1
ATOM 3016 N N . GLU B 1 138 ? -16.453 -8.594 16 1 88.81 138 GLU B N 1
ATOM 3017 C CA . GLU B 1 138 ? -16.781 -9.352 17.203 1 88.81 138 GLU B CA 1
ATOM 3018 C C . GLU B 1 138 ? -17.859 -10.406 16.906 1 88.81 138 GLU B C 1
ATOM 3020 O O . GLU B 1 138 ? -17.766 -11.531 17.406 1 88.81 138 GLU B O 1
ATOM 3025 N N . HIS B 1 139 ? -18.766 -10.023 16.156 1 89.44 139 HIS B N 1
ATOM 3026 C CA . HIS B 1 139 ? -19.844 -10.938 15.805 1 89.44 139 HIS B CA 1
ATOM 3027 C C . HIS B 1 139 ? -19.312 -12.164 15.07 1 89.44 139 HIS B C 1
ATOM 3029 O O . HIS B 1 139 ? -19.859 -13.266 15.219 1 89.44 139 HIS B O 1
ATOM 3035 N N . ASN B 1 140 ? -18.312 -12 14.312 1 91.75 140 ASN B N 1
ATOM 3036 C CA . ASN B 1 140 ? -17.719 -13.086 13.531 1 91.75 140 ASN B CA 1
ATOM 3037 C C . ASN B 1 140 ? -16.547 -13.719 14.258 1 91.75 140 ASN B C 1
ATOM 3039 O O . ASN B 1 140 ? -15.75 -14.438 13.641 1 91.75 140 ASN B O 1
ATOM 3043 N N . SER B 1 141 ? -16.375 -13.336 15.492 1 92.38 141 SER B N 1
ATOM 3044 C CA . SER B 1 141 ? -15.336 -13.883 16.359 1 92.38 141 SER B CA 1
ATOM 3045 C C . SER B 1 141 ? -13.945 -13.539 15.844 1 92.38 141 SER B C 1
ATOM 3047 O O . SER B 1 141 ? -13.039 -14.375 15.891 1 92.38 141 SER B O 1
ATOM 3049 N N . VAL B 1 142 ? -13.828 -12.438 15.242 1 95.38 142 VAL B N 1
ATOM 3050 C CA . VAL B 1 142 ? -12.539 -11.875 14.844 1 95.38 142 VAL B CA 1
ATOM 3051 C C . VAL B 1 142 ? -12.172 -10.719 15.773 1 95.38 142 VAL B C 1
ATOM 3053 O O . VAL B 1 142 ? -12.906 -9.727 15.852 1 95.38 142 VAL B O 1
ATOM 3056 N N . ASN B 1 143 ? -11.109 -10.852 16.453 1 95.31 143 ASN B N 1
ATOM 3057 C CA . ASN B 1 143 ? -10.688 -9.797 17.375 1 95.31 143 ASN B CA 1
ATOM 3058 C C . ASN B 1 143 ? -9.914 -8.703 16.656 1 95.31 143 ASN B C 1
ATOM 3060 O O . ASN B 1 143 ? -8.93 -8.984 15.961 1 95.31 143 ASN B O 1
ATOM 3064 N N . PRO B 1 144 ? -10.344 -7.465 16.875 1 96.56 144 PRO B N 1
ATOM 3065 C CA . PRO B 1 144 ? -9.57 -6.379 16.266 1 96.56 144 PRO B CA 1
ATOM 3066 C C . PRO B 1 144 ? -8.141 -6.293 16.797 1 96.56 144 PRO B C 1
ATOM 3068 O O . PRO B 1 144 ? -7.918 -6.465 18 1 96.56 144 PRO B O 1
ATOM 3071 N N . ASN B 1 145 ? -7.273 -6.199 15.945 1 96.25 145 ASN B N 1
ATOM 3072 C CA . ASN B 1 145 ? -5.887 -5.957 16.328 1 96.25 145 ASN B CA 1
ATOM 3073 C C . ASN B 1 145 ? -5.473 -4.512 16.062 1 96.25 145 ASN B C 1
ATOM 3075 O O . ASN B 1 145 ? -6.32 -3.668 15.758 1 96.25 145 ASN B O 1
ATOM 3079 N N . LEU B 1 146 ? -4.215 -4.156 16.203 1 97.38 146 LEU B N 1
ATOM 3080 C CA . LEU B 1 146 ? -3.711 -2.787 16.125 1 97.38 146 LEU B CA 1
ATOM 3081 C C . LEU B 1 146 ? -3.998 -2.182 14.758 1 97.38 146 LEU B C 1
ATOM 3083 O O . LEU B 1 146 ? -4.336 -1 14.656 1 97.38 146 LEU B O 1
ATOM 3087 N N . LYS B 1 147 ? -3.918 -2.98 13.742 1 96.94 147 LYS B N 1
ATOM 3088 C CA . LYS B 1 147 ? -4.141 -2.477 12.391 1 96.94 147 LYS B CA 1
ATOM 3089 C C . LYS B 1 147 ? -5.594 -2.059 12.188 1 96.94 147 LYS B C 1
ATOM 3091 O O . LYS B 1 147 ? -5.871 -1.054 11.531 1 96.94 147 LYS B O 1
ATOM 3096 N N . HIS B 1 148 ? -6.496 -2.787 12.719 1 98.19 148 HIS B N 1
ATOM 3097 C CA . HIS B 1 148 ? -7.91 -2.438 12.641 1 98.19 148 HIS B CA 1
ATOM 3098 C C . HIS B 1 148 ? -8.203 -1.148 13.398 1 98.19 148 HIS B C 1
ATOM 3100 O O . HIS B 1 148 ? -8.906 -0.272 12.891 1 98.19 148 HIS B O 1
ATOM 3106 N N . TYR B 1 149 ? -7.621 -1.059 14.562 1 98 149 TYR B N 1
ATOM 3107 C CA . TYR B 1 149 ? -7.816 0.139 15.367 1 98 149 TYR B CA 1
ATOM 3108 C C . TYR B 1 149 ? -7.219 1.363 14.688 1 98 149 TYR B C 1
ATOM 3110 O O . TYR B 1 149 ? -7.805 2.449 14.719 1 98 149 TYR B O 1
ATOM 3118 N N . ALA B 1 150 ? -6.059 1.172 14.109 1 97.75 150 ALA B N 1
ATOM 3119 C CA . ALA B 1 150 ? -5.449 2.281 13.391 1 97.75 150 ALA B CA 1
ATOM 3120 C C . ALA B 1 150 ? -6.344 2.752 12.242 1 97.75 150 ALA B C 1
ATOM 3122 O O . ALA B 1 150 ? -6.531 3.955 12.047 1 97.75 150 ALA B O 1
ATOM 3123 N N . CYS B 1 151 ? -6.914 1.841 11.523 1 97.56 151 CYS B N 1
ATOM 3124 C CA . CYS B 1 151 ? -7.809 2.156 10.414 1 97.56 151 CYS B CA 1
ATOM 3125 C C . CYS B 1 151 ? -9.039 2.904 10.906 1 97.56 151 CYS B C 1
ATOM 3127 O O . CYS B 1 151 ? -9.438 3.914 10.312 1 97.56 151 CYS B O 1
ATOM 3129 N N . MET B 1 152 ? -9.578 2.426 11.945 1 98.06 152 MET B N 1
ATOM 3130 C CA . MET B 1 152 ? -10.781 3.049 12.492 1 98.06 152 MET B CA 1
ATOM 3131 C C . MET B 1 152 ? -10.469 4.434 13.055 1 98.06 152 MET B C 1
ATOM 3133 O O . MET B 1 152 ? -11.258 5.367 12.898 1 98.06 152 MET B O 1
ATOM 3137 N N . THR B 1 153 ? -9.344 4.531 13.703 1 97.94 153 THR B N 1
ATOM 3138 C CA . THR B 1 153 ? -8.922 5.828 14.227 1 97.94 153 THR B CA 1
ATOM 3139 C C . THR B 1 153 ? -8.734 6.832 13.094 1 97.94 153 THR B C 1
ATOM 3141 O O . THR B 1 153 ? -9.172 7.98 13.195 1 97.94 153 THR B O 1
ATOM 3144 N N . ASP B 1 154 ? -8.125 6.395 12.086 1 95.88 154 ASP B N 1
ATOM 3145 C CA . ASP B 1 154 ? -7.922 7.238 10.906 1 95.88 154 ASP B CA 1
ATOM 3146 C C . ASP B 1 154 ? -9.25 7.652 10.289 1 95.88 154 ASP B C 1
ATOM 3148 O O . ASP B 1 154 ? -9.453 8.82 9.953 1 95.88 154 ASP B O 1
ATOM 3152 N N . LEU B 1 155 ? -10.102 6.695 10.133 1 95.88 155 LEU B N 1
ATOM 3153 C CA . LEU B 1 155 ? -11.414 6.941 9.555 1 95.88 155 LEU B CA 1
ATOM 3154 C C . LEU B 1 155 ? -12.18 7.98 10.367 1 95.88 155 LEU B C 1
ATOM 3156 O O . LEU B 1 155 ? -12.656 8.977 9.82 1 95.88 155 LEU B O 1
ATOM 3160 N N . LEU B 1 156 ? -12.227 7.75 11.664 1 96.12 156 LEU B N 1
ATOM 3161 C CA . LEU B 1 156 ? -12.953 8.656 12.547 1 96.12 156 LEU B CA 1
ATOM 3162 C C . LEU B 1 156 ? -12.266 10.016 12.609 1 96.12 156 LEU B C 1
ATOM 3164 O O . LEU B 1 156 ? -12.922 11.055 12.516 1 96.12 156 LEU B O 1
ATOM 3168 N N . GLY B 1 157 ? -11.031 9.992 12.688 1 92.44 157 GLY B N 1
ATOM 3169 C CA . GLY B 1 157 ? -10.266 11.227 12.773 1 92.44 157 GLY B CA 1
ATOM 3170 C C . GLY B 1 157 ? -10.414 12.109 11.547 1 92.44 157 GLY B C 1
ATOM 3171 O O . GLY B 1 157 ? -10.758 13.289 11.664 1 92.44 157 GLY B O 1
ATOM 3172 N N . ARG B 1 158 ? -10.273 11.586 10.438 1 85.94 158 ARG B N 1
ATOM 3173 C CA . ARG B 1 158 ? -10.32 12.344 9.188 1 85.94 158 ARG B CA 1
ATOM 3174 C C . ARG B 1 158 ? -11.727 12.852 8.898 1 85.94 158 ARG B C 1
ATOM 3176 O O . ARG B 1 158 ? -11.906 13.852 8.211 1 85.94 158 ARG B O 1
ATOM 3183 N N . SER B 1 159 ? -12.664 12.133 9.43 1 87 159 SER B N 1
ATOM 3184 C CA . SER B 1 159 ? -14.047 12.531 9.195 1 87 159 SER B CA 1
ATOM 3185 C C . SER B 1 159 ? -14.5 13.562 10.219 1 87 159 SER B C 1
ATOM 3187 O O . SER B 1 159 ? -15.68 13.945 10.25 1 87 159 SER B O 1
ATOM 3189 N N . GLY B 1 160 ? -13.625 13.891 11.156 1 85.88 160 GLY B N 1
ATOM 3190 C CA . GLY B 1 160 ? -13.953 14.93 12.125 1 85.88 160 GLY B CA 1
ATOM 3191 C C . GLY B 1 160 ? -14.547 14.383 13.406 1 85.88 160 GLY B C 1
ATOM 3192 O O . GLY B 1 160 ? -14.906 15.141 14.305 1 85.88 160 GLY B O 1
ATOM 3193 N N . ASN B 1 161 ? -14.68 13.086 13.422 1 93.81 161 ASN B N 1
ATOM 3194 C CA . ASN B 1 161 ? -15.18 12.461 14.641 1 93.81 161 ASN B CA 1
ATOM 3195 C C . ASN B 1 161 ? -14.062 12.234 15.656 1 93.81 161 ASN B C 1
ATOM 3197 O O . ASN B 1 161 ? -13.836 11.109 16.094 1 93.81 161 ASN B O 1
ATOM 3201 N N . LEU B 1 162 ? -13.492 13.273 16.094 1 95.06 162 LEU B N 1
ATOM 3202 C CA . LEU B 1 162 ? -12.266 13.234 16.891 1 95.06 162 LEU B CA 1
ATOM 3203 C C . LEU B 1 162 ? -12.539 12.695 18.281 1 95.06 162 LEU B C 1
ATOM 3205 O O . LEU B 1 162 ? -11.742 11.914 18.812 1 95.06 162 LEU B O 1
ATOM 3209 N N . GLN B 1 163 ? -13.625 13.141 18.875 1 95.81 163 GLN B N 1
ATOM 3210 C CA . GLN B 1 163 ? -13.961 12.648 20.203 1 95.81 163 GLN B CA 1
ATOM 3211 C C . GLN B 1 163 ? -14.18 11.141 20.188 1 95.81 163 GLN B C 1
ATOM 3213 O O . GLN B 1 163 ? -13.703 10.438 21.078 1 95.81 163 GLN B O 1
ATOM 3218 N N . GLU B 1 164 ? -14.867 10.758 19.188 1 97.25 164 GLU B N 1
ATOM 3219 C CA . GLU B 1 164 ? -15.094 9.32 19.047 1 97.25 164 GLU B CA 1
ATOM 3220 C C . GLU B 1 164 ? -13.789 8.586 18.781 1 97.25 164 GLU B C 1
ATOM 3222 O O . GLU B 1 164 ? -13.578 7.477 19.297 1 97.25 164 GLU B O 1
ATOM 3227 N N . ALA B 1 165 ? -12.922 9.094 17.953 1 97.88 165 ALA B N 1
ATOM 3228 C CA . ALA B 1 165 ? -11.617 8.508 17.672 1 97.88 165 ALA B CA 1
ATOM 3229 C C . ALA B 1 165 ? -10.797 8.367 18.953 1 97.88 165 ALA B C 1
ATOM 3231 O O . ALA B 1 165 ? -10.211 7.32 19.219 1 97.88 165 ALA B O 1
ATOM 3232 N N . GLU B 1 166 ? -10.812 9.414 19.719 1 97.44 166 GLU B N 1
ATOM 3233 C CA . GLU B 1 166 ? -10.078 9.383 20.969 1 97.44 166 GLU B CA 1
ATOM 3234 C C . GLU B 1 166 ? -10.664 8.344 21.922 1 97.44 166 GLU B C 1
ATOM 3236 O O . GLU B 1 166 ? -9.922 7.586 22.562 1 97.44 166 GLU B O 1
ATOM 3241 N N . ALA B 1 167 ? -11.938 8.375 22.062 1 97.75 167 ALA B N 1
ATOM 3242 C CA . ALA B 1 167 ? -12.602 7.398 22.922 1 97.75 167 ALA B CA 1
ATOM 3243 C C . ALA B 1 167 ? -12.266 5.973 22.5 1 97.75 167 ALA B C 1
ATOM 3245 O O . ALA B 1 167 ? -12.031 5.102 23.344 1 97.75 167 ALA B O 1
ATOM 3246 N N . LEU B 1 168 ? -12.227 5.703 21.25 1 98.25 168 LEU B N 1
ATOM 3247 C CA . LEU B 1 168 ? -11.875 4.391 20.703 1 98.25 168 LEU B CA 1
ATOM 3248 C C . LEU B 1 168 ? -10.469 3.99 21.141 1 98.25 168 LEU B C 1
ATOM 3250 O O . LEU B 1 168 ? -10.258 2.887 21.641 1 98.25 168 LEU B O 1
ATOM 3254 N N . VAL B 1 169 ? -9.555 4.863 20.969 1 98.31 169 VAL B N 1
ATOM 3255 C CA . VAL B 1 169 ? -8.156 4.59 21.281 1 98.31 169 VAL B CA 1
ATOM 3256 C C . VAL B 1 169 ? -7.992 4.355 22.781 1 98.31 169 VAL B C 1
ATOM 3258 O O . VAL B 1 169 ? -7.309 3.416 23.188 1 98.31 169 VAL B O 1
ATOM 3261 N N . MET B 1 170 ? -8.719 5.102 23.547 1 96.69 170 MET B N 1
ATOM 3262 C CA . MET B 1 170 ? -8.594 5.027 25 1 96.69 170 MET B CA 1
ATOM 3263 C C . MET B 1 170 ? -9.266 3.77 25.531 1 96.69 170 MET B C 1
ATOM 3265 O O . MET B 1 170 ? -8.969 3.328 26.641 1 96.69 170 MET B O 1
ATOM 3269 N N . SER B 1 171 ? -10.125 3.221 24.812 1 96.25 171 SER B N 1
ATOM 3270 C CA . SER B 1 171 ? -10.883 2.062 25.281 1 96.25 171 SER B CA 1
ATOM 3271 C C . SER B 1 171 ? -10.258 0.761 24.781 1 96.25 171 SER B C 1
ATOM 3273 O O . SER B 1 171 ? -10.758 -0.326 25.078 1 96.25 171 SER B O 1
ATOM 3275 N N . MET B 1 172 ? -9.219 0.855 24 1 96.44 172 MET B N 1
ATOM 3276 C CA . MET B 1 172 ? -8.578 -0.343 23.469 1 96.44 172 MET B CA 1
ATOM 3277 C C . MET B 1 172 ? -8.102 -1.257 24.594 1 96.44 172 MET B C 1
ATOM 3279 O O . MET B 1 172 ? -7.586 -0.784 25.594 1 96.44 172 MET B O 1
ATOM 3283 N N . LEU B 1 173 ? -8.25 -2.557 24.359 1 92.12 173 LEU B N 1
ATOM 3284 C CA . LEU B 1 173 ? -7.773 -3.553 25.312 1 92.12 173 LEU B CA 1
ATOM 3285 C C . LEU B 1 173 ? -6.281 -3.805 25.141 1 92.12 173 LEU B C 1
ATOM 3287 O O . LEU B 1 173 ? -5.609 -4.234 26.078 1 92.12 173 LEU B O 1
ATOM 3291 N N . ILE B 1 174 ? -5.797 -3.602 24.016 1 95.38 174 ILE B N 1
ATOM 3292 C CA . ILE B 1 174 ? -4.371 -3.697 23.703 1 95.38 174 ILE B CA 1
ATOM 3293 C C . ILE B 1 174 ? -3.762 -2.299 23.656 1 95.38 174 ILE B C 1
ATOM 3295 O O . ILE B 1 174 ? -4.398 -1.356 23.172 1 95.38 174 ILE B O 1
ATOM 3299 N N . SER B 1 175 ? -2.559 -2.227 24.094 1 96.12 175 SER B N 1
ATOM 3300 C CA . SER B 1 175 ? -1.91 -0.92 24.109 1 96.12 175 SER B CA 1
ATOM 3301 C C . SER B 1 175 ? -1.748 -0.359 22.703 1 96.12 175 SER B C 1
ATOM 3303 O O . SER B 1 175 ? -1.199 -1.024 21.828 1 96.12 175 SER B O 1
ATOM 3305 N N . PRO B 1 176 ? -2.211 0.895 22.516 1 97.5 176 PRO B N 1
ATOM 3306 C CA . PRO B 1 176 ? -2.008 1.496 21.203 1 97.5 176 PRO B CA 1
ATOM 3307 C C . PRO B 1 176 ? -0.533 1.69 20.859 1 97.5 176 PRO B C 1
ATOM 3309 O O . PRO B 1 176 ? 0.271 2.008 21.734 1 97.5 176 PRO B O 1
ATOM 3312 N N . ASP B 1 177 ? -0.233 1.474 19.656 1 96.44 177 ASP B N 1
ATOM 3313 C CA . ASP B 1 177 ? 1.135 1.707 19.203 1 96.44 177 ASP B CA 1
ATOM 3314 C C . ASP B 1 177 ? 1.234 3.004 18.406 1 96.44 177 ASP B C 1
ATOM 3316 O O . ASP B 1 177 ? 0.302 3.811 18.391 1 96.44 177 ASP B O 1
ATOM 3320 N N . GLY B 1 178 ? 2.385 3.221 17.797 1 95.19 178 GLY B N 1
ATOM 3321 C CA . GLY B 1 178 ? 2.639 4.445 17.047 1 95.19 178 GLY B CA 1
ATOM 3322 C C . GLY B 1 178 ? 1.659 4.664 15.906 1 95.19 178 GLY B C 1
ATOM 3323 O O . GLY B 1 178 ? 1.291 5.805 15.609 1 95.19 178 GLY B O 1
ATOM 3324 N N . SER B 1 179 ? 1.271 3.557 15.32 1 95.12 179 SER B N 1
ATOM 3325 C CA . SER B 1 179 ? 0.339 3.684 14.203 1 95.12 179 SER B CA 1
ATOM 3326 C C . SER B 1 179 ? -1.015 4.207 14.672 1 95.12 179 SER B C 1
ATOM 3328 O O . SER B 1 179 ? -1.628 5.043 14 1 95.12 179 SER B O 1
ATOM 3330 N N . VAL B 1 180 ? -1.468 3.77 15.773 1 97.75 180 VAL B N 1
ATOM 3331 C CA . VAL B 1 180 ? -2.762 4.18 16.312 1 97.75 180 VAL B CA 1
ATOM 3332 C C . VAL B 1 180 ? -2.672 5.605 16.844 1 97.75 180 VAL B C 1
ATOM 3334 O O . VAL B 1 180 ? -3.441 6.477 16.438 1 97.75 180 VAL B O 1
ATOM 3337 N N . TRP B 1 181 ? -1.678 5.879 17.641 1 97.44 181 TRP B N 1
ATOM 3338 C CA . TRP B 1 181 ? -1.489 7.211 18.219 1 97.44 181 TRP B CA 1
ATOM 3339 C C . TRP B 1 181 ? -1.204 8.234 17.125 1 97.44 181 TRP B C 1
ATOM 3341 O O . TRP B 1 181 ? -1.701 9.367 17.188 1 97.44 181 TRP B O 1
ATOM 3351 N N . GLY B 1 182 ? -0.397 7.805 16.234 1 95.44 182 GLY B N 1
ATOM 3352 C CA . GLY B 1 182 ? -0.072 8.688 15.125 1 95.44 182 GLY B CA 1
ATOM 3353 C C . GLY B 1 182 ? -1.285 9.086 14.305 1 95.44 182 GLY B C 1
ATOM 3354 O O . GLY B 1 182 ? -1.406 10.242 13.898 1 95.44 182 GLY B O 1
ATOM 3355 N N . ALA B 1 183 ? -2.131 8.109 14.047 1 95.12 183 ALA B N 1
ATOM 3356 C CA . ALA B 1 183 ? -3.365 8.406 13.32 1 95.12 183 ALA B CA 1
ATOM 3357 C C . ALA B 1 183 ? -4.211 9.43 14.078 1 95.12 183 ALA B C 1
ATOM 3359 O O . ALA B 1 183 ? -4.75 10.367 13.477 1 95.12 183 ALA B O 1
ATOM 3360 N N . LEU B 1 184 ? -4.27 9.289 15.352 1 96.62 184 LEU B N 1
ATOM 3361 C CA . LEU B 1 184 ? -5.043 10.219 16.156 1 96.62 184 LEU B CA 1
ATOM 3362 C C . LEU B 1 184 ? -4.398 11.602 16.172 1 96.62 184 LEU B C 1
ATOM 3364 O O . LEU B 1 184 ? -5.086 12.617 16 1 96.62 184 LEU B O 1
ATOM 3368 N N . LEU B 1 185 ? -3.127 11.656 16.281 1 95.44 185 LEU B N 1
ATOM 3369 C CA . LEU B 1 185 ? -2.406 12.93 16.281 1 95.44 185 LEU B CA 1
ATOM 3370 C C . LEU B 1 185 ? -2.594 13.656 14.953 1 95.44 185 LEU B C 1
ATOM 3372 O O . LEU B 1 185 ? -2.898 14.852 14.938 1 95.44 185 LEU B O 1
ATOM 3376 N N . SER B 1 186 ? -2.422 12.961 13.953 1 88.56 186 SER B N 1
ATOM 3377 C CA . SER B 1 186 ? -2.543 13.547 12.625 1 88.56 186 SER B CA 1
ATOM 3378 C C . SER B 1 186 ? -3.926 14.156 12.414 1 88.56 186 SER B C 1
ATOM 3380 O O . SER B 1 186 ? -4.066 15.164 11.719 1 88.56 186 SER B O 1
ATOM 3382 N N . ALA B 1 187 ? -4.871 13.531 12.977 1 87.81 187 ALA B N 1
ATOM 3383 C CA . ALA B 1 187 ? -6.246 13.992 12.789 1 87.81 187 ALA B CA 1
ATOM 3384 C C . ALA B 1 187 ? -6.523 15.234 13.625 1 87.81 187 ALA B C 1
ATOM 3386 O O . ALA B 1 187 ? -7.34 16.078 13.25 1 87.81 187 ALA B O 1
ATOM 3387 N N . CYS B 1 188 ? -5.82 15.43 14.719 1 89.56 188 CYS B N 1
ATOM 3388 C CA . CYS B 1 188 ? -6.254 16.469 15.648 1 89.56 188 CYS B CA 1
ATOM 3389 C C . CYS B 1 188 ? -5.277 17.641 15.648 1 89.56 188 CYS B C 1
ATOM 3391 O O . CYS B 1 188 ? -5.594 18.719 16.156 1 89.56 188 CYS B O 1
ATOM 3393 N N . VAL B 1 189 ? -4.227 17.562 15.016 1 82.94 189 VAL B N 1
ATOM 3394 C CA . VAL B 1 189 ? -3.17 18.562 15.109 1 82.94 189 VAL B CA 1
ATOM 3395 C C . VAL B 1 189 ? -3.65 19.891 14.5 1 82.94 189 VAL B C 1
ATOM 3397 O O . VAL B 1 189 ? -3.258 20.969 14.945 1 82.94 189 VAL B O 1
ATOM 3400 N N . HIS B 1 190 ? -4.559 19.844 13.602 1 72.81 190 HIS B N 1
ATOM 3401 C CA . HIS B 1 190 ? -4.98 21.062 12.922 1 72.81 190 HIS B CA 1
ATOM 3402 C C . HIS B 1 190 ? -6.324 21.562 13.445 1 72.81 190 HIS B C 1
ATOM 3404 O O . HIS B 1 190 ? -6.656 22.734 13.312 1 72.81 190 HIS B O 1
ATOM 3410 N N . ASN B 1 191 ? -7.105 20.672 14.078 1 73.69 191 ASN B N 1
ATOM 3411 C CA . ASN B 1 191 ? -8.477 21.047 14.391 1 73.69 191 ASN B CA 1
ATOM 3412 C C . ASN B 1 191 ? -8.711 21.109 15.898 1 73.69 191 ASN B C 1
ATOM 3414 O O . ASN B 1 191 ? -9.602 21.828 16.359 1 73.69 191 ASN B O 1
ATOM 3418 N N . GLU B 1 192 ? -8.023 20.312 16.516 1 86.75 192 GLU B N 1
ATOM 3419 C CA . GLU B 1 192 ? -8.195 20.219 17.953 1 86.75 192 GLU B CA 1
ATOM 3420 C C . GLU B 1 192 ? -6.852 20.203 18.672 1 86.75 192 GLU B C 1
ATOM 3422 O O . GLU B 1 192 ? -6.457 19.172 19.234 1 86.75 192 GLU B O 1
ATOM 3427 N N . SER B 1 193 ? -6.297 21.344 18.812 1 88.56 193 SER B N 1
ATOM 3428 C CA . SER B 1 193 ? -4.941 21.469 19.344 1 88.56 193 SER B CA 1
ATOM 3429 C C . SER B 1 193 ? -4.859 20.984 20.781 1 88.56 193 SER B C 1
ATOM 3431 O O . SER B 1 193 ? -3.854 20.406 21.188 1 88.56 193 SER B O 1
ATOM 3433 N N . GLU B 1 194 ? -5.898 21.281 21.547 1 92.56 194 GLU B N 1
ATOM 3434 C CA . GLU B 1 194 ? -5.891 20.859 22.938 1 92.56 194 GLU B CA 1
ATOM 3435 C C . GLU B 1 194 ? -5.785 19.344 23.047 1 92.56 194 GLU B C 1
ATOM 3437 O O . GLU B 1 194 ? -5.039 18.812 23.875 1 92.56 194 GLU B O 1
ATOM 3442 N N . MET B 1 195 ? -6.523 18.688 22.234 1 94.88 195 MET B N 1
ATOM 3443 C CA . MET B 1 195 ? -6.445 17.234 22.188 1 94.88 195 MET B CA 1
ATOM 3444 C C . MET B 1 195 ? -5.059 16.781 21.766 1 94.88 195 MET B C 1
ATOM 3446 O O . MET B 1 195 ? -4.496 15.844 22.344 1 94.88 195 MET B O 1
ATOM 3450 N N . ALA B 1 196 ? -4.57 17.328 20.734 1 95.56 196 ALA B N 1
ATOM 3451 C CA . ALA B 1 196 ? -3.244 16.984 20.219 1 95.56 196 ALA B CA 1
ATOM 3452 C C . ALA B 1 196 ? -2.186 17.141 21.312 1 95.56 196 ALA B C 1
ATOM 3454 O O . ALA B 1 196 ? -1.315 16.281 21.469 1 95.56 196 ALA B O 1
ATOM 3455 N N . ILE B 1 197 ? -2.311 18.219 22.047 1 95.56 197 ILE B N 1
ATOM 3456 C CA . ILE B 1 197 ? -1.372 18.484 23.141 1 95.56 197 ILE B CA 1
ATOM 3457 C C . ILE B 1 197 ? -1.5 17.391 24.203 1 95.56 197 ILE B C 1
ATOM 3459 O O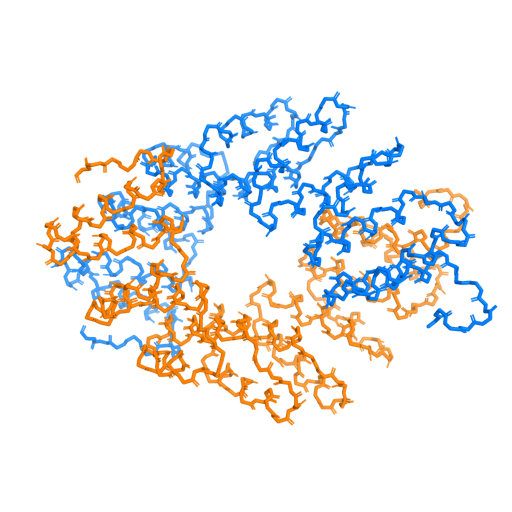 . ILE B 1 197 ? -0.495 16.859 24.672 1 95.56 197 ILE B O 1
ATOM 3463 N N . ARG B 1 198 ? -2.703 17.047 24.516 1 95.25 198 ARG B N 1
ATOM 3464 C CA . ARG B 1 198 ? -2.961 16.062 25.562 1 95.25 198 ARG B CA 1
ATOM 3465 C C . ARG B 1 198 ? -2.357 14.703 25.188 1 95.25 198 ARG B C 1
ATOM 3467 O O . ARG B 1 198 ? -1.874 13.984 26.062 1 95.25 198 ARG B O 1
ATOM 3474 N N . ILE B 1 199 ? -2.289 14.406 23.953 1 96.56 199 ILE B N 1
ATOM 3475 C CA . ILE B 1 199 ? -1.881 13.055 23.594 1 96.56 199 ILE B CA 1
ATOM 3476 C C . ILE B 1 199 ? -0.44 13.07 23.094 1 96.56 199 ILE B C 1
ATOM 3478 O O . ILE B 1 199 ? 0.134 12.016 22.797 1 96.56 199 ILE B O 1
ATOM 3482 N N . SER B 1 200 ? 0.188 14.148 22.984 1 96.25 200 SER B N 1
ATOM 3483 C CA . SER B 1 200 ? 1.5 14.305 22.375 1 96.25 200 SER B CA 1
ATOM 3484 C C . SER B 1 200 ? 2.539 13.414 23.047 1 96.25 200 SER B C 1
ATOM 3486 O O . SER B 1 200 ? 3.352 12.781 22.375 1 96.25 200 SER B O 1
ATOM 3488 N N . THR B 1 201 ? 2.479 13.391 24.344 1 95 201 THR B N 1
ATOM 3489 C CA . THR B 1 201 ? 3.451 12.586 25.078 1 95 201 THR B CA 1
ATOM 3490 C C . THR B 1 201 ? 3.277 11.102 24.766 1 95 201 THR B C 1
ATOM 3492 O O . THR B 1 201 ? 4.262 10.383 24.594 1 95 201 THR B O 1
ATOM 3495 N N . ARG B 1 202 ? 2.055 10.656 24.719 1 96.31 202 ARG B N 1
ATOM 3496 C CA . ARG B 1 202 ? 1.768 9.258 24.391 1 96.31 202 ARG B CA 1
ATOM 3497 C C . ARG B 1 202 ? 2.217 8.914 22.984 1 96.31 202 ARG B C 1
ATOM 3499 O O . ARG B 1 202 ? 2.734 7.824 22.734 1 96.31 202 ARG B O 1
ATOM 3506 N N . VAL B 1 203 ? 2.006 9.805 22.062 1 96.81 203 VAL B N 1
ATOM 3507 C CA . VAL B 1 203 ? 2.402 9.625 20.672 1 96.81 203 VAL B CA 1
ATOM 3508 C C . VAL B 1 203 ? 3.916 9.445 20.578 1 96.81 203 VAL B C 1
ATOM 3510 O O . VAL B 1 203 ? 4.402 8.461 20.016 1 96.81 203 VAL B O 1
ATOM 3513 N N . ILE B 1 204 ? 4.652 10.336 21.25 1 95.19 204 ILE B N 1
ATOM 3514 C CA . ILE B 1 204 ? 6.109 10.328 21.188 1 95.19 204 ILE B CA 1
ATOM 3515 C C . ILE B 1 204 ? 6.645 9.07 21.875 1 95.19 204 ILE B C 1
ATOM 3517 O O . ILE B 1 204 ? 7.535 8.398 21.344 1 95.19 204 ILE B O 1
ATOM 3521 N N . ASP B 1 205 ? 6.039 8.664 22.953 1 95.38 205 ASP B N 1
ATOM 3522 C CA . ASP B 1 205 ? 6.484 7.492 23.703 1 95.38 205 ASP B CA 1
ATOM 3523 C C . ASP B 1 205 ? 6.223 6.207 22.922 1 95.38 205 ASP B C 1
ATOM 3525 O O . ASP B 1 205 ? 6.957 5.227 23.062 1 95.38 205 ASP B O 1
ATOM 3529 N N . SER B 1 206 ? 5.176 6.219 22.188 1 95.31 206 SER B N 1
ATOM 3530 C CA . SER B 1 206 ? 4.797 5.02 21.438 1 95.31 206 SER B CA 1
ATOM 3531 C C . SER B 1 206 ? 5.801 4.715 20.328 1 95.31 206 SER B C 1
ATOM 3533 O O . SER B 1 206 ? 5.938 3.566 19.906 1 95.31 206 SER B O 1
ATOM 3535 N N . ASP B 1 207 ? 6.477 5.727 19.812 1 93.5 207 ASP B N 1
ATOM 3536 C CA . ASP B 1 207 ? 7.512 5.59 18.797 1 93.5 207 ASP B CA 1
ATOM 3537 C C . ASP B 1 207 ? 8.484 6.77 18.828 1 93.5 207 ASP B C 1
ATOM 3539 O O . ASP B 1 207 ? 8.414 7.66 17.984 1 93.5 207 ASP B O 1
ATOM 3543 N N . PRO B 1 208 ? 9.438 6.719 19.656 1 92.56 208 PRO B N 1
ATOM 3544 C CA . PRO B 1 208 ? 10.305 7.867 19.906 1 92.56 208 PRO B CA 1
ATOM 3545 C C . PRO B 1 208 ? 11.203 8.211 18.719 1 92.56 208 PRO B C 1
ATOM 3547 O O . PRO B 1 208 ? 11.75 9.312 18.656 1 92.56 208 PRO B O 1
ATOM 3550 N N . GLN B 1 209 ? 11.32 7.371 17.812 1 87.94 209 GLN B N 1
ATOM 3551 C CA . GLN B 1 209 ? 12.234 7.609 16.703 1 87.94 209 GLN B CA 1
ATOM 3552 C C . GLN B 1 209 ? 11.508 8.188 15.492 1 87.94 209 GLN B C 1
ATOM 3554 O O . GLN B 1 209 ? 12.125 8.523 14.484 1 87.94 209 GLN B O 1
ATOM 3559 N N . ASN B 1 210 ? 10.266 8.344 15.656 1 87.31 210 ASN B N 1
ATOM 3560 C CA . ASN B 1 210 ? 9.477 8.883 14.547 1 87.31 210 ASN B CA 1
ATOM 3561 C C . ASN B 1 210 ? 9.57 10.406 14.477 1 87.31 210 ASN B C 1
ATOM 3563 O O . ASN B 1 210 ? 8.961 11.102 15.289 1 87.31 210 ASN B O 1
ATOM 3567 N N . ASP B 1 211 ? 10.273 10.906 13.523 1 85.12 211 ASP B N 1
ATOM 3568 C CA . ASP B 1 211 ? 10.5 12.344 13.414 1 85.12 211 ASP B CA 1
ATOM 3569 C C . ASP B 1 211 ? 9.203 13.086 13.102 1 85.12 211 ASP B C 1
ATOM 3571 O O . ASP B 1 211 ? 9.031 14.242 13.492 1 85.12 211 ASP B O 1
ATOM 3575 N N . GLY B 1 212 ? 8.297 12.352 12.43 1 82.62 212 GLY B N 1
ATOM 3576 C CA . GLY B 1 212 ? 7.031 12.961 12.039 1 82.62 212 GLY B CA 1
ATOM 3577 C C . GLY B 1 212 ? 6.219 13.453 13.219 1 82.62 212 GLY B C 1
ATOM 3578 O O . GLY B 1 212 ? 5.543 14.477 13.133 1 82.62 212 GLY B O 1
ATOM 3579 N N . TYR B 1 213 ? 6.344 12.805 14.25 1 90.25 213 TYR B N 1
ATOM 3580 C CA . TYR B 1 213 ? 5.605 13.188 15.445 1 90.25 213 TYR B CA 1
ATOM 3581 C C . TYR B 1 213 ? 6.105 14.523 15.984 1 90.25 213 TYR B C 1
ATOM 3583 O O . TYR B 1 213 ? 5.309 15.422 16.266 1 90.25 213 TYR B O 1
ATOM 3591 N N . TYR B 1 214 ? 7.359 14.664 16.047 1 88.69 214 TYR B N 1
ATOM 3592 C CA . TYR B 1 214 ? 7.957 15.891 16.562 1 88.69 214 TYR B CA 1
ATOM 3593 C C . TYR B 1 214 ? 7.645 17.078 15.648 1 88.69 214 TYR B C 1
ATOM 3595 O O . TYR B 1 214 ? 7.301 18.156 16.125 1 88.69 214 TYR B O 1
ATOM 3603 N N . ILE B 1 215 ? 7.73 16.797 14.461 1 80 215 ILE B N 1
ATOM 3604 C CA . ILE B 1 215 ? 7.492 17.844 13.477 1 80 215 ILE B CA 1
ATOM 3605 C C . ILE B 1 215 ? 6.043 18.312 13.555 1 80 215 ILE B C 1
ATOM 3607 O O . ILE B 1 215 ? 5.77 19.516 13.609 1 80 215 ILE B O 1
ATOM 3611 N N . LEU B 1 216 ? 5.121 17.375 13.586 1 83.12 216 LEU B N 1
ATOM 3612 C CA . LEU B 1 216 ? 3.703 17.703 13.664 1 83.12 216 LEU B CA 1
ATOM 3613 C C . LEU B 1 216 ? 3.4 18.5 14.93 1 83.12 216 LEU B C 1
ATOM 3615 O O . LEU B 1 216 ? 2.691 19.516 14.883 1 83.12 216 LEU B O 1
ATOM 3619 N N . ILE B 1 217 ? 3.961 18.078 15.961 1 90.38 217 ILE B N 1
ATOM 3620 C CA . ILE B 1 217 ? 3.717 18.703 17.25 1 90.38 217 ILE B CA 1
ATOM 3621 C C . ILE B 1 217 ? 4.355 20.094 17.266 1 90.38 217 ILE B C 1
ATOM 3623 O O . ILE B 1 217 ? 3.736 21.062 17.719 1 90.38 217 ILE B O 1
ATOM 3627 N N . SER B 1 218 ? 5.535 20.172 16.766 1 87.06 218 SER B N 1
ATOM 3628 C CA . SER B 1 218 ? 6.219 21.469 16.703 1 87.06 218 SER B CA 1
ATOM 3629 C C . SER B 1 218 ? 5.441 22.453 15.836 1 87.06 218 SER B C 1
ATOM 3631 O O . SER B 1 218 ? 5.254 23.609 16.234 1 87.06 218 SER B O 1
ATOM 3633 N N . ASN B 1 219 ? 5.016 21.984 14.758 1 76.75 219 ASN B N 1
ATOM 3634 C CA . ASN B 1 219 ? 4.242 22.828 13.859 1 76.75 219 ASN B CA 1
ATOM 3635 C C . ASN B 1 219 ? 2.934 23.281 14.508 1 76.75 219 ASN B C 1
ATOM 3637 O O . ASN B 1 219 ? 2.498 24.422 14.305 1 76.75 219 ASN B O 1
ATOM 3641 N N . MET B 1 220 ? 2.324 22.422 15.156 1 82.12 220 MET B N 1
ATOM 3642 C CA . MET B 1 220 ? 1.104 22.766 15.883 1 82.12 220 MET B CA 1
ATOM 3643 C C . MET B 1 220 ? 1.363 23.891 16.875 1 82.12 220 MET B C 1
ATOM 3645 O O . MET B 1 220 ? 0.636 24.875 16.906 1 82.12 220 MET B O 1
ATOM 3649 N N . TYR B 1 221 ? 2.434 23.781 17.609 1 86.69 221 TYR B N 1
ATOM 3650 C CA . TYR B 1 221 ? 2.787 24.812 18.578 1 86.69 221 TYR B CA 1
ATOM 3651 C C . TYR B 1 221 ? 3.061 26.141 17.859 1 86.69 221 TYR B C 1
ATOM 3653 O O . TYR B 1 221 ? 2.633 27.203 18.328 1 86.69 221 TYR B O 1
ATOM 3661 N N . SER B 1 222 ? 3.762 26 16.781 1 80.19 222 SER B N 1
ATOM 3662 C CA . SER B 1 222 ? 4.059 27.203 16.016 1 80.19 222 SER B CA 1
ATOM 3663 C C . SER B 1 222 ? 2.779 27.891 15.531 1 80.19 222 SER B C 1
ATOM 3665 O O . SER B 1 222 ? 2.654 29.109 15.602 1 80.19 222 SER B O 1
ATOM 3667 N N . SER B 1 223 ? 1.922 27.125 15.102 1 74.12 223 SER B N 1
ATOM 3668 C CA . SER B 1 223 ? 0.671 27.656 14.586 1 74.12 223 SER B CA 1
ATOM 3669 C C . SER B 1 223 ? -0.141 28.328 15.688 1 74.12 223 SER B C 1
ATOM 3671 O O . SER B 1 223 ? -0.971 29.203 15.414 1 74.12 223 SER B O 1
ATOM 3673 N N . MET B 1 224 ? 0.117 27.984 16.891 1 80.5 224 MET B N 1
ATOM 3674 C CA . MET B 1 224 ? -0.573 28.547 18.047 1 80.5 224 MET B CA 1
ATOM 3675 C C . MET B 1 224 ? 0.182 29.75 18.609 1 80.5 224 MET B C 1
ATOM 3677 O O . MET B 1 224 ? -0.268 30.375 19.562 1 80.5 224 MET B O 1
ATOM 3681 N N . GLY B 1 225 ? 1.365 29.953 18.047 1 80.75 225 GLY B N 1
ATOM 3682 C CA . GLY B 1 225 ? 2.193 31.047 18.547 1 80.75 225 GLY B CA 1
ATOM 3683 C C . GLY B 1 225 ? 3.027 30.672 19.75 1 80.75 225 GLY B C 1
ATOM 3684 O O . GLY B 1 225 ? 3.543 31.531 20.453 1 80.75 225 GLY B O 1
ATOM 3685 N N . TRP B 1 226 ? 2.973 29.422 20.047 1 90.38 226 TRP B N 1
ATOM 3686 C CA . TRP B 1 226 ? 3.771 28.906 21.156 1 90.38 226 TRP B CA 1
ATOM 3687 C C . TRP B 1 226 ? 5.18 28.547 20.703 1 90.38 226 TRP B C 1
ATOM 3689 O O . TRP B 1 226 ? 5.562 27.375 20.719 1 90.38 226 TRP B O 1
ATOM 3699 N N . TRP B 1 227 ? 6.051 29.453 20.453 1 86.25 227 TRP B N 1
ATOM 3700 C CA . TRP B 1 227 ? 7.352 29.297 19.812 1 86.25 227 TRP B CA 1
ATOM 3701 C C . TRP B 1 227 ? 8.328 28.578 20.734 1 86.25 227 TRP B C 1
ATOM 3703 O O . TRP B 1 227 ? 9.164 27.797 20.25 1 86.25 227 TRP B O 1
ATOM 3713 N N . GLU B 1 228 ? 8.234 28.875 22 1 93.12 228 GLU B N 1
ATOM 3714 C CA . GLU B 1 228 ? 9.117 28.203 22.938 1 93.12 228 GLU B CA 1
ATOM 3715 C C . GLU B 1 228 ? 8.859 26.688 22.953 1 93.12 228 GLU B C 1
ATOM 3717 O O . GLU B 1 228 ? 9.797 25.891 22.938 1 93.12 228 GLU B O 1
ATOM 3722 N N . GLU B 1 229 ? 7.59 26.359 23.016 1 93.44 229 GLU B N 1
ATOM 3723 C CA . GLU B 1 229 ? 7.219 24.953 22.984 1 93.44 229 GLU B CA 1
ATOM 3724 C C . GLU B 1 229 ? 7.641 24.281 21.688 1 93.44 229 GLU B C 1
ATOM 3726 O O . GLU B 1 229 ? 8.086 23.141 21.688 1 93.44 229 GLU B O 1
ATOM 3731 N N . ALA B 1 230 ? 7.434 24.922 20.609 1 89.75 230 ALA B N 1
ATOM 3732 C CA . ALA B 1 230 ? 7.863 24.422 19.297 1 89.75 230 ALA B CA 1
ATOM 3733 C C . ALA B 1 230 ? 9.367 24.141 19.281 1 89.75 230 ALA B C 1
ATOM 3735 O O . ALA B 1 230 ? 9.805 23.078 18.844 1 89.75 230 ALA B O 1
ATOM 3736 N N . GLN B 1 231 ? 10.086 25.109 19.797 1 91.06 231 GLN B N 1
ATOM 3737 C CA . GLN B 1 231 ? 11.539 24.969 19.875 1 91.06 231 GLN B CA 1
ATOM 3738 C C . GLN B 1 231 ? 11.945 23.812 20.781 1 91.06 231 GLN B C 1
ATOM 3740 O O . GLN B 1 231 ? 12.852 23.047 20.453 1 91.06 231 GLN B O 1
ATOM 3745 N N . ARG B 1 232 ? 11.297 23.734 21.875 1 94.25 232 ARG B N 1
ATOM 3746 C CA . ARG B 1 232 ? 11.578 22.641 22.812 1 94.25 232 ARG B CA 1
ATOM 3747 C C . ARG B 1 232 ? 11.336 21.281 22.141 1 94.25 232 ARG B C 1
ATOM 3749 O O . ARG B 1 232 ? 12.086 20.344 22.391 1 94.25 232 ARG B O 1
ATOM 3756 N N . THR B 1 233 ? 10.297 21.188 21.438 1 92.62 233 THR B N 1
ATOM 3757 C CA . THR B 1 233 ? 9.977 19.953 20.734 1 92.62 233 THR B CA 1
ATOM 3758 C C . THR B 1 233 ? 11.07 19.594 19.734 1 92.62 233 THR B C 1
ATOM 3760 O O . THR B 1 233 ? 11.477 18.438 19.625 1 92.62 233 THR B O 1
ATOM 3763 N N . ARG B 1 234 ? 11.57 20.516 19.062 1 87.69 234 ARG B N 1
ATOM 3764 C CA . ARG B 1 234 ? 12.648 20.312 18.109 1 87.69 234 ARG B CA 1
ATOM 3765 C C . ARG B 1 234 ? 13.93 19.891 18.812 1 87.69 234 ARG B C 1
ATOM 3767 O O . ARG B 1 234 ? 14.664 19.016 18.328 1 87.69 234 ARG B O 1
ATOM 3774 N N . GLU B 1 235 ? 14.141 20.484 19.859 1 92.12 235 GLU B N 1
ATOM 3775 C CA . GLU B 1 235 ? 15.312 20.125 20.656 1 92.12 235 GLU B CA 1
ATOM 3776 C C . GLU B 1 235 ? 15.219 18.703 21.172 1 92.12 235 GLU B C 1
ATOM 3778 O O . GLU B 1 235 ? 16.219 17.969 21.188 1 92.12 235 GLU B O 1
ATOM 3783 N N . MET B 1 236 ? 14.055 18.359 21.562 1 92.19 236 MET B N 1
ATOM 3784 C CA . MET B 1 236 ? 13.828 16.984 22 1 92.19 236 MET B CA 1
ATOM 3785 C C . MET B 1 236 ? 14.148 16 20.891 1 92.19 236 MET B C 1
ATOM 3787 O O . MET B 1 236 ? 14.758 14.961 21.125 1 92.19 236 MET B O 1
ATOM 3791 N N . MET B 1 237 ? 13.609 16.25 19.75 1 90.62 237 MET B N 1
ATOM 3792 C CA . MET B 1 237 ? 13.875 15.43 18.562 1 90.62 237 MET B CA 1
ATOM 3793 C C . MET B 1 237 ? 15.375 15.266 18.344 1 90.62 237 MET B C 1
ATOM 3795 O O . MET B 1 237 ? 15.859 14.148 18.141 1 90.62 237 MET B O 1
ATOM 3799 N N . LYS B 1 238 ? 16.156 16.312 18.469 1 87.75 238 LYS B N 1
ATOM 3800 C CA . LYS B 1 238 ? 17.609 16.312 18.281 1 87.75 238 LYS B CA 1
ATOM 3801 C C . LYS B 1 238 ? 18.297 15.516 19.391 1 87.75 238 LYS B C 1
ATOM 3803 O O . LYS B 1 238 ? 19.219 14.742 19.125 1 87.75 238 LYS B O 1
ATOM 3808 N N . GLU B 1 239 ? 17.938 15.75 20.469 1 90.06 239 GLU B N 1
ATOM 3809 C CA . GLU B 1 239 ? 18.531 15.07 21.625 1 90.06 239 GLU B CA 1
ATOM 3810 C C . GLU B 1 239 ? 18.391 13.562 21.516 1 90.06 239 GLU B C 1
ATOM 3812 O O . GLU B 1 239 ? 19.25 12.812 21.969 1 90.06 239 GLU B O 1
ATOM 3817 N N . ARG B 1 240 ? 17.328 13.148 20.906 1 90 240 ARG B N 1
ATOM 3818 C CA . ARG B 1 240 ? 17.047 11.719 20.766 1 90 240 ARG B CA 1
ATOM 3819 C C . ARG B 1 240 ? 17.703 11.156 19.516 1 90 240 ARG B C 1
ATOM 3821 O O . ARG B 1 240 ? 17.562 9.969 19.219 1 90 240 ARG B O 1
ATOM 3828 N N . GLY B 1 241 ? 18.266 12.031 18.797 1 81.5 241 GLY B N 1
ATOM 3829 C CA . GLY B 1 241 ? 18.984 11.586 17.609 1 81.5 241 GLY B CA 1
ATOM 3830 C C . GLY B 1 241 ? 18.078 11.328 16.422 1 81.5 241 GLY B C 1
ATOM 3831 O O . GLY B 1 241 ? 18.406 10.523 15.547 1 81.5 241 GLY B O 1
ATOM 3832 N N . VAL B 1 242 ? 16.812 11.93 16.609 1 73.69 242 VAL B N 1
ATOM 3833 C CA . VAL B 1 242 ? 15.836 11.734 15.547 1 73.69 242 VAL B CA 1
ATOM 3834 C C . VAL B 1 242 ? 16.047 12.781 14.453 1 73.69 242 VAL B C 1
ATOM 3836 O O . VAL B 1 242 ? 16.234 13.961 14.75 1 73.69 242 VAL B O 1
ATOM 3839 N N . GLY B 1 243 ? 16.016 12.562 13.047 1 61.12 243 GLY B N 1
ATOM 3840 C CA . GLY B 1 243 ? 16.031 13.547 11.984 1 61.12 243 GLY B CA 1
ATOM 3841 C C . GLY B 1 243 ? 17.438 13.883 11.516 1 61.12 243 GLY B C 1
ATOM 3842 O O . GLY B 1 243 ? 17.609 14.641 10.555 1 61.12 243 GLY B O 1
ATOM 3843 N N . LYS B 1 244 ? 18.547 13.828 12.195 1 48.03 244 LYS B N 1
ATOM 3844 C CA . LYS B 1 244 ? 19.812 14.383 11.727 1 48.03 244 LYS B CA 1
ATOM 3845 C C . LYS B 1 244 ? 19.875 14.383 10.203 1 48.03 244 LYS B C 1
ATOM 3847 O O . LYS B 1 244 ? 20.812 14.922 9.617 1 48.03 244 LYS B O 1
ATOM 3852 N N . LYS B 1 245 ? 19.328 13.586 9.391 1 38.81 245 LYS B N 1
ATOM 3853 C CA . LYS B 1 245 ? 19.719 13.906 8.023 1 38.81 245 LYS B CA 1
ATOM 3854 C C . LYS B 1 245 ? 18.859 15.023 7.449 1 38.81 245 LYS B C 1
ATOM 3856 O O . LYS B 1 245 ? 19.141 15.555 6.375 1 38.81 245 LYS B O 1
ATOM 3861 N N . ALA B 1 246 ? 17.484 15.234 7.641 1 39.94 246 ALA B N 1
ATOM 3862 C CA . ALA B 1 246 ? 16.703 16.219 6.887 1 39.94 246 ALA B CA 1
ATOM 3863 C C . ALA B 1 246 ? 16.812 17.609 7.516 1 39.94 246 ALA B C 1
ATOM 3865 O O . ALA B 1 246 ? 16.625 17.75 8.727 1 39.94 246 ALA B O 1
ATOM 3866 N N . GLY B 1 247 ? 17.625 18.578 6.996 1 31.8 247 GLY B N 1
ATOM 3867 C CA . GLY B 1 247 ? 17.719 20 7.254 1 31.8 247 GLY B CA 1
ATOM 3868 C C . GLY B 1 247 ? 16.375 20.672 7.469 1 31.8 247 GLY B C 1
ATOM 3869 O O . GLY B 1 247 ? 15.555 20.719 6.551 1 31.8 247 GLY B O 1
ATOM 3870 N N . TRP B 1 248 ? 15.664 20.5 8.469 1 32.44 248 TRP B N 1
ATOM 3871 C CA . TRP B 1 248 ? 14.578 21.375 8.922 1 32.44 248 TRP B CA 1
ATOM 3872 C C . TRP B 1 248 ? 14.984 22.844 8.836 1 32.44 248 TRP B C 1
ATOM 3874 O O . TRP B 1 248 ? 16.047 23.234 9.336 1 32.44 248 TRP B O 1
ATOM 3884 N N . SER B 1 249 ? 14.844 23.562 7.66 1 25.7 249 SER B N 1
ATOM 3885 C CA . SER B 1 249 ? 15.141 24.984 7.598 1 25.7 249 SER B CA 1
ATOM 3886 C C . SER B 1 249 ? 14.445 25.734 8.727 1 25.7 249 SER B C 1
ATOM 3888 O O . SER B 1 249 ? 13.266 25.5 9.008 1 25.7 249 SER B O 1
ATOM 3890 N N . ALA B 1 250 ? 15.102 25.938 9.883 1 27.48 250 ALA B N 1
ATOM 3891 C CA . ALA B 1 250 ? 14.875 27.016 10.844 1 27.48 250 ALA B CA 1
ATOM 3892 C C . ALA B 1 250 ? 14.312 28.266 10.156 1 27.48 250 ALA B C 1
ATOM 3894 O O . ALA B 1 250 ? 15.016 28.922 9.383 1 27.48 250 ALA B O 1
ATOM 3895 N N . ILE B 1 251 ? 13.242 28.219 9.305 1 21.34 251 ILE B N 1
ATOM 3896 C CA . ILE B 1 251 ? 12.781 29.594 9.25 1 21.34 251 ILE B CA 1
ATOM 3897 C C . ILE B 1 251 ? 12.125 29.984 10.57 1 21.34 251 ILE B C 1
ATOM 3899 O O . ILE B 1 251 ? 11.352 29.203 11.141 1 21.34 251 ILE B O 1
#

Sequence (502 aa):
MLSGNSTPDLATLLTELSACSHLASWEKGERIHCYIKEGGYELCQSLATALIDMYAKCGQIEKSRELFISMKEKDLVSWYVMISGYAMHGDAKSAIQIFQQMEESNAKQNDLTFLSVLNACAHAGLVEEGKFLFSRMEHNSVNPNLKHYACMTDLLGRSGNLQEAEALVMSMLISPDGSVWGALLSACVHNESEMAIRISTRVIDSDPQNDGYYILISNMYSSMGWWEEAQRTREMMKERGVGKKAGWSAIMLSGNSTPDLATLLTELSACSHLASWEKGERIHCYIKEGGYELCQSLATALIDMYAKCGQIEKSRELFISMKEKDLVSWYVMISGYAMHGDAKSAIQIFQQMEESNAKQNDLTFLSVLNACAHAGLVEEGKFLFSRMEHNSVNPNLKHYACMTDLLGRSGNLQEAEALVMSMLISPDGSVWGALLSACVHNESEMAIRISTRVIDSDPQNDGYYILISNMYSSMGWWEEAQRTREMMKERGVGKKAGWSAI